Protein AF-A0A7V0XGY4-F1 (afdb_monomer_lite)

Sequence (396 aa):
MKKIIIGLILLPFSFILAGPIAVNELYFNEQMALIYLADLNFDRPESSPLLFEYEFSLPGEACPYKMPPRVHFHFSLMAKIPSLGWSSYRDVLAVTINPFYMKGSFRLSNRQMGSAVSADAVQYSCGGTGPFVDMNGGTFFTHRENFRPLKETLYRSGQLPAGAYLFQFTAWDENGPQTFSHELTITGSSTLELISPGSEIASTGEWLEIQNCFPVFQWESETVSGSDFAIRVCEYDPVRHSSANQALQDEAALPFPDNGGYYSLGSNTTFYTYNPATAGKELLFGRYYVWQIEKKTLSSSGIVSQKSPIYGFLLGDPADAGGSGGNVSDPLLIALRQLIGMEKYNELLGGEGYLSGYYPEGTIEIDRQTVPANVLQSLIEQLSNGEISIKSITVE

pLDDT: mean 78.55, std 14.91, range [26.53, 97.69]

Radius of gyration: 34.09 Å; chains: 1; bounding box: 80×62×117 Å

Structure (mmCIF, N/CA/C/O backbone):
data_AF-A0A7V0XGY4-F1
#
_entry.id   AF-A0A7V0XGY4-F1
#
loop_
_atom_site.group_PDB
_atom_site.id
_atom_site.type_symbol
_atom_site.label_atom_id
_atom_site.label_alt_id
_atom_site.label_comp_id
_atom_site.label_asym_id
_atom_site.label_entity_id
_atom_site.label_seq_id
_atom_site.pdbx_PDB_ins_code
_atom_site.Cartn_x
_atom_site.Cartn_y
_atom_site.Cartn_z
_atom_site.occupancy
_atom_site.B_iso_or_equiv
_atom_site.auth_seq_id
_atom_site.auth_comp_id
_atom_site.auth_asym_id
_atom_site.auth_atom_id
_atom_site.pdbx_PDB_model_num
ATOM 1 N N . MET A 1 1 ? 48.558 33.858 -71.829 1.00 42.06 1 MET A N 1
ATOM 2 C CA . MET A 1 1 ? 48.552 33.182 -70.512 1.00 42.06 1 MET A CA 1
ATOM 3 C C . MET A 1 1 ? 47.134 32.709 -70.219 1.00 42.06 1 MET A C 1
ATOM 5 O O . MET A 1 1 ? 46.257 33.548 -70.071 1.00 42.06 1 MET A O 1
ATOM 9 N N . LYS A 1 2 ? 46.881 31.394 -70.234 1.00 31.14 2 LYS A N 1
ATOM 10 C CA . LYS A 1 2 ? 45.564 30.816 -69.914 1.00 31.14 2 LYS A CA 1
ATOM 11 C C . LYS A 1 2 ? 45.487 30.600 -68.399 1.00 31.14 2 LYS A C 1
ATOM 13 O O . LYS A 1 2 ? 46.349 29.920 -67.853 1.00 31.14 2 LYS A O 1
ATOM 18 N N . LYS A 1 3 ? 44.507 31.212 -67.730 1.00 31.75 3 LYS A N 1
ATOM 19 C CA . LYS A 1 3 ? 44.236 31.001 -66.299 1.00 31.75 3 LYS A CA 1
ATOM 20 C C . LYS A 1 3 ? 43.278 29.819 -66.142 1.00 31.75 3 LYS A C 1
ATOM 22 O O . LYS A 1 3 ? 42.244 29.787 -66.801 1.00 31.75 3 LYS A O 1
ATOM 27 N N . ILE A 1 4 ? 43.639 28.868 -65.285 1.00 29.89 4 ILE A N 1
ATOM 28 C CA . ILE A 1 4 ? 42.770 27.783 -64.820 1.00 29.89 4 ILE A CA 1
ATOM 29 C C . ILE A 1 4 ? 42.047 28.292 -63.570 1.00 29.89 4 ILE A C 1
ATOM 31 O O . ILE A 1 4 ? 42.692 28.792 -62.651 1.00 29.89 4 ILE A O 1
ATOM 35 N N . ILE A 1 5 ? 40.719 28.190 -63.553 1.00 32.38 5 ILE A N 1
ATOM 36 C CA . ILE A 1 5 ? 39.885 28.462 -62.380 1.00 32.38 5 ILE A CA 1
ATOM 37 C C . ILE A 1 5 ? 39.433 27.101 -61.853 1.00 32.38 5 ILE A C 1
ATOM 39 O O . ILE A 1 5 ? 38.722 26.379 -62.548 1.00 32.38 5 ILE A O 1
ATOM 43 N N . ILE A 1 6 ? 39.879 26.739 -60.650 1.00 33.41 6 ILE A N 1
ATOM 44 C CA . ILE A 1 6 ? 39.413 25.550 -59.931 1.00 33.41 6 ILE A CA 1
ATOM 45 C C . ILE A 1 6 ? 38.278 26.011 -59.017 1.00 33.41 6 ILE A C 1
ATOM 47 O O . ILE A 1 6 ? 38.508 26.764 -58.073 1.00 33.41 6 ILE A O 1
ATOM 51 N N . GLY A 1 7 ? 37.050 25.599 -59.329 1.00 28.64 7 GLY A N 1
ATOM 52 C CA . GLY A 1 7 ? 35.892 25.795 -58.461 1.00 28.64 7 GLY A CA 1
ATOM 53 C C . GLY A 1 7 ? 35.814 24.665 -57.441 1.00 28.64 7 GLY A C 1
ATOM 54 O O . GLY A 1 7 ? 35.527 23.529 -57.808 1.00 28.64 7 GLY A O 1
ATOM 55 N N . LEU A 1 8 ? 36.084 24.971 -56.173 1.00 27.22 8 LEU A N 1
ATOM 56 C CA . LEU A 1 8 ? 35.885 24.055 -55.054 1.00 27.22 8 LEU A CA 1
ATOM 57 C C . LEU A 1 8 ? 34.447 24.231 -54.541 1.00 27.22 8 LEU A C 1
ATOM 59 O O . LEU A 1 8 ? 34.118 25.268 -53.969 1.00 27.22 8 LEU A O 1
ATOM 63 N N . ILE A 1 9 ? 33.584 23.241 -54.770 1.00 29.05 9 ILE A N 1
ATOM 64 C CA . ILE A 1 9 ? 32.235 23.198 -54.191 1.00 29.05 9 ILE A CA 1
ATOM 65 C C . ILE A 1 9 ? 32.347 22.525 -52.820 1.00 29.05 9 ILE A C 1
ATOM 67 O O . ILE A 1 9 ? 32.521 21.313 -52.727 1.00 29.05 9 ILE A O 1
ATOM 71 N N . LEU A 1 10 ? 32.267 23.324 -51.756 1.00 26.53 10 LEU A N 1
ATOM 72 C CA . LEU A 1 10 ? 32.073 22.846 -50.388 1.00 26.53 10 LEU A CA 1
ATOM 73 C C . LEU A 1 10 ? 30.566 22.727 -50.141 1.00 26.53 10 LEU A C 1
ATOM 75 O O . LEU A 1 10 ? 29.884 23.728 -49.933 1.00 26.53 10 LEU A O 1
ATOM 79 N N . LEU A 1 11 ? 30.041 21.503 -50.196 1.00 29.81 11 LEU A N 1
ATOM 80 C CA . LEU A 1 11 ? 28.711 21.202 -49.668 1.00 29.81 11 LEU A CA 1
ATOM 81 C C . LEU A 1 11 ? 28.785 21.266 -48.133 1.00 29.81 11 LEU A C 1
ATOM 83 O O . LEU A 1 11 ? 29.638 20.583 -47.560 1.00 29.81 11 LEU A O 1
ATOM 87 N N . PRO A 1 12 ? 27.931 22.047 -47.446 1.00 30.05 12 PRO A N 1
ATOM 88 C CA . PRO A 1 12 ? 27.842 21.980 -45.998 1.00 30.05 12 PRO A CA 1
ATOM 89 C C . PRO A 1 12 ? 27.268 20.612 -45.625 1.00 30.05 12 PRO A C 1
ATOM 91 O O . PRO A 1 12 ? 26.074 20.354 -45.769 1.00 30.05 12 PRO A O 1
ATOM 94 N N . PHE A 1 13 ? 28.135 19.709 -45.175 1.00 32.31 13 PHE A N 1
ATOM 95 C CA . PHE A 1 13 ? 27.712 18.500 -44.487 1.00 32.31 13 PHE A CA 1
ATOM 96 C C . PHE A 1 13 ? 27.261 18.940 -43.090 1.00 32.31 13 PHE A C 1
ATOM 98 O O . PHE A 1 13 ? 28.068 19.070 -42.171 1.00 32.31 13 PHE A O 1
ATOM 105 N N . SER A 1 14 ? 25.979 19.271 -42.942 1.00 28.44 14 SER A N 1
ATOM 106 C CA . SER A 1 14 ? 25.367 19.404 -41.624 1.00 28.44 14 SER A CA 1
ATOM 107 C C . SER A 1 14 ? 25.355 18.016 -40.992 1.00 28.44 14 SER A C 1
ATOM 109 O O . SER A 1 14 ? 24.459 17.219 -41.257 1.00 28.44 14 SER A O 1
ATOM 111 N N . PHE A 1 15 ? 26.370 17.707 -40.184 1.00 30.48 15 PHE A N 1
ATOM 112 C CA . PHE A 1 15 ? 26.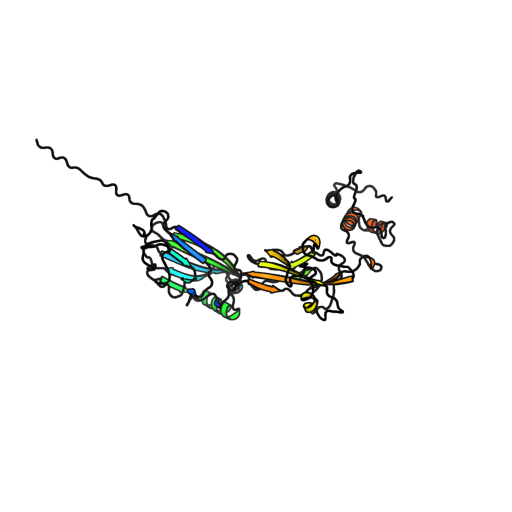236 16.665 -39.175 1.00 30.48 15 PHE A CA 1
ATOM 113 C C . PHE A 1 15 ? 25.136 17.135 -38.225 1.00 30.48 15 PHE A C 1
ATOM 115 O O . PHE A 1 15 ? 25.352 18.020 -37.399 1.00 30.48 15 PHE A O 1
ATOM 122 N N . ILE A 1 16 ? 23.935 16.585 -38.384 1.00 35.56 16 ILE A N 1
ATOM 123 C CA . ILE A 1 16 ? 22.985 16.544 -37.281 1.00 35.56 16 ILE A CA 1
ATOM 124 C C . ILE A 1 16 ? 23.628 15.561 -36.306 1.00 35.56 16 ILE A C 1
ATOM 126 O O . ILE A 1 16 ? 23.625 14.355 -36.540 1.00 35.56 16 ILE A O 1
ATOM 130 N N . LEU A 1 17 ? 24.312 16.087 -35.290 1.00 38.09 17 LEU A N 1
ATOM 131 C CA . LEU A 1 17 ? 24.640 15.295 -34.113 1.00 38.09 17 LEU A CA 1
ATOM 132 C C . LEU A 1 17 ? 23.300 14.801 -33.577 1.00 38.09 17 LEU A C 1
ATOM 134 O O . LEU A 1 17 ? 22.470 15.619 -33.178 1.00 38.09 17 LEU A O 1
ATOM 138 N N . ALA A 1 18 ? 23.072 13.489 -33.644 1.00 46.69 18 ALA A N 1
ATOM 139 C CA . ALA A 1 18 ? 21.948 12.875 -32.959 1.00 46.69 18 ALA A CA 1
ATOM 140 C C . ALA A 1 18 ? 22.016 13.329 -31.493 1.00 46.69 18 ALA A C 1
ATOM 142 O O . ALA A 1 18 ? 23.064 13.206 -30.853 1.00 46.69 18 ALA A O 1
ATOM 143 N N . GLY A 1 19 ? 20.938 13.939 -30.996 1.00 58.31 19 GLY A N 1
ATOM 144 C CA . GLY A 1 19 ? 20.847 14.324 -29.589 1.00 58.31 19 GLY A CA 1
ATOM 145 C C . GLY A 1 19 ? 20.998 13.101 -28.675 1.00 58.31 19 GLY A C 1
ATOM 146 O O . GLY A 1 19 ? 20.851 11.971 -29.148 1.00 58.31 19 GLY A O 1
ATOM 147 N N . PRO A 1 20 ? 21.292 13.292 -27.378 1.00 73.81 20 PRO A N 1
ATOM 148 C CA . PRO A 1 20 ? 21.345 12.176 -26.441 1.00 73.81 20 PRO A CA 1
ATOM 149 C C . PRO A 1 20 ? 20.017 11.415 -26.430 1.00 73.81 20 PRO A C 1
ATOM 151 O O . PRO A 1 20 ? 18.954 12.005 -26.652 1.00 73.81 20 PRO A O 1
ATOM 154 N N . ILE A 1 21 ? 20.072 10.110 -26.151 1.00 85.31 21 ILE A N 1
ATOM 155 C CA . ILE A 1 21 ? 18.851 9.326 -25.918 1.00 85.31 21 ILE A CA 1
ATOM 156 C C . ILE A 1 21 ? 18.067 9.992 -24.789 1.00 85.31 21 ILE A C 1
ATOM 158 O O . ILE A 1 21 ? 18.617 10.256 -23.720 1.00 85.31 21 ILE A O 1
ATOM 162 N N . ALA A 1 22 ? 16.783 10.238 -25.022 1.00 84.81 22 ALA A N 1
ATOM 163 C CA . ALA A 1 22 ? 15.835 10.584 -23.981 1.00 84.81 22 ALA A CA 1
ATOM 164 C C . ALA A 1 22 ? 15.166 9.312 -23.460 1.00 84.81 22 ALA A C 1
ATOM 166 O O . ALA A 1 22 ? 14.627 8.518 -24.238 1.00 84.81 22 ALA A O 1
ATOM 167 N N . VAL A 1 23 ? 15.197 9.149 -22.139 1.00 83.50 23 VAL A N 1
ATOM 168 C CA . VAL A 1 23 ? 14.460 8.115 -21.412 1.00 83.50 23 VAL A CA 1
ATOM 169 C C . VAL A 1 23 ? 13.315 8.803 -20.686 1.00 83.50 23 VAL A C 1
ATOM 171 O O . VAL A 1 23 ? 13.541 9.599 -19.778 1.00 83.50 23 VAL A O 1
ATOM 174 N N . ASN A 1 24 ? 12.091 8.515 -21.111 1.00 84.50 24 ASN A N 1
ATOM 175 C CA . ASN A 1 24 ? 10.882 9.058 -20.510 1.00 84.50 24 ASN A CA 1
ATOM 176 C C . ASN A 1 24 ? 10.204 7.967 -19.689 1.00 84.50 24 ASN A C 1
ATOM 178 O O . ASN A 1 24 ? 9.898 6.896 -20.213 1.00 84.50 24 ASN A O 1
ATOM 182 N N . GLU A 1 25 ? 9.936 8.238 -18.418 1.00 85.25 25 GLU A N 1
ATOM 183 C CA . GLU A 1 25 ? 9.054 7.387 -17.626 1.00 85.25 25 GLU A CA 1
ATOM 184 C C . GLU A 1 25 ? 7.616 7.524 -18.125 1.00 85.25 25 GLU A C 1
ATOM 186 O O . GLU A 1 25 ? 7.063 8.624 -18.163 1.00 85.25 25 GLU A O 1
ATOM 191 N N . LEU A 1 26 ? 7.018 6.403 -18.526 1.00 86.12 26 LEU A N 1
ATOM 192 C CA . LEU A 1 26 ? 5.595 6.338 -18.853 1.00 86.12 26 LEU A CA 1
ATOM 193 C C . LEU A 1 26 ? 4.775 5.869 -17.652 1.00 86.12 26 LEU A C 1
ATOM 195 O O . LEU A 1 26 ? 3.628 6.286 -17.491 1.00 86.12 26 LEU A O 1
ATOM 199 N N . TYR A 1 27 ? 5.350 4.987 -16.832 1.00 85.00 27 TYR A N 1
ATOM 200 C CA . TYR A 1 27 ? 4.691 4.413 -15.670 1.00 85.00 27 TYR A CA 1
ATOM 201 C C . TYR A 1 27 ? 5.711 3.900 -14.651 1.00 85.00 27 TYR A C 1
ATOM 203 O O . TYR A 1 27 ? 6.628 3.167 -15.020 1.00 85.00 27 TYR A O 1
ATOM 211 N N . PHE A 1 28 ? 5.482 4.190 -13.371 1.00 80.94 28 PHE A N 1
ATOM 212 C CA . PHE A 1 28 ? 6.081 3.486 -12.239 1.00 80.94 28 PHE A CA 1
ATOM 213 C C . PHE A 1 28 ? 5.035 3.351 -11.126 1.00 80.94 28 PHE A C 1
ATOM 215 O O . PHE A 1 28 ? 4.338 4.313 -10.796 1.00 80.94 28 PHE A O 1
ATOM 222 N N . ASN A 1 29 ? 4.884 2.159 -10.546 1.00 75.25 29 ASN A N 1
ATOM 223 C CA . ASN A 1 29 ? 3.908 1.950 -9.475 1.00 75.25 29 ASN A CA 1
ATOM 224 C C . ASN A 1 29 ? 4.478 2.322 -8.094 1.00 75.25 29 ASN A C 1
ATOM 226 O O . ASN A 1 29 ? 4.859 1.453 -7.311 1.00 75.25 29 ASN A O 1
ATOM 230 N N . GLU A 1 30 ? 4.506 3.621 -7.788 1.00 70.56 30 GLU A N 1
ATOM 231 C CA . GLU A 1 30 ? 5.004 4.152 -6.504 1.00 70.56 30 GLU A CA 1
ATOM 232 C C . GLU A 1 30 ? 4.117 3.795 -5.298 1.00 70.56 30 GLU A C 1
ATOM 234 O O . GLU A 1 30 ? 4.553 3.861 -4.151 1.00 70.56 30 GLU A O 1
ATOM 239 N N . GLN A 1 31 ? 2.860 3.423 -5.542 1.00 65.25 31 GLN A N 1
ATOM 240 C CA . GLN A 1 31 ? 1.872 3.158 -4.493 1.00 65.25 31 GLN A CA 1
ATOM 241 C C . GLN A 1 31 ? 1.834 1.685 -4.066 1.00 65.25 31 GLN A C 1
ATOM 243 O O . GLN A 1 31 ? 1.067 1.321 -3.176 1.00 65.25 31 GLN A O 1
ATOM 248 N N . MET A 1 32 ? 2.627 0.822 -4.704 1.00 69.62 32 MET A N 1
ATOM 249 C CA . MET A 1 32 ? 2.619 -0.609 -4.434 1.00 69.62 32 MET A CA 1
ATOM 250 C C . MET A 1 32 ? 3.345 -0.924 -3.123 1.00 69.62 32 MET A C 1
ATOM 252 O O . MET A 1 32 ? 4.559 -0.810 -3.021 1.00 69.62 32 MET A O 1
ATOM 256 N N . ALA A 1 33 ? 2.605 -1.390 -2.124 1.00 63.62 33 ALA A N 1
ATOM 257 C CA . ALA A 1 33 ? 3.158 -1.731 -0.814 1.00 63.62 33 ALA A CA 1
ATOM 258 C C . ALA A 1 33 ? 3.345 -3.245 -0.612 1.00 63.62 33 ALA A C 1
ATOM 260 O O . ALA A 1 33 ? 3.958 -3.663 0.369 1.00 63.62 33 ALA A O 1
ATOM 261 N N . LEU A 1 34 ? 2.834 -4.071 -1.535 1.00 67.50 34 LEU A N 1
ATOM 262 C CA . LEU A 1 34 ? 2.832 -5.529 -1.427 1.00 67.50 34 LEU A CA 1
ATOM 263 C C . LEU A 1 34 ? 3.009 -6.198 -2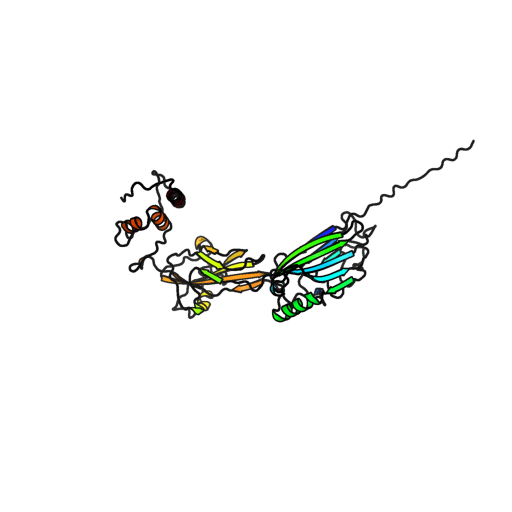.800 1.00 67.50 34 LEU A C 1
ATOM 265 O O . LEU A 1 34 ? 2.302 -5.855 -3.745 1.00 67.50 34 LEU A O 1
ATOM 269 N N . ILE A 1 35 ? 3.907 -7.183 -2.906 1.00 70.75 35 ILE A N 1
ATOM 270 C CA . ILE A 1 35 ? 4.139 -7.952 -4.143 1.00 70.75 35 ILE A CA 1
ATOM 271 C C . ILE A 1 35 ? 4.042 -9.455 -3.866 1.00 70.75 35 ILE A C 1
ATOM 273 O O . ILE A 1 35 ? 4.727 -9.957 -2.973 1.00 70.75 35 ILE A O 1
ATOM 277 N N . TYR A 1 36 ? 3.234 -10.179 -4.646 1.00 68.12 36 TYR A N 1
ATOM 278 C CA . TYR A 1 36 ? 3.061 -11.633 -4.531 1.00 68.12 36 TYR A CA 1
ATOM 279 C C . TYR A 1 36 ? 4.043 -12.434 -5.399 1.00 68.12 36 TYR A C 1
ATOM 281 O O . TYR A 1 36 ? 4.487 -11.990 -6.454 1.00 68.12 36 TYR A O 1
ATOM 289 N N . LEU A 1 37 ? 4.337 -13.673 -4.988 1.00 61.22 37 LEU A N 1
ATOM 290 C CA . LEU A 1 37 ? 5.196 -14.595 -5.747 1.00 61.22 37 LEU A CA 1
ATOM 291 C C . LEU A 1 37 ? 4.673 -14.870 -7.164 1.00 61.22 37 LEU A C 1
ATOM 293 O O . LEU A 1 37 ? 5.463 -14.937 -8.100 1.00 61.22 37 LEU A O 1
ATOM 297 N N . ALA A 1 38 ? 3.357 -15.042 -7.317 1.00 59.81 38 ALA A N 1
ATOM 298 C CA . ALA A 1 38 ? 2.736 -15.328 -8.613 1.00 59.81 38 ALA A CA 1
ATOM 299 C C . ALA A 1 38 ? 2.961 -14.204 -9.638 1.00 59.81 38 ALA A C 1
ATOM 301 O O . ALA A 1 38 ? 2.965 -14.458 -10.840 1.00 59.81 38 ALA A O 1
ATOM 302 N N . ASP A 1 39 ? 3.203 -12.993 -9.141 1.00 69.50 39 ASP A N 1
ATOM 303 C CA . ASP A 1 39 ? 3.347 -11.782 -9.933 1.00 69.50 39 ASP A CA 1
ATOM 304 C C . ASP A 1 39 ? 4.795 -11.547 -10.392 1.00 69.50 39 ASP A C 1
ATOM 306 O O . ASP A 1 39 ? 5.042 -10.734 -11.274 1.00 69.50 39 ASP A O 1
ATOM 310 N N . LEU A 1 40 ? 5.776 -12.273 -9.849 1.00 69.50 40 LEU A N 1
ATOM 311 C CA . LEU A 1 40 ? 7.187 -12.141 -10.226 1.00 69.50 40 LEU A CA 1
ATOM 312 C C . LEU A 1 40 ? 7.647 -13.352 -11.035 1.00 69.50 40 LEU A C 1
ATOM 314 O O . LEU A 1 40 ? 8.351 -14.232 -10.533 1.00 69.50 40 LEU A O 1
ATOM 318 N N . ASN A 1 41 ? 7.253 -13.397 -12.308 1.00 72.81 41 ASN A N 1
ATOM 319 C CA . ASN A 1 41 ? 7.635 -14.484 -13.201 1.00 72.81 41 ASN A CA 1
ATOM 320 C C . ASN A 1 41 ? 8.752 -14.062 -14.159 1.00 72.81 41 ASN A C 1
ATOM 322 O O . ASN A 1 41 ? 8.496 -13.574 -15.252 1.00 72.81 41 ASN A O 1
ATOM 326 N N . PHE A 1 42 ? 10.002 -14.302 -13.773 1.00 71.56 42 PHE A N 1
ATOM 327 C CA . PHE A 1 42 ? 11.157 -13.973 -14.617 1.00 71.56 42 PHE A CA 1
ATOM 328 C C . PHE A 1 42 ? 11.324 -14.904 -15.826 1.00 71.56 42 PHE A C 1
ATOM 330 O O . PHE A 1 42 ? 12.017 -14.539 -16.771 1.00 71.56 42 PHE A O 1
ATOM 337 N N . ASP A 1 43 ? 10.696 -16.083 -15.821 1.00 75.19 43 ASP A N 1
ATOM 338 C CA . ASP A 1 43 ? 10.715 -17.009 -16.962 1.00 75.19 43 ASP A CA 1
ATOM 339 C C . ASP A 1 43 ? 9.626 -16.688 -17.995 1.00 75.19 43 ASP A C 1
ATOM 341 O O . ASP A 1 43 ? 9.768 -17.027 -19.169 1.00 75.19 43 ASP A O 1
ATOM 345 N N . ARG A 1 44 ? 8.544 -16.032 -17.561 1.00 77.44 44 ARG A N 1
ATOM 346 C CA . ARG A 1 44 ? 7.462 -15.490 -18.399 1.00 77.44 44 ARG A CA 1
ATOM 347 C C . ARG A 1 44 ? 7.126 -14.066 -17.961 1.00 77.44 44 ARG A C 1
ATOM 349 O O . ARG A 1 44 ? 6.057 -13.845 -17.367 1.00 77.44 44 ARG A O 1
ATOM 356 N N . PRO A 1 45 ? 8.038 -13.107 -18.187 1.00 77.00 45 PRO A N 1
ATOM 357 C CA . PRO A 1 45 ? 7.877 -11.739 -17.708 1.00 77.00 45 PRO A CA 1
ATOM 358 C C . PRO A 1 45 ? 6.577 -11.100 -18.214 1.00 77.00 45 PRO A C 1
ATOM 360 O O . PRO A 1 45 ? 5.949 -10.346 -17.473 1.00 77.00 45 PRO A O 1
ATOM 363 N N . GLU A 1 46 ? 6.087 -11.492 -19.392 1.00 79.94 46 GLU A N 1
ATOM 364 C CA . GLU A 1 46 ? 4.832 -11.033 -19.991 1.00 79.94 46 GLU A CA 1
ATOM 365 C C . GLU A 1 46 ? 3.585 -11.279 -19.126 1.00 79.94 46 GLU A C 1
ATOM 367 O O . GLU A 1 46 ? 2.585 -10.578 -19.278 1.00 79.94 46 GLU A O 1
ATOM 372 N N . SER A 1 47 ? 3.646 -12.250 -18.208 1.00 80.06 47 SER A N 1
ATOM 373 C CA . SER A 1 47 ? 2.555 -12.580 -17.280 1.00 80.06 47 SER A CA 1
ATOM 374 C C . SER A 1 47 ? 2.575 -11.780 -15.973 1.00 80.06 47 SER A C 1
ATOM 376 O O . SER A 1 47 ? 1.596 -11.809 -15.231 1.00 80.06 47 SER A O 1
ATOM 378 N N . SER A 1 48 ? 3.657 -11.049 -15.697 1.00 79.25 48 SER A N 1
ATOM 379 C CA . SER A 1 48 ? 3.813 -10.254 -14.472 1.00 79.25 48 SER A CA 1
ATOM 380 C C . SER A 1 48 ? 2.931 -8.989 -14.522 1.00 79.25 48 SER A C 1
ATOM 382 O O . SER A 1 48 ? 2.661 -8.472 -15.613 1.00 79.25 48 SER A O 1
ATOM 384 N N . PRO A 1 49 ? 2.470 -8.411 -13.397 1.00 78.88 49 PRO A N 1
ATOM 385 C CA . PRO A 1 49 ? 1.862 -7.086 -13.398 1.00 78.88 49 PRO A CA 1
ATOM 386 C C . PRO A 1 49 ? 2.873 -6.045 -13.885 1.00 78.88 49 PRO A C 1
ATOM 388 O O . PRO A 1 49 ? 4.087 -6.224 -13.766 1.00 78.88 49 PRO A O 1
ATOM 391 N N . LEU A 1 50 ? 2.369 -4.973 -14.496 1.00 82.62 50 LEU A N 1
ATOM 392 C CA . LEU A 1 50 ? 3.221 -3.874 -14.932 1.00 82.62 50 LEU A CA 1
ATOM 393 C C . LEU A 1 50 ? 3.733 -3.147 -13.684 1.00 82.62 50 LEU A C 1
ATOM 395 O O . LEU A 1 50 ? 2.933 -2.658 -12.890 1.00 82.62 50 LEU A O 1
ATOM 399 N N . LEU A 1 51 ? 5.050 -3.119 -13.502 1.00 78.31 51 LEU A N 1
ATOM 400 C CA . LEU A 1 51 ? 5.709 -2.412 -12.401 1.00 78.31 51 LEU A CA 1
ATOM 401 C C . LEU A 1 51 ? 6.264 -1.075 -12.878 1.00 78.31 51 LEU A C 1
ATOM 403 O O . LEU A 1 51 ? 6.126 -0.066 -12.192 1.00 78.31 51 LEU A O 1
ATOM 407 N N . PHE A 1 52 ? 6.854 -1.081 -14.072 1.00 81.56 52 PHE A N 1
ATOM 408 C CA . PHE A 1 52 ? 7.415 0.097 -14.709 1.00 81.56 52 PHE A CA 1
ATOM 409 C C . PHE A 1 52 ? 7.328 -0.012 -16.232 1.00 81.56 52 PHE A C 1
ATOM 411 O O . PHE A 1 52 ? 7.368 -1.115 -16.787 1.00 81.56 52 PHE A O 1
ATOM 418 N N . GLU A 1 53 ? 7.259 1.131 -16.904 1.00 86.94 53 GLU A N 1
ATOM 419 C CA . GLU A 1 53 ? 7.376 1.267 -18.354 1.00 86.94 53 GLU A CA 1
ATOM 420 C C . GLU A 1 53 ? 8.129 2.559 -18.691 1.00 86.94 53 GLU A C 1
ATOM 422 O O . GLU A 1 53 ? 7.775 3.641 -18.221 1.00 86.94 53 GLU A O 1
ATOM 427 N N . TYR A 1 54 ? 9.145 2.440 -19.544 1.00 86.12 54 TYR A N 1
ATOM 428 C CA . TYR A 1 54 ? 9.952 3.555 -20.029 1.00 86.12 54 TYR A CA 1
ATOM 429 C C . TYR A 1 54 ? 9.917 3.616 -21.553 1.00 86.12 54 TYR A C 1
ATOM 431 O O . TYR A 1 54 ? 9.954 2.588 -22.233 1.00 86.12 54 TYR A O 1
ATOM 439 N N . GLU A 1 55 ? 9.891 4.826 -22.096 1.00 88.38 55 GLU A N 1
ATOM 440 C CA . GLU A 1 55 ? 10.062 5.094 -23.517 1.00 88.38 55 GLU A CA 1
ATOM 441 C C . GLU A 1 55 ? 11.459 5.632 -23.794 1.00 88.38 55 GLU A C 1
ATOM 443 O O . GLU A 1 55 ? 11.906 6.611 -23.199 1.00 88.38 55 GLU A O 1
ATOM 448 N N . PHE A 1 56 ? 12.122 5.012 -24.760 1.00 87.69 56 PHE A N 1
ATOM 449 C CA . PHE A 1 56 ? 13.402 5.455 -25.279 1.00 87.69 56 PHE A CA 1
ATOM 450 C C . PHE A 1 56 ? 13.150 6.169 -26.601 1.00 87.69 56 PHE A C 1
ATOM 452 O O . PHE A 1 56 ? 12.507 5.618 -27.501 1.00 87.69 56 PHE A O 1
ATOM 459 N N . SER A 1 57 ? 13.666 7.388 -26.746 1.00 89.81 57 SER A N 1
ATOM 460 C CA . SER A 1 57 ? 13.520 8.182 -27.971 1.00 89.81 57 SER A CA 1
ATOM 461 C C . SER A 1 57 ? 14.738 9.069 -28.246 1.00 89.81 57 SER A C 1
ATOM 463 O O . SER A 1 57 ? 15.554 9.314 -27.364 1.00 89.81 57 SER A O 1
ATOM 465 N N . LEU A 1 58 ? 14.857 9.559 -29.480 1.00 88.50 58 LEU A N 1
ATOM 466 C CA . LEU A 1 58 ? 15.756 10.652 -29.850 1.00 88.50 58 LEU A CA 1
ATOM 467 C C . LEU A 1 58 ? 14.929 11.916 -30.092 1.00 88.50 58 LEU A C 1
ATOM 469 O O . LEU A 1 58 ? 14.201 11.984 -31.091 1.00 88.50 58 LEU A O 1
ATOM 473 N N . PRO A 1 59 ? 14.999 12.911 -29.192 1.00 83.31 59 PRO A N 1
ATOM 474 C CA . PRO A 1 59 ? 14.250 14.149 -29.344 1.00 83.31 59 PRO A CA 1
ATOM 475 C C . PRO A 1 59 ? 14.588 14.856 -30.659 1.00 83.31 59 PRO A C 1
ATOM 477 O O . PRO A 1 59 ? 15.752 15.076 -30.979 1.00 83.31 59 PRO A O 1
ATOM 480 N N . GLY A 1 60 ? 13.558 15.240 -31.415 1.00 81.38 60 GLY A N 1
ATOM 481 C CA . GLY A 1 60 ? 13.715 15.992 -32.664 1.00 81.38 60 GLY A CA 1
ATOM 482 C C . GLY A 1 60 ? 14.079 15.159 -33.898 1.00 81.38 60 GLY A C 1
ATOM 483 O O . GLY A 1 60 ? 14.098 15.711 -34.998 1.00 81.38 60 GLY A O 1
ATOM 484 N N . GLU A 1 61 ? 14.297 13.850 -33.757 1.00 83.88 61 GLU A N 1
ATOM 485 C CA . GLU A 1 61 ? 14.537 12.949 -34.887 1.00 83.88 61 GLU A CA 1
ATOM 486 C C . GLU A 1 61 ? 13.233 12.324 -35.394 1.00 83.88 61 GLU A C 1
ATOM 488 O O . GLU A 1 61 ? 12.436 11.762 -34.639 1.00 83.88 61 GLU A O 1
ATOM 493 N N . ALA A 1 62 ? 13.016 12.394 -36.708 1.00 84.00 62 ALA A N 1
ATOM 494 C CA . ALA A 1 62 ? 11.884 11.731 -37.345 1.00 84.00 62 ALA A CA 1
ATOM 495 C C . ALA A 1 62 ? 12.158 10.227 -37.483 1.00 84.00 62 ALA A C 1
ATOM 497 O O . ALA A 1 62 ? 13.258 9.825 -37.854 1.00 84.00 62 ALA A O 1
ATOM 498 N N . CYS A 1 63 ? 11.146 9.400 -37.224 1.00 82.06 63 CYS A N 1
ATOM 499 C CA . CYS A 1 63 ? 11.228 7.953 -37.410 1.00 82.06 63 CYS A CA 1
ATOM 500 C C . CYS A 1 63 ? 11.002 7.561 -38.890 1.00 82.06 63 CYS A C 1
ATOM 502 O O . CYS A 1 63 ? 10.133 8.156 -39.535 1.00 82.06 63 CYS A O 1
ATOM 504 N N . PRO A 1 64 ? 11.728 6.566 -39.443 1.00 88.19 64 PRO A N 1
ATOM 505 C CA . PRO A 1 64 ? 12.902 5.904 -38.867 1.00 88.19 64 PRO A CA 1
ATOM 506 C C . PRO A 1 64 ? 14.089 6.868 -38.746 1.00 88.19 64 PRO A C 1
ATOM 508 O O . PRO A 1 64 ? 14.309 7.704 -39.623 1.00 88.19 64 PRO A O 1
ATOM 511 N N . TYR A 1 65 ? 14.873 6.723 -37.679 1.00 88.75 65 TYR A N 1
ATOM 512 C CA . TYR A 1 65 ? 16.035 7.572 -37.429 1.00 88.75 65 TYR A CA 1
ATOM 513 C C . TYR A 1 65 ? 17.055 7.430 -38.556 1.00 88.75 65 TYR A C 1
ATOM 515 O O . TYR A 1 65 ? 17.498 6.327 -38.887 1.00 88.75 65 TYR A O 1
ATOM 523 N N . LYS A 1 66 ? 17.435 8.566 -39.150 1.00 86.00 66 LYS A N 1
ATOM 524 C CA . LYS A 1 66 ? 18.380 8.608 -40.278 1.00 86.00 66 LYS A CA 1
ATOM 525 C C . LYS A 1 66 ? 19.780 8.166 -39.866 1.00 86.00 66 LYS A C 1
ATOM 527 O O . LYS A 1 66 ? 20.477 7.526 -40.648 1.00 86.00 66 LYS A O 1
ATOM 532 N N . MET A 1 67 ? 20.175 8.522 -38.647 1.00 85.94 67 MET A N 1
ATOM 533 C CA . MET A 1 67 ? 21.437 8.141 -38.024 1.00 85.94 67 MET A CA 1
ATOM 534 C C . MET A 1 67 ? 21.123 7.413 -36.713 1.00 85.94 67 MET A C 1
ATOM 536 O O . MET A 1 67 ? 21.079 8.049 -35.663 1.00 85.94 67 MET A O 1
ATOM 540 N N . PRO A 1 68 ? 20.826 6.101 -36.762 1.00 87.38 68 PRO A N 1
ATOM 541 C CA . PRO A 1 68 ? 20.474 5.351 -35.567 1.00 87.38 68 PRO A CA 1
ATOM 542 C C . PRO A 1 68 ? 21.698 5.236 -34.644 1.00 87.38 68 PRO A C 1
ATOM 544 O O . PRO A 1 68 ? 22.727 4.706 -35.077 1.00 87.38 68 PRO A O 1
ATOM 547 N N . PRO A 1 69 ? 21.618 5.696 -33.386 1.00 87.88 69 PRO A N 1
ATOM 548 C CA . PRO A 1 69 ? 22.707 5.564 -32.436 1.00 87.88 69 PRO A CA 1
ATOM 549 C C . PRO A 1 69 ? 22.844 4.108 -32.001 1.00 87.88 69 PRO A C 1
ATOM 551 O O . PRO A 1 69 ? 21.886 3.323 -32.025 1.00 87.88 69 PRO A O 1
ATOM 554 N N . ARG A 1 70 ? 24.057 3.753 -31.580 1.00 89.31 70 ARG A N 1
ATOM 555 C CA . ARG A 1 70 ? 24.324 2.469 -30.940 1.00 89.31 70 ARG A CA 1
ATOM 556 C C . ARG A 1 70 ? 24.112 2.611 -29.439 1.00 89.31 70 ARG A C 1
ATOM 558 O O . ARG A 1 70 ? 24.781 3.412 -28.797 1.00 89.31 70 ARG A O 1
ATOM 565 N N . VAL A 1 71 ? 23.202 1.813 -28.899 1.00 89.38 71 VAL A N 1
ATOM 566 C CA . VAL A 1 71 ? 22.701 1.955 -27.530 1.00 89.38 71 VAL A CA 1
ATOM 567 C C . VAL A 1 71 ? 22.853 0.640 -26.783 1.00 89.38 71 VAL A C 1
ATOM 569 O O . VAL A 1 71 ? 22.759 -0.422 -27.400 1.00 89.38 71 VAL A O 1
ATOM 572 N N . HIS A 1 72 ? 23.083 0.688 -25.475 1.00 87.75 72 HIS A N 1
ATOM 573 C CA . HIS A 1 72 ? 22.997 -0.492 -24.613 1.00 87.75 72 HIS A CA 1
ATOM 574 C C . HIS A 1 72 ? 22.323 -0.152 -23.289 1.00 87.75 72 HIS A C 1
ATOM 576 O O . HIS A 1 72 ? 22.330 1.003 -22.864 1.00 87.75 72 HIS A O 1
ATOM 582 N N . PHE A 1 73 ? 21.732 -1.164 -22.655 1.00 87.56 73 PHE A N 1
ATOM 583 C CA . PHE A 1 73 ? 20.929 -0.992 -21.448 1.00 87.56 73 PHE A CA 1
ATOM 584 C C . PHE A 1 73 ? 21.337 -1.987 -20.375 1.00 87.56 73 PHE A C 1
ATOM 586 O O . PHE A 1 73 ? 21.663 -3.139 -20.665 1.00 87.56 73 PHE A O 1
ATOM 593 N N . HIS A 1 74 ? 21.265 -1.542 -19.131 1.00 88.75 74 HIS A N 1
ATOM 594 C CA . HIS A 1 74 ? 21.473 -2.350 -17.946 1.00 88.75 74 HIS A CA 1
ATOM 595 C C . HIS A 1 74 ? 20.374 -2.029 -16.951 1.00 88.75 74 HIS A C 1
ATOM 597 O O . HIS A 1 74 ? 20.103 -0.868 -16.660 1.00 88.75 74 HIS A O 1
ATOM 603 N N . PHE A 1 75 ? 19.757 -3.069 -16.427 1.00 86.69 75 PHE A N 1
ATOM 604 C CA . PHE A 1 75 ? 18.815 -2.999 -15.334 1.00 86.69 75 PHE A CA 1
ATOM 605 C C . PHE A 1 75 ? 19.395 -3.781 -14.160 1.00 86.69 75 PHE A C 1
ATOM 607 O O . PHE A 1 75 ? 19.860 -4.904 -14.352 1.00 86.69 75 PHE A O 1
ATOM 614 N N . SER A 1 76 ? 19.344 -3.210 -12.961 1.00 89.50 76 SER A N 1
ATOM 615 C CA . SER A 1 76 ? 19.663 -3.899 -11.712 1.00 89.50 76 SER A CA 1
ATOM 616 C C . SER A 1 76 ? 18.511 -3.747 -10.725 1.00 89.50 76 SER A C 1
ATOM 618 O O . SER A 1 76 ? 17.951 -2.661 -10.565 1.00 89.50 76 SER A O 1
ATOM 620 N N . LEU A 1 77 ? 18.176 -4.847 -10.054 1.00 87.75 77 LEU A N 1
ATOM 621 C CA . LEU A 1 77 ? 17.338 -4.850 -8.865 1.00 87.75 77 LEU A CA 1
ATOM 622 C C . LEU A 1 77 ? 18.237 -5.099 -7.659 1.00 87.75 77 LEU A C 1
ATOM 624 O O . LEU A 1 77 ? 18.806 -6.186 -7.511 1.00 87.75 77 LEU A O 1
ATOM 628 N N . MET A 1 78 ? 18.308 -4.117 -6.770 1.00 92.19 78 MET A N 1
ATOM 629 C CA . MET A 1 78 ? 18.987 -4.237 -5.487 1.00 92.19 78 MET A CA 1
ATOM 630 C C . MET A 1 78 ? 17.959 -4.264 -4.363 1.00 92.19 78 MET A C 1
ATOM 632 O O . MET A 1 78 ? 16.892 -3.668 -4.473 1.00 92.19 78 MET A O 1
ATOM 636 N N . ALA A 1 79 ? 18.277 -4.923 -3.254 1.00 92.19 79 ALA A N 1
ATOM 637 C CA . ALA A 1 79 ? 17.385 -4.958 -2.104 1.00 92.19 79 ALA A CA 1
ATOM 638 C C . ALA A 1 79 ? 18.133 -4.816 -0.777 1.00 92.19 79 ALA A C 1
ATOM 640 O O . ALA A 1 79 ? 19.253 -5.303 -0.607 1.00 92.19 79 ALA A O 1
ATOM 641 N N . LYS A 1 80 ? 17.474 -4.163 0.177 1.00 93.94 80 LYS A N 1
ATOM 642 C CA . LYS A 1 80 ? 17.863 -4.014 1.578 1.00 93.94 80 LYS A CA 1
ATOM 643 C C . LYS A 1 80 ? 16.739 -4.594 2.436 1.00 93.94 80 LYS A C 1
ATOM 645 O O . LYS A 1 80 ? 15.716 -3.951 2.654 1.00 93.94 80 LYS A O 1
ATOM 650 N N . ILE A 1 81 ? 16.929 -5.830 2.888 1.00 91.81 81 ILE A N 1
ATOM 651 C CA . ILE A 1 81 ? 15.914 -6.653 3.561 1.00 91.81 81 ILE A CA 1
ATOM 652 C C . ILE A 1 81 ? 16.415 -7.037 4.964 1.00 91.81 81 ILE A C 1
ATOM 654 O O . ILE A 1 81 ? 17.217 -7.970 5.100 1.00 91.81 81 ILE A O 1
ATOM 658 N N . PRO A 1 82 ? 15.950 -6.356 6.027 1.00 88.88 82 PRO A N 1
ATOM 659 C CA . PRO A 1 82 ? 16.406 -6.605 7.395 1.00 88.88 82 PRO A CA 1
ATOM 660 C C . PRO A 1 82 ? 16.181 -8.042 7.877 1.00 88.88 82 PRO A C 1
ATOM 662 O O . PRO A 1 82 ? 17.052 -8.606 8.535 1.00 88.88 82 PRO A O 1
ATOM 665 N N . SER A 1 83 ? 15.062 -8.670 7.498 1.00 86.88 83 SER A N 1
ATOM 666 C CA . SER A 1 83 ? 14.737 -10.055 7.881 1.00 86.88 83 SER A CA 1
ATOM 667 C C . SER A 1 83 ? 15.692 -11.100 7.288 1.00 86.88 83 SER A C 1
ATOM 669 O O . SER A 1 83 ? 15.806 -12.201 7.820 1.00 86.88 83 SER A O 1
ATOM 671 N N . LEU A 1 84 ? 16.420 -10.747 6.223 1.00 89.88 84 LEU A N 1
ATOM 672 C CA . LEU A 1 84 ? 17.493 -11.551 5.629 1.00 89.88 84 LEU A CA 1
ATOM 673 C C . LEU A 1 84 ? 18.891 -11.142 6.130 1.00 89.88 84 LEU A C 1
ATOM 675 O O . LEU A 1 84 ? 19.900 -11.649 5.639 1.00 89.88 84 LEU A O 1
ATOM 679 N N . GLY A 1 85 ? 18.972 -10.213 7.089 1.00 90.94 85 GLY A N 1
ATOM 680 C CA . GLY A 1 85 ? 20.227 -9.652 7.594 1.00 90.94 85 GLY A CA 1
ATOM 681 C C . GLY A 1 85 ? 20.889 -8.649 6.643 1.00 90.94 85 GLY A C 1
ATOM 682 O O . GLY A 1 85 ? 22.083 -8.374 6.767 1.00 90.94 85 GLY A O 1
ATOM 683 N N . TRP A 1 86 ? 20.159 -8.111 5.661 1.00 94.06 86 TRP A N 1
ATOM 684 C CA . TRP A 1 86 ? 20.700 -7.164 4.684 1.00 94.06 86 TRP A CA 1
ATOM 685 C C . TRP A 1 86 ? 20.480 -5.727 5.160 1.00 94.06 86 TRP A C 1
ATOM 687 O O . TRP A 1 86 ? 19.438 -5.122 4.919 1.00 94.06 86 TRP A O 1
ATOM 697 N N . SER A 1 87 ? 21.482 -5.176 5.845 1.00 91.19 87 SER A N 1
ATOM 698 C CA . SER A 1 87 ? 21.476 -3.796 6.353 1.00 91.19 87 SER A CA 1
ATOM 699 C C . SER A 1 87 ? 21.840 -2.735 5.303 1.00 91.19 87 SER A C 1
ATOM 701 O O . SER A 1 87 ? 21.628 -1.546 5.536 1.00 91.19 87 SER A O 1
ATOM 703 N N . SER A 1 88 ? 22.342 -3.148 4.139 1.00 94.19 88 SER A N 1
ATOM 704 C CA . SER A 1 88 ? 22.653 -2.308 2.979 1.00 94.19 88 SER A CA 1
ATOM 705 C C . SER A 1 88 ? 22.088 -2.937 1.707 1.00 94.19 88 SER A C 1
ATOM 707 O O . SER A 1 88 ? 21.775 -4.130 1.699 1.00 94.19 88 SER A O 1
ATOM 709 N N . TYR A 1 89 ? 21.999 -2.151 0.632 1.00 95.25 89 TYR A N 1
ATOM 710 C CA . TYR A 1 89 ? 21.626 -2.661 -0.684 1.00 95.25 89 TYR A CA 1
ATOM 711 C C . TYR A 1 89 ? 22.564 -3.774 -1.141 1.00 95.25 89 TYR A C 1
ATOM 713 O O . TYR A 1 89 ? 23.788 -3.666 -1.031 1.00 95.25 89 TYR A O 1
ATOM 721 N N . ARG A 1 90 ? 21.961 -4.849 -1.642 1.00 95.12 90 ARG A N 1
ATOM 722 C CA . ARG A 1 90 ? 22.636 -5.976 -2.279 1.00 95.12 90 ARG A CA 1
ATOM 723 C C . ARG A 1 90 ? 21.998 -6.231 -3.629 1.00 95.12 90 ARG A C 1
ATOM 725 O O . ARG A 1 90 ? 20.772 -6.263 -3.711 1.00 95.12 90 ARG A O 1
ATOM 732 N N . ASP A 1 91 ? 22.809 -6.449 -4.654 1.00 91.75 91 ASP A N 1
ATOM 733 C CA . ASP A 1 91 ? 22.307 -6.844 -5.966 1.00 91.75 91 ASP A CA 1
ATOM 734 C C . ASP A 1 91 ? 21.596 -8.198 -5.876 1.00 91.75 91 ASP A C 1
ATOM 736 O O . ASP A 1 91 ? 22.106 -9.160 -5.294 1.00 91.75 91 ASP A O 1
ATOM 740 N N . VAL A 1 92 ? 20.396 -8.272 -6.439 1.00 90.62 92 VAL A N 1
ATOM 741 C CA . VAL A 1 92 ? 19.561 -9.477 -6.459 1.00 90.62 92 VAL A CA 1
ATOM 742 C C . VAL A 1 92 ? 19.618 -10.102 -7.846 1.00 90.62 92 VAL A C 1
ATOM 744 O O . VAL A 1 92 ? 19.956 -11.280 -7.999 1.00 90.62 92 VAL A O 1
ATOM 747 N N . LEU A 1 93 ? 19.320 -9.301 -8.863 1.00 88.25 93 LEU A N 1
ATOM 748 C CA . LEU A 1 93 ? 19.366 -9.692 -10.264 1.00 88.25 93 LEU A CA 1
ATOM 749 C C . LEU A 1 93 ? 19.717 -8.494 -11.137 1.00 88.25 93 LEU A C 1
ATOM 751 O O . LEU A 1 93 ? 19.514 -7.348 -10.740 1.00 88.25 93 LEU A O 1
ATOM 755 N N . ALA A 1 94 ? 20.214 -8.784 -12.331 1.00 89.06 94 ALA A N 1
ATOM 756 C CA . ALA A 1 94 ? 20.527 -7.790 -13.334 1.00 89.06 94 ALA A CA 1
ATOM 757 C C . ALA A 1 94 ? 20.225 -8.312 -14.741 1.00 89.06 94 ALA A C 1
ATOM 759 O O . ALA A 1 94 ? 20.374 -9.502 -15.030 1.00 89.06 94 ALA A O 1
ATOM 760 N N . VAL A 1 95 ? 19.832 -7.405 -15.628 1.00 86.50 95 VAL A N 1
ATOM 761 C CA . VAL A 1 95 ? 19.616 -7.669 -17.050 1.00 86.50 95 VAL A CA 1
ATOM 762 C C . VAL A 1 95 ? 20.463 -6.698 -17.848 1.00 86.50 95 VAL A C 1
ATOM 764 O O . VAL A 1 95 ? 20.351 -5.491 -17.675 1.00 86.50 95 VAL A O 1
ATOM 767 N N . THR A 1 96 ? 21.290 -7.216 -18.746 1.00 88.06 96 THR A N 1
ATOM 768 C CA . THR A 1 96 ? 22.089 -6.398 -19.662 1.00 88.06 96 THR A CA 1
ATOM 769 C C . THR A 1 96 ? 21.667 -6.708 -21.085 1.00 88.06 96 THR A C 1
ATOM 771 O O . THR A 1 96 ? 21.747 -7.855 -21.515 1.00 88.06 96 THR A O 1
ATOM 774 N N . ILE A 1 97 ? 21.230 -5.695 -21.823 1.00 86.81 97 ILE A N 1
ATOM 775 C CA . ILE A 1 97 ? 20.917 -5.803 -23.248 1.00 86.81 97 ILE A CA 1
ATOM 776 C C . ILE A 1 97 ? 22.175 -5.431 -24.027 1.00 86.81 97 ILE A C 1
ATOM 778 O O . ILE A 1 97 ? 22.780 -4.382 -23.785 1.00 86.81 97 ILE A O 1
ATOM 782 N N . ASN A 1 98 ? 22.579 -6.296 -24.957 1.00 87.38 98 ASN A N 1
ATOM 783 C CA . ASN A 1 98 ? 23.771 -6.066 -25.765 1.00 87.38 98 ASN A CA 1
ATOM 784 C C . ASN A 1 98 ? 23.613 -4.812 -26.633 1.00 87.38 98 ASN A C 1
ATOM 786 O O . ASN A 1 98 ? 22.496 -4.481 -27.030 1.00 87.38 98 ASN A O 1
ATOM 790 N N . PRO A 1 99 ? 24.718 -4.148 -27.019 1.00 89.00 99 PRO A N 1
ATOM 791 C CA . PRO A 1 99 ? 24.635 -2.976 -27.872 1.00 89.00 99 PRO A CA 1
ATOM 792 C C . PRO A 1 99 ? 23.919 -3.249 -29.203 1.00 89.00 99 PRO A C 1
ATOM 794 O O . PRO A 1 99 ? 24.322 -4.158 -29.939 1.00 89.00 99 PRO A O 1
ATOM 797 N N . PHE A 1 100 ? 22.926 -2.425 -29.543 1.00 88.38 100 PHE A N 1
ATOM 798 C CA . PHE A 1 100 ? 22.157 -2.502 -30.792 1.00 88.38 100 PHE A CA 1
ATOM 799 C C . PHE A 1 100 ? 21.880 -1.113 -31.383 1.00 88.38 100 PHE A C 1
ATOM 801 O O . PHE A 1 100 ? 22.107 -0.094 -30.734 1.00 88.38 100 PHE A O 1
ATOM 808 N N . TYR A 1 101 ? 21.422 -1.065 -32.636 1.00 88.94 101 TYR A N 1
ATOM 809 C CA . TYR A 1 101 ? 21.073 0.187 -33.309 1.00 88.94 101 TYR A CA 1
ATOM 810 C C . TYR A 1 101 ? 19.607 0.545 -33.081 1.00 88.94 101 TYR A C 1
ATOM 812 O O . TYR A 1 101 ? 18.700 -0.174 -33.508 1.00 88.94 101 TYR A O 1
ATOM 820 N N . MET A 1 102 ? 19.368 1.695 -32.462 1.00 88.62 102 MET A N 1
ATOM 821 C CA . MET A 1 102 ? 18.024 2.208 -32.238 1.00 88.62 102 MET A CA 1
ATOM 822 C C . MET A 1 102 ? 17.497 2.870 -33.518 1.00 88.62 102 MET A C 1
ATOM 824 O O . MET A 1 102 ? 17.844 4.004 -33.820 1.00 88.62 102 MET A O 1
ATOM 828 N N . LYS A 1 103 ? 16.673 2.161 -34.300 1.00 89.94 103 LYS A N 1
ATOM 829 C CA . LYS A 1 103 ? 16.116 2.670 -35.574 1.00 89.94 103 LYS A CA 1
ATOM 830 C C . LYS A 1 103 ? 14.912 3.605 -35.402 1.00 89.94 103 LYS A C 1
ATOM 832 O O . LYS A 1 103 ? 14.506 4.252 -36.362 1.00 89.94 103 LYS A O 1
ATOM 837 N N . GLY A 1 104 ? 14.344 3.670 -34.206 1.00 90.50 104 GLY A N 1
ATOM 838 C CA . GLY A 1 104 ? 13.183 4.479 -33.848 1.00 90.50 104 GLY A CA 1
ATOM 839 C C . GLY A 1 104 ? 12.922 4.397 -32.347 1.00 90.50 104 GLY A C 1
ATOM 840 O O . GLY A 1 104 ? 13.620 3.658 -31.645 1.00 90.50 104 GLY A O 1
ATOM 841 N N . SER A 1 105 ? 11.924 5.134 -31.861 1.00 91.00 105 SER A N 1
ATOM 842 C CA . SER A 1 105 ? 11.510 5.065 -30.459 1.00 91.00 105 SER A CA 1
ATOM 843 C C . SER A 1 105 ? 10.866 3.722 -30.133 1.00 91.00 105 SER A C 1
ATOM 845 O O . SER A 1 105 ? 10.230 3.103 -30.987 1.00 91.00 105 SER A O 1
ATOM 847 N N . PHE A 1 106 ? 11.035 3.258 -28.900 1.00 89.00 106 PHE A N 1
ATOM 848 C CA . PHE A 1 106 ? 10.453 2.006 -28.419 1.00 89.00 106 PHE A CA 1
ATOM 849 C C . PHE A 1 106 ? 10.203 2.077 -26.914 1.00 89.00 106 PHE A C 1
ATOM 851 O O . PHE A 1 106 ? 10.770 2.922 -26.219 1.00 89.00 106 PHE A O 1
ATOM 858 N N . ARG A 1 107 ? 9.360 1.174 -26.410 1.00 89.00 107 ARG A N 1
ATOM 859 C CA . ARG A 1 107 ? 9.014 1.081 -24.987 1.00 89.00 107 ARG A CA 1
ATOM 860 C C . ARG A 1 107 ? 9.541 -0.200 -24.378 1.00 89.00 107 ARG A C 1
ATOM 862 O O . ARG A 1 107 ? 9.519 -1.244 -25.024 1.00 89.00 107 ARG A O 1
ATOM 869 N N . LEU A 1 108 ? 9.988 -0.116 -23.135 1.00 86.31 108 LEU A N 1
ATOM 870 C CA . LEU A 1 108 ? 10.474 -1.256 -22.378 1.00 86.31 108 LEU A CA 1
ATOM 871 C C . LEU A 1 108 ? 9.853 -1.256 -20.987 1.00 86.31 108 LEU A C 1
ATOM 873 O O . LEU A 1 108 ? 9.830 -0.239 -20.301 1.00 86.31 108 LEU A O 1
ATOM 877 N N . SER A 1 109 ? 9.384 -2.419 -20.569 1.00 86.19 109 SER A N 1
ATOM 878 C CA . SER A 1 109 ? 8.764 -2.648 -19.271 1.00 86.19 109 SER A CA 1
ATOM 879 C C . SER A 1 109 ? 9.343 -3.892 -18.610 1.00 86.19 109 SER A C 1
ATOM 881 O O . SER A 1 109 ? 10.001 -4.711 -19.262 1.00 86.19 109 SER A O 1
ATOM 883 N N . ASN A 1 110 ? 9.030 -4.093 -17.329 1.00 80.56 110 ASN A N 1
ATOM 884 C CA . ASN A 1 110 ? 9.397 -5.316 -16.612 1.00 80.56 110 ASN A CA 1
ATOM 885 C C . ASN A 1 110 ? 8.876 -6.586 -17.306 1.00 80.56 110 ASN A C 1
ATOM 887 O O . ASN A 1 110 ? 9.466 -7.651 -17.162 1.00 80.56 110 ASN A O 1
ATOM 891 N N . ARG A 1 111 ? 7.814 -6.470 -18.112 1.00 83.31 111 ARG A N 1
ATOM 892 C CA . ARG A 1 111 ? 7.210 -7.582 -18.856 1.00 83.31 111 ARG A CA 1
ATOM 893 C C . ARG A 1 111 ? 8.035 -8.080 -20.039 1.00 83.31 111 ARG A C 1
ATOM 895 O O . ARG A 1 111 ? 7.746 -9.147 -20.565 1.00 83.31 111 ARG A O 1
ATOM 902 N N . GLN A 1 112 ? 9.061 -7.340 -20.448 1.00 80.81 112 GLN A N 1
ATOM 903 C CA . GLN A 1 112 ? 10.030 -7.778 -21.459 1.00 80.81 112 GLN A CA 1
ATOM 904 C C . GLN A 1 112 ? 11.399 -8.128 -20.854 1.00 80.81 112 GLN A C 1
ATOM 906 O O . GLN A 1 112 ? 12.323 -8.493 -21.581 1.00 80.81 112 GLN A O 1
ATOM 911 N N . MET A 1 113 ? 11.546 -8.023 -19.530 1.00 75.62 113 MET A N 1
ATOM 912 C CA . MET A 1 113 ? 12.800 -8.252 -18.814 1.00 75.62 113 MET A CA 1
ATOM 913 C C . MET A 1 113 ? 12.734 -9.573 -18.042 1.00 75.62 113 MET A C 1
ATOM 915 O O . MET A 1 113 ? 12.275 -9.623 -16.904 1.00 75.62 113 MET A O 1
ATOM 919 N N . GLY A 1 114 ? 13.199 -10.655 -18.666 1.00 71.25 114 GLY A N 1
ATOM 920 C CA . GLY A 1 114 ? 13.214 -11.994 -18.070 1.00 71.25 114 GLY A CA 1
ATOM 921 C C . GLY A 1 114 ? 14.464 -12.796 -18.421 1.00 71.25 114 GLY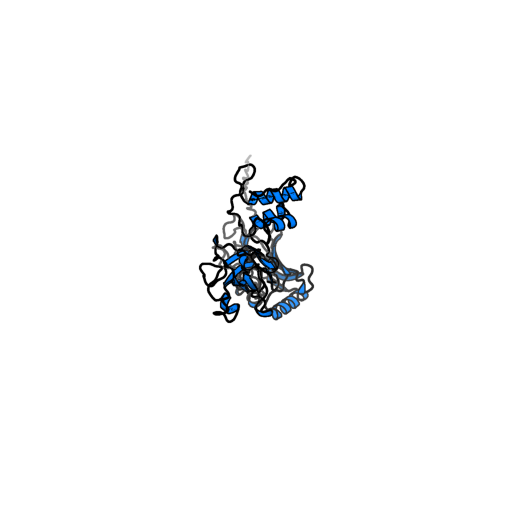 A C 1
ATOM 922 O O . GLY A 1 114 ? 15.453 -12.252 -18.916 1.00 71.25 114 GLY A O 1
ATOM 923 N N . SER A 1 115 ? 14.415 -14.108 -18.183 1.00 67.44 115 SER A N 1
ATOM 924 C CA . SER A 1 115 ? 15.519 -15.040 -18.445 1.00 67.44 115 SER A CA 1
ATOM 925 C C . SER A 1 115 ? 15.877 -15.168 -19.931 1.00 67.44 115 SER A C 1
ATOM 927 O O . SER A 1 115 ? 16.994 -15.575 -20.256 1.00 67.44 115 SER A O 1
ATOM 929 N N . ALA A 1 116 ? 14.983 -14.744 -20.830 1.00 64.62 116 ALA A N 1
ATOM 930 C CA . ALA A 1 116 ? 15.246 -14.578 -22.254 1.00 64.62 116 ALA A CA 1
ATOM 931 C C . ALA A 1 116 ? 14.739 -13.211 -22.752 1.00 64.62 116 ALA A C 1
ATOM 933 O O . ALA A 1 116 ? 13.541 -13.009 -22.935 1.00 64.62 116 ALA A O 1
ATOM 934 N N . VAL A 1 117 ? 15.657 -12.276 -23.014 1.00 64.81 117 VAL A N 1
ATOM 935 C CA . VAL A 1 117 ? 15.347 -11.047 -23.765 1.00 64.81 117 VAL A CA 1
ATOM 936 C C . VAL A 1 117 ? 15.298 -11.424 -25.246 1.00 64.81 117 VAL A C 1
ATOM 938 O O . VAL A 1 117 ? 16.337 -11.703 -25.847 1.00 64.81 117 VAL A O 1
ATOM 941 N N . SER A 1 118 ? 14.097 -11.510 -25.821 1.00 60.88 118 SER A N 1
ATOM 942 C CA . SER A 1 118 ? 13.902 -11.879 -27.230 1.00 60.88 118 SER A CA 1
ATOM 943 C C . SER A 1 118 ? 13.691 -10.649 -28.117 1.00 60.88 118 SER A C 1
ATOM 945 O O . SER A 1 118 ? 13.106 -9.656 -27.687 1.00 60.88 118 SER A O 1
ATOM 947 N N . ALA A 1 119 ? 14.150 -10.731 -29.369 1.00 57.44 119 ALA A N 1
ATOM 948 C CA . ALA A 1 119 ? 14.020 -9.659 -30.359 1.00 57.44 119 ALA A CA 1
ATOM 949 C C . ALA A 1 119 ? 12.557 -9.372 -30.764 1.00 57.44 119 ALA A C 1
ATOM 951 O O . ALA A 1 119 ? 12.258 -8.285 -31.241 1.00 57.44 119 ALA A O 1
ATOM 952 N N . ASP A 1 120 ? 11.630 -10.304 -30.522 1.00 61.31 120 ASP A N 1
ATOM 953 C CA . ASP A 1 120 ? 10.214 -10.158 -30.894 1.00 61.31 120 ASP A CA 1
ATOM 954 C C . ASP A 1 120 ? 9.342 -9.575 -29.763 1.00 61.31 120 ASP A C 1
ATOM 956 O O . ASP A 1 120 ? 8.144 -9.355 -29.941 1.00 61.31 120 ASP A O 1
ATOM 960 N N . ALA A 1 121 ? 9.913 -9.320 -28.579 1.00 67.50 121 ALA A N 1
ATOM 961 C CA . ALA A 1 121 ? 9.155 -8.855 -27.412 1.00 67.50 121 ALA A CA 1
ATOM 962 C C . ALA A 1 121 ? 8.904 -7.336 -27.396 1.00 67.50 121 ALA A C 1
ATOM 964 O O . ALA A 1 121 ? 8.019 -6.856 -26.681 1.00 67.50 121 ALA A O 1
ATOM 965 N N . VAL A 1 122 ? 9.686 -6.567 -28.159 1.00 79.56 122 VAL A N 1
ATOM 966 C CA . VAL A 1 122 ? 9.691 -5.102 -28.101 1.00 79.56 122 VAL A CA 1
ATOM 967 C C . VAL A 1 122 ? 9.329 -4.529 -29.461 1.00 79.56 122 VAL A C 1
ATOM 969 O O . VAL A 1 122 ? 10.018 -4.765 -30.449 1.00 79.56 122 VAL A O 1
ATOM 972 N N . GLN A 1 123 ? 8.250 -3.753 -29.506 1.00 83.81 123 GLN A N 1
ATOM 973 C CA . GLN A 1 123 ? 7.799 -3.076 -30.717 1.00 83.81 123 GLN A CA 1
ATOM 974 C C . GLN A 1 123 ? 8.327 -1.644 -30.772 1.00 83.81 123 GLN A C 1
ATOM 976 O O . GLN A 1 123 ? 8.439 -0.968 -29.746 1.00 83.81 123 GLN A O 1
ATOM 981 N N . TYR A 1 124 ? 8.622 -1.167 -31.981 1.00 87.62 124 TYR A N 1
ATOM 982 C CA . TYR A 1 124 ? 8.846 0.261 -32.180 1.00 87.62 124 TYR A CA 1
ATOM 983 C C . TYR A 1 124 ? 7.533 1.022 -31.963 1.00 87.62 124 TYR A C 1
ATOM 985 O O . TYR A 1 124 ? 6.478 0.621 -32.452 1.00 87.62 124 TYR A O 1
ATOM 993 N N . SER A 1 125 ? 7.607 2.167 -31.288 1.00 84.81 125 SER A N 1
ATOM 994 C CA . SER A 1 125 ? 6.477 3.082 -31.083 1.00 84.81 125 SER A CA 1
ATOM 995 C C . SER A 1 125 ? 6.112 3.865 -32.354 1.00 84.81 125 SER A C 1
ATOM 997 O O . SER A 1 125 ? 5.193 4.682 -32.339 1.00 84.81 125 SER A O 1
ATOM 999 N N . CYS A 1 126 ? 6.850 3.672 -33.450 1.00 80.00 126 CYS A N 1
ATOM 1000 C CA . CYS A 1 126 ? 6.718 4.427 -34.689 1.00 80.00 126 CYS A CA 1
ATOM 1001 C C . CYS A 1 126 ? 6.795 3.525 -35.932 1.00 80.00 126 CYS A C 1
ATOM 1003 O O . CYS A 1 126 ? 7.363 2.437 -35.901 1.00 80.00 126 CYS A O 1
ATOM 1005 N N . GLY A 1 127 ? 6.190 3.974 -37.037 1.00 76.19 127 GLY A N 1
ATOM 1006 C CA . GLY A 1 127 ? 6.150 3.227 -38.297 1.00 76.19 127 GLY A CA 1
ATOM 1007 C C . GLY A 1 127 ? 7.424 3.368 -39.140 1.00 76.19 127 GLY A C 1
ATOM 1008 O O . GLY A 1 127 ? 8.171 4.333 -39.013 1.00 76.19 127 GLY A O 1
ATOM 1009 N N . GLY A 1 128 ? 7.648 2.421 -40.059 1.00 77.00 128 GLY A N 1
ATOM 1010 C CA . GLY A 1 128 ? 8.745 2.474 -41.041 1.00 77.00 128 GLY A CA 1
ATOM 1011 C C . GLY A 1 128 ? 10.071 1.834 -40.601 1.00 77.00 128 GLY A C 1
ATOM 1012 O O . GLY A 1 128 ? 10.976 1.707 -41.420 1.00 77.00 128 GLY A O 1
ATOM 1013 N N . THR A 1 129 ? 10.179 1.376 -39.352 1.00 76.38 129 THR A N 1
ATOM 1014 C CA . THR A 1 129 ? 11.360 0.703 -38.767 1.00 76.38 129 THR A CA 1
ATOM 1015 C C . THR A 1 129 ? 11.275 -0.828 -38.770 1.00 76.38 129 THR A C 1
ATOM 1017 O O . THR A 1 129 ? 12.231 -1.497 -38.378 1.00 76.38 129 THR A O 1
ATOM 1020 N N . GLY A 1 130 ? 10.155 -1.382 -39.246 1.00 77.12 130 GLY A N 1
ATOM 1021 C CA . GLY A 1 130 ? 9.760 -2.771 -39.005 1.00 77.12 130 GLY A CA 1
ATOM 1022 C C . GLY A 1 130 ? 8.941 -2.904 -37.711 1.00 77.12 130 GLY A C 1
ATOM 1023 O O . GLY A 1 130 ? 8.833 -1.940 -36.957 1.00 77.12 130 GLY A O 1
ATOM 1024 N N . PRO A 1 131 ? 8.312 -4.064 -37.461 1.00 79.75 131 PRO A N 1
ATOM 1025 C CA . PRO A 1 131 ? 7.419 -4.229 -36.312 1.00 79.75 131 PRO A CA 1
ATOM 1026 C C . PRO A 1 131 ? 8.156 -4.324 -34.967 1.00 79.75 131 PRO A C 1
ATOM 1028 O O . PRO A 1 131 ? 7.594 -3.919 -33.953 1.00 79.75 131 PRO A O 1
ATOM 1031 N N . PHE A 1 132 ? 9.397 -4.822 -34.949 1.00 83.56 132 PHE A N 1
ATOM 1032 C CA . PHE A 1 132 ? 10.117 -5.162 -33.719 1.00 83.56 132 PHE A CA 1
ATOM 1033 C C . PHE A 1 132 ? 11.521 -4.563 -33.658 1.00 83.56 132 PHE A C 1
ATOM 1035 O O . PHE A 1 132 ? 12.185 -4.376 -34.683 1.00 83.56 132 PHE A O 1
ATOM 1042 N N . VAL A 1 133 ? 11.962 -4.279 -32.434 1.00 83.81 133 VAL A N 1
ATOM 1043 C CA . VAL A 1 133 ? 13.320 -3.848 -32.116 1.00 83.81 133 VAL A CA 1
ATOM 1044 C C . VAL A 1 133 ? 14.236 -5.061 -32.153 1.00 83.81 133 VAL A C 1
ATOM 1046 O O . VAL A 1 133 ? 14.106 -5.966 -31.338 1.00 83.81 133 VAL A O 1
ATOM 1049 N N . ASP A 1 134 ? 15.216 -5.044 -33.053 1.00 80.50 134 ASP A N 1
ATOM 1050 C CA . ASP A 1 134 ? 16.277 -6.052 -33.099 1.00 80.50 134 ASP A CA 1
ATOM 1051 C C . ASP A 1 134 ? 17.254 -5.841 -31.931 1.00 80.50 134 ASP A C 1
ATOM 1053 O O . ASP A 1 134 ? 18.338 -5.261 -32.066 1.00 80.50 134 ASP A O 1
ATOM 1057 N N . MET A 1 135 ? 16.805 -6.231 -30.738 1.00 76.31 135 MET A N 1
ATOM 1058 C CA . MET A 1 135 ? 17.640 -6.303 -29.553 1.00 76.31 135 MET A CA 1
ATOM 1059 C C . MET A 1 135 ? 18.645 -7.421 -29.795 1.00 76.31 135 MET A C 1
ATOM 1061 O O . MET A 1 135 ? 18.261 -8.576 -29.958 1.00 76.31 135 MET A O 1
ATOM 1065 N N . ASN A 1 136 ? 19.930 -7.071 -29.824 1.00 82.00 136 ASN A N 1
ATOM 1066 C CA . ASN A 1 136 ? 21.064 -7.942 -30.151 1.00 82.00 136 ASN A CA 1
ATOM 1067 C C . ASN A 1 136 ? 21.341 -9.011 -29.059 1.00 82.00 136 ASN A C 1
ATOM 1069 O O . ASN A 1 136 ? 22.482 -9.260 -28.664 1.00 82.00 136 ASN A O 1
ATOM 1073 N N . GLY A 1 137 ? 20.285 -9.605 -28.508 1.00 79.00 137 GLY A N 1
ATOM 1074 C CA . GLY A 1 137 ? 20.287 -10.426 -27.311 1.00 79.00 137 GLY A CA 1
ATOM 1075 C C . GLY A 1 137 ? 20.619 -9.645 -26.039 1.00 79.00 137 GLY A C 1
ATOM 1076 O O . GLY A 1 137 ? 20.753 -8.419 -26.012 1.00 79.00 137 GLY A O 1
ATOM 1077 N N . GLY A 1 138 ? 20.782 -10.396 -24.959 1.00 80.69 138 GLY A N 1
ATOM 1078 C CA . GLY A 1 138 ? 21.172 -9.877 -23.660 1.00 80.69 138 GLY A CA 1
ATOM 1079 C C . GLY A 1 138 ? 21.510 -11.004 -22.696 1.00 80.69 138 GLY A C 1
ATOM 1080 O O . GLY A 1 138 ? 21.402 -12.185 -23.027 1.00 80.69 138 GLY A O 1
ATOM 1081 N N . THR A 1 139 ? 21.925 -10.630 -21.494 1.00 83.06 139 THR A N 1
ATOM 1082 C CA . THR A 1 139 ? 22.230 -11.553 -20.404 1.00 83.06 139 THR A CA 1
ATOM 1083 C C . THR A 1 139 ? 21.351 -11.250 -19.206 1.00 83.06 139 THR A C 1
ATOM 1085 O O . THR A 1 139 ? 21.280 -10.103 -18.767 1.00 83.06 139 THR A O 1
ATOM 1088 N N . PHE A 1 140 ? 20.746 -12.291 -18.644 1.00 83.00 140 PHE A N 1
ATOM 1089 C CA . PHE A 1 140 ? 20.085 -12.258 -17.347 1.00 83.00 140 PHE A CA 1
ATOM 1090 C C . PHE A 1 140 ? 21.019 -12.882 -16.307 1.00 83.00 140 PHE A C 1
ATOM 1092 O O . PHE A 1 140 ? 21.486 -14.011 -16.480 1.00 83.00 140 PHE A O 1
ATOM 1099 N N . PHE A 1 141 ? 21.312 -12.149 -15.239 1.00 84.69 141 PHE A N 1
ATOM 1100 C CA . PHE A 1 141 ? 22.185 -12.584 -14.158 1.00 84.69 141 PHE A CA 1
ATOM 1101 C C . PHE A 1 141 ? 21.449 -12.522 -12.821 1.00 84.69 141 PHE A C 1
ATOM 1103 O O . PHE A 1 141 ? 20.774 -11.546 -12.514 1.00 84.69 141 PHE A O 1
ATOM 1110 N N . THR A 1 142 ? 21.619 -13.552 -11.994 1.00 85.38 142 THR A N 1
ATOM 1111 C CA . THR A 1 142 ? 21.136 -13.563 -10.607 1.00 85.38 142 THR A CA 1
ATOM 1112 C C . THR A 1 142 ? 22.314 -13.715 -9.663 1.00 85.38 142 THR A C 1
ATOM 1114 O O . THR A 1 142 ? 23.076 -14.680 -9.786 1.00 85.38 142 THR A O 1
ATOM 1117 N N . HIS A 1 143 ? 22.410 -12.836 -8.672 1.00 89.00 143 HIS A N 1
ATOM 1118 C CA . HIS A 1 143 ? 23.373 -12.955 -7.581 1.00 89.00 143 HIS A CA 1
ATOM 1119 C C . HIS A 1 143 ? 22.941 -14.093 -6.664 1.00 89.00 143 HIS A C 1
ATOM 1121 O O . HIS A 1 143 ? 22.094 -13.915 -5.792 1.00 89.00 143 HIS A O 1
ATOM 1127 N N . ARG A 1 144 ? 23.454 -15.304 -6.900 1.00 86.44 144 ARG A N 1
ATOM 1128 C CA . ARG A 1 144 ? 22.931 -16.551 -6.312 1.00 86.44 144 ARG A CA 1
ATOM 1129 C C . ARG A 1 144 ? 22.846 -16.508 -4.784 1.00 86.44 144 ARG A C 1
ATOM 1131 O O . ARG A 1 144 ? 21.907 -17.053 -4.206 1.00 86.44 144 ARG A O 1
ATOM 1138 N N . GLU A 1 145 ? 23.818 -15.869 -4.147 1.00 89.69 145 GLU A N 1
ATOM 1139 C CA . GLU A 1 145 ? 23.924 -15.656 -2.706 1.00 89.69 145 GLU A CA 1
ATOM 1140 C C . GLU A 1 145 ? 22.783 -14.814 -2.124 1.00 89.69 145 GLU A C 1
ATOM 1142 O O . GLU A 1 145 ? 22.357 -15.088 -1.004 1.00 89.69 145 GLU A O 1
ATOM 1147 N N . ASN A 1 146 ? 22.245 -13.864 -2.894 1.00 90.94 146 ASN A N 1
ATOM 1148 C CA . ASN A 1 146 ? 21.156 -12.980 -2.475 1.00 90.94 146 ASN A CA 1
ATOM 1149 C C . ASN A 1 146 ? 19.806 -13.466 -3.031 1.00 90.94 146 ASN A C 1
ATOM 1151 O O . ASN A 1 146 ? 18.808 -13.540 -2.319 1.00 90.94 146 ASN A O 1
ATOM 1155 N N . PHE A 1 147 ? 19.776 -13.900 -4.290 1.00 86.38 147 PHE A N 1
ATOM 1156 C CA . PHE A 1 147 ? 18.567 -14.358 -4.968 1.00 86.38 147 PHE A CA 1
ATOM 1157 C C . PHE A 1 147 ? 17.972 -15.620 -4.332 1.00 86.38 147 PHE A C 1
ATOM 1159 O O . PHE A 1 147 ? 16.757 -15.719 -4.180 1.00 86.38 147 PHE A O 1
ATOM 1166 N N . ARG A 1 148 ? 18.807 -16.586 -3.916 1.00 86.62 148 ARG A N 1
ATOM 1167 C CA . ARG A 1 148 ? 18.332 -17.827 -3.279 1.00 86.62 148 ARG A CA 1
ATOM 1168 C C . ARG A 1 148 ? 17.553 -17.574 -1.977 1.00 86.62 148 ARG A C 1
ATOM 1170 O O . ARG A 1 148 ? 16.410 -18.018 -1.922 1.00 86.62 148 ARG A O 1
ATOM 1177 N N . PRO A 1 149 ? 18.100 -16.892 -0.951 1.00 88.25 149 PRO A N 1
ATOM 1178 C CA . PRO A 1 149 ? 17.353 -16.645 0.284 1.00 88.25 149 PRO A CA 1
ATOM 1179 C C . PRO A 1 149 ? 16.117 -15.765 0.059 1.00 88.25 149 PRO A C 1
ATOM 1181 O O . PRO A 1 149 ? 15.090 -16.014 0.682 1.00 88.25 149 PRO A O 1
ATOM 1184 N N . LEU A 1 150 ? 16.157 -14.805 -0.875 1.00 86.38 150 LEU A N 1
ATOM 1185 C CA . LEU A 1 150 ? 14.965 -14.040 -1.254 1.00 86.38 150 LEU A CA 1
ATOM 1186 C C . LEU A 1 150 ? 13.866 -14.948 -1.822 1.00 86.38 150 LEU A C 1
ATOM 1188 O O . LEU A 1 150 ? 12.717 -14.875 -1.390 1.00 86.38 150 LEU A O 1
ATOM 1192 N N . LYS A 1 151 ? 14.229 -15.839 -2.750 1.00 82.19 151 LYS A N 1
ATOM 1193 C CA . LYS A 1 151 ? 13.313 -16.810 -3.358 1.00 82.19 151 LYS A CA 1
ATOM 1194 C C . LYS A 1 151 ? 12.744 -17.785 -2.324 1.00 82.19 151 LYS A C 1
ATOM 1196 O O . LYS A 1 151 ? 11.561 -18.100 -2.366 1.00 82.19 151 LYS A O 1
ATOM 1201 N N . GLU A 1 152 ? 13.561 -18.248 -1.381 1.00 84.31 152 GLU A N 1
ATOM 1202 C CA . GLU A 1 152 ? 13.115 -19.112 -0.281 1.00 84.31 152 GLU A CA 1
ATOM 1203 C C . GLU A 1 152 ? 12.123 -18.408 0.646 1.00 84.31 152 GLU A C 1
ATOM 1205 O O . GLU A 1 152 ? 11.116 -19.011 1.017 1.00 84.31 152 GLU A O 1
ATOM 1210 N N . THR A 1 153 ? 12.367 -17.144 0.996 1.00 82.19 153 THR A N 1
ATOM 1211 C CA . THR A 1 153 ? 11.412 -16.344 1.773 1.00 82.19 153 THR A CA 1
ATOM 1212 C C . THR A 1 153 ? 10.110 -16.175 1.010 1.00 82.19 153 THR A C 1
ATOM 1214 O O . THR A 1 153 ? 9.056 -16.482 1.554 1.00 82.19 153 THR A O 1
ATOM 1217 N N . LEU A 1 154 ? 10.192 -15.813 -0.271 1.00 79.12 154 LEU A N 1
ATOM 1218 C CA . LEU A 1 154 ? 9.039 -15.649 -1.151 1.00 79.12 154 LEU A CA 1
ATOM 1219 C C . LEU A 1 154 ? 8.204 -16.939 -1.279 1.00 79.12 154 LEU A C 1
ATOM 1221 O O . LEU A 1 154 ? 6.978 -16.873 -1.291 1.00 79.12 154 LEU A O 1
ATOM 1225 N N . TYR A 1 155 ? 8.834 -18.120 -1.301 1.00 80.06 155 TYR A N 1
ATOM 1226 C CA . TYR A 1 155 ? 8.121 -19.405 -1.269 1.00 80.06 155 TYR A CA 1
ATOM 1227 C C . TYR A 1 155 ? 7.410 -19.690 0.059 1.00 80.06 155 TYR A C 1
ATOM 1229 O O . TYR A 1 155 ? 6.411 -20.405 0.061 1.00 80.06 155 TYR A O 1
ATOM 1237 N N . ARG A 1 156 ? 7.919 -19.175 1.185 1.00 79.38 156 ARG A N 1
ATOM 1238 C CA . ARG A 1 156 ? 7.324 -19.398 2.514 1.00 79.38 156 ARG A CA 1
ATOM 1239 C C . ARG A 1 156 ? 6.203 -18.412 2.824 1.00 79.38 156 ARG A C 1
ATOM 1241 O O . ARG A 1 156 ? 5.174 -18.827 3.340 1.00 79.38 156 ARG A O 1
ATOM 1248 N N . SER A 1 157 ? 6.415 -17.126 2.547 1.00 76.00 157 SER A N 1
ATOM 1249 C CA . SER A 1 157 ? 5.452 -16.054 2.831 1.00 76.00 157 SER A CA 1
ATOM 1250 C C . SER A 1 157 ? 4.437 -15.847 1.708 1.00 76.00 157 SER A C 1
ATOM 1252 O O . SER A 1 157 ? 3.401 -15.231 1.933 1.00 76.00 157 SER A O 1
ATOM 1254 N N . GLY A 1 158 ? 4.737 -16.302 0.487 1.00 74.50 158 GLY A N 1
ATOM 1255 C CA . GLY A 1 158 ? 3.952 -15.992 -0.712 1.00 74.50 158 GLY A CA 1
ATOM 1256 C C . GLY A 1 158 ? 4.090 -14.541 -1.193 1.00 74.50 158 GLY A C 1
ATOM 1257 O O . GLY A 1 158 ? 3.490 -14.180 -2.205 1.00 74.50 158 GLY A O 1
ATOM 1258 N N . GLN A 1 159 ? 4.876 -13.717 -0.495 1.00 76.06 159 GLN A N 1
ATOM 1259 C CA . GLN A 1 159 ? 5.021 -12.274 -0.708 1.00 76.06 159 GLN A CA 1
ATOM 1260 C C . GLN A 1 159 ? 6.484 -11.844 -0.584 1.00 76.06 159 GLN A C 1
ATOM 1262 O O . GLN A 1 159 ? 7.262 -12.481 0.135 1.00 76.06 159 GLN A O 1
ATOM 1267 N N . LEU A 1 160 ? 6.868 -10.752 -1.249 1.00 80.50 160 LEU A N 1
ATOM 1268 C CA . LEU A 1 160 ? 8.177 -10.146 -1.016 1.00 80.50 160 LEU A CA 1
ATOM 1269 C C . LEU A 1 160 ? 8.312 -9.739 0.462 1.00 80.50 160 LEU A C 1
ATOM 1271 O O . LEU A 1 160 ? 7.388 -9.153 1.023 1.00 80.50 160 LEU A O 1
ATOM 1275 N N . PRO A 1 161 ? 9.446 -10.041 1.113 1.00 83.56 161 PRO A N 1
ATOM 1276 C CA . PRO A 1 161 ? 9.671 -9.627 2.489 1.00 83.56 161 PRO A CA 1
ATOM 1277 C C . PRO A 1 161 ? 9.822 -8.109 2.608 1.00 83.56 161 PRO A C 1
ATOM 1279 O O . PRO A 1 161 ? 10.295 -7.441 1.685 1.00 83.56 161 PRO A O 1
ATOM 1282 N N . ALA A 1 162 ? 9.489 -7.603 3.796 1.00 83.81 162 ALA A N 1
ATOM 1283 C CA . ALA A 1 162 ? 9.648 -6.201 4.149 1.00 83.81 162 ALA A CA 1
ATOM 1284 C C . ALA A 1 162 ? 11.094 -5.720 3.937 1.00 83.81 162 ALA A C 1
ATOM 1286 O O . ALA A 1 162 ? 12.050 -6.367 4.382 1.00 83.81 162 ALA A O 1
ATOM 1287 N N . GLY A 1 163 ? 11.252 -4.581 3.275 1.00 86.94 163 GLY A N 1
ATOM 1288 C CA . GLY A 1 163 ? 12.541 -4.012 2.911 1.00 86.94 163 GLY A CA 1
ATOM 1289 C C . GLY A 1 163 ? 12.420 -2.945 1.828 1.00 86.94 163 GLY A C 1
ATOM 1290 O O . GLY A 1 163 ? 11.340 -2.688 1.302 1.00 86.94 163 GLY A O 1
ATOM 1291 N N . ALA A 1 164 ? 13.554 -2.342 1.487 1.00 88.50 164 ALA A N 1
ATOM 1292 C CA . ALA A 1 164 ? 13.650 -1.389 0.388 1.00 88.50 164 ALA A CA 1
ATOM 1293 C C . ALA A 1 164 ? 14.224 -2.078 -0.856 1.00 88.50 164 ALA A C 1
ATOM 1295 O O . ALA A 1 164 ? 15.219 -2.805 -0.766 1.00 88.50 164 ALA A O 1
ATOM 1296 N N . TYR A 1 165 ? 13.596 -1.857 -2.004 1.00 87.69 165 TYR A N 1
ATOM 1297 C CA . TYR A 1 165 ? 13.942 -2.438 -3.296 1.00 87.69 165 TYR A CA 1
ATOM 1298 C C . TYR A 1 165 ? 14.263 -1.305 -4.265 1.00 87.69 165 TYR A C 1
ATOM 1300 O O . TYR A 1 165 ? 13.405 -0.483 -4.568 1.00 87.69 165 TYR A O 1
ATOM 1308 N N . LEU A 1 166 ? 15.500 -1.258 -4.745 1.00 89.19 166 LEU A N 1
ATOM 1309 C CA . LEU A 1 166 ? 15.978 -0.243 -5.672 1.00 89.19 166 LEU A CA 1
ATOM 1310 C C . LEU A 1 166 ? 15.995 -0.819 -7.086 1.00 89.19 166 LEU A C 1
ATOM 1312 O O . LEU A 1 166 ? 16.742 -1.754 -7.380 1.00 89.19 166 LEU A O 1
ATOM 1316 N N . PHE A 1 167 ? 15.175 -0.240 -7.952 1.00 85.75 167 PHE A N 1
ATOM 1317 C CA . PHE A 1 167 ? 15.134 -0.515 -9.380 1.00 85.75 167 PHE A CA 1
ATOM 1318 C C . PHE A 1 167 ? 16.019 0.512 -10.070 1.00 85.75 167 PHE A C 1
ATOM 1320 O O . PHE A 1 167 ? 15.699 1.696 -10.041 1.00 85.75 167 PHE A O 1
ATOM 1327 N N . GLN A 1 168 ? 17.127 0.081 -10.667 1.00 88.25 168 GLN A N 1
ATOM 1328 C CA . GLN A 1 168 ? 18.073 0.970 -11.331 1.00 88.25 168 GLN A CA 1
ATOM 1329 C C . GLN A 1 168 ? 18.182 0.629 -12.814 1.00 88.25 168 GLN A C 1
ATOM 1331 O O . GLN A 1 168 ? 18.485 -0.505 -13.179 1.00 88.25 168 GLN A O 1
ATOM 1336 N N . PHE A 1 169 ? 17.997 1.633 -13.665 1.00 85.69 169 PHE A N 1
ATOM 1337 C CA . PHE A 1 169 ? 18.169 1.548 -15.109 1.00 85.69 169 PHE A CA 1
ATOM 1338 C C . PHE A 1 169 ? 19.330 2.425 -15.523 1.00 85.69 169 PHE A C 1
ATOM 1340 O O . PHE A 1 169 ? 19.390 3.594 -15.154 1.00 85.69 169 PHE A O 1
ATOM 1347 N N . THR A 1 170 ? 20.222 1.888 -16.337 1.00 88.50 170 THR A N 1
ATOM 1348 C CA . THR A 1 170 ? 21.280 2.654 -16.975 1.00 88.50 170 THR A CA 1
ATOM 1349 C C . THR A 1 170 ? 21.205 2.439 -18.479 1.00 88.50 170 THR A C 1
ATOM 1351 O O . THR A 1 170 ? 21.195 1.306 -18.962 1.00 88.50 170 THR A O 1
ATOM 1354 N N . ALA A 1 171 ? 21.122 3.538 -19.218 1.00 86.81 171 ALA A N 1
ATOM 1355 C CA . ALA A 1 171 ? 21.203 3.577 -20.669 1.00 86.81 171 ALA A CA 1
ATOM 1356 C C . ALA A 1 171 ? 22.523 4.226 -21.067 1.00 86.81 171 ALA A C 1
ATOM 1358 O O . ALA A 1 171 ? 22.936 5.206 -20.455 1.00 86.81 171 ALA A O 1
ATOM 1359 N N . TRP A 1 172 ? 23.171 3.713 -22.101 1.00 87.31 172 TRP A N 1
ATOM 1360 C CA . TRP A 1 172 ? 24.389 4.309 -22.634 1.00 87.31 172 TRP A CA 1
ATOM 1361 C C . TRP A 1 172 ? 24.244 4.561 -24.123 1.00 87.31 172 TRP A C 1
ATOM 1363 O O . TRP A 1 172 ? 23.808 3.683 -24.877 1.00 87.31 172 TRP A O 1
ATOM 1373 N N . ASP A 1 173 ? 24.712 5.731 -24.531 1.00 84.50 173 ASP A N 1
ATOM 1374 C CA . ASP A 1 173 ? 24.929 6.122 -25.915 1.00 84.50 173 ASP A CA 1
ATOM 1375 C C . ASP A 1 173 ? 26.354 6.676 -26.097 1.00 84.50 173 ASP A C 1
ATOM 1377 O O . ASP A 1 173 ? 27.235 6.480 -25.255 1.00 84.50 173 ASP A O 1
ATOM 1381 N N . GLU A 1 174 ? 26.594 7.363 -27.211 1.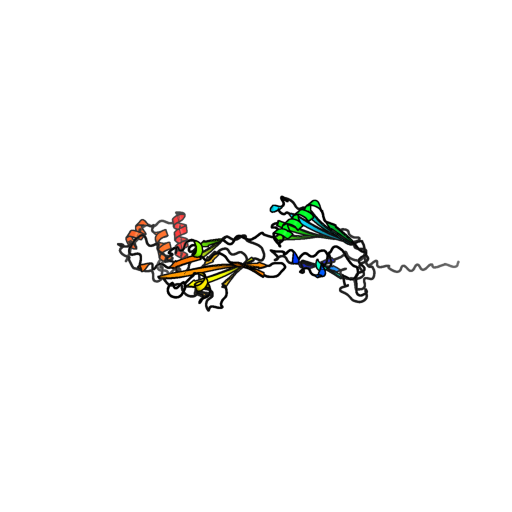00 78.44 174 GLU A N 1
ATOM 1382 C CA . GLU A 1 174 ? 27.876 8.012 -27.506 1.00 78.44 174 GLU A CA 1
ATOM 1383 C C . GLU A 1 174 ? 28.212 9.167 -26.540 1.00 78.44 174 GLU A C 1
ATOM 1385 O O . GLU A 1 174 ? 29.377 9.549 -26.433 1.00 78.44 174 GLU A O 1
ATOM 1390 N N . ASN A 1 175 ? 27.224 9.692 -25.807 1.00 78.62 175 ASN A N 1
ATOM 1391 C CA . ASN A 1 175 ? 27.374 10.771 -24.829 1.00 78.62 175 ASN A CA 1
ATOM 1392 C C . ASN A 1 175 ? 27.665 10.252 -23.409 1.00 78.62 175 ASN A C 1
ATOM 1394 O O . ASN A 1 175 ? 28.086 11.032 -22.553 1.00 78.62 175 ASN A O 1
ATOM 1398 N N . GLY A 1 176 ? 27.488 8.950 -23.158 1.00 81.06 176 GLY A N 1
ATOM 1399 C CA . GLY A 1 176 ? 27.804 8.291 -21.888 1.00 81.06 176 GLY A CA 1
ATOM 1400 C C . GLY A 1 176 ? 26.588 7.682 -21.173 1.00 81.06 176 GLY A C 1
ATOM 1401 O O . GLY A 1 176 ? 25.504 7.596 -21.748 1.00 81.06 176 GLY A O 1
ATOM 1402 N N . PRO A 1 177 ? 26.764 7.193 -19.928 1.00 85.94 177 PRO A N 1
ATOM 1403 C CA . PRO A 1 177 ? 25.679 6.617 -19.138 1.00 85.94 177 PRO A CA 1
ATOM 1404 C C . PRO A 1 177 ? 24.680 7.668 -18.656 1.00 85.94 177 PRO A C 1
ATOM 1406 O O . PRO A 1 177 ? 25.063 8.694 -18.096 1.00 85.94 177 PRO A O 1
ATOM 1409 N N . GLN A 1 178 ? 23.401 7.329 -18.740 1.00 83.69 178 GLN A N 1
ATOM 1410 C CA . GLN A 1 178 ? 22.304 7.975 -18.033 1.00 83.69 178 GLN A CA 1
ATOM 1411 C C . GLN A 1 178 ? 21.672 6.943 -17.097 1.00 83.69 178 GLN A C 1
ATOM 1413 O O . GLN A 1 178 ? 21.223 5.895 -17.562 1.00 83.69 178 GLN A O 1
ATOM 1418 N N . THR A 1 179 ? 21.663 7.223 -15.792 1.00 85.31 179 THR A N 1
ATOM 1419 C CA . THR A 1 179 ? 21.115 6.321 -14.769 1.00 85.31 179 THR A CA 1
ATOM 1420 C C . THR A 1 179 ? 19.868 6.917 -14.130 1.00 85.31 179 THR A C 1
ATOM 1422 O O . THR A 1 179 ? 19.873 8.076 -13.724 1.00 85.31 179 THR A O 1
ATOM 1425 N N . PHE A 1 180 ? 18.842 6.086 -13.986 1.00 82.69 180 PHE A N 1
ATOM 1426 C CA . PHE A 1 180 ? 17.559 6.386 -13.362 1.00 82.69 180 PHE A CA 1
ATOM 1427 C C . PHE A 1 180 ? 17.291 5.333 -12.296 1.00 82.69 180 PHE A C 1
ATOM 1429 O O . PHE A 1 180 ? 17.636 4.163 -12.484 1.00 82.69 180 PHE A O 1
ATOM 1436 N N . SER A 1 181 ? 16.700 5.725 -11.173 1.00 84.31 181 SER A N 1
ATOM 1437 C CA . SER A 1 181 ? 16.446 4.787 -10.088 1.00 84.31 181 SER A CA 1
ATOM 1438 C C . SER A 1 181 ? 15.182 5.116 -9.319 1.00 84.31 181 SER A C 1
ATOM 1440 O O . SER A 1 181 ? 14.957 6.281 -8.999 1.00 84.31 181 SER A O 1
ATOM 1442 N N . HIS A 1 182 ? 14.433 4.080 -8.948 1.00 82.75 182 HIS A N 1
ATOM 1443 C CA . HIS A 1 182 ? 13.263 4.183 -8.080 1.00 82.75 182 HIS A CA 1
ATOM 1444 C C . HIS A 1 182 ? 13.402 3.230 -6.904 1.00 82.75 182 HIS A C 1
ATOM 1446 O O . HIS A 1 182 ? 13.746 2.058 -7.071 1.00 82.75 182 HIS A O 1
ATOM 1452 N N . GLU A 1 183 ? 13.127 3.745 -5.713 1.00 83.31 183 GLU A N 1
ATOM 1453 C CA . GLU A 1 183 ? 13.112 2.967 -4.484 1.00 83.31 183 GLU A CA 1
ATOM 1454 C C . GLU A 1 183 ? 11.666 2.635 -4.110 1.00 83.31 183 GLU A C 1
ATOM 1456 O O . GLU A 1 183 ? 10.833 3.524 -3.951 1.00 83.31 183 GLU A O 1
ATOM 1461 N N . LEU A 1 184 ? 11.378 1.345 -3.960 1.00 78.69 184 LEU A N 1
ATOM 1462 C CA . LEU A 1 184 ? 10.106 0.828 -3.479 1.00 78.69 184 LEU A CA 1
ATOM 1463 C C . LEU A 1 184 ? 10.290 0.273 -2.070 1.00 78.69 184 LEU A C 1
ATOM 1465 O O . LEU A 1 184 ? 11.091 -0.640 -1.859 1.00 78.69 184 LEU A O 1
ATOM 1469 N N . THR A 1 185 ? 9.525 0.782 -1.110 1.00 79.75 185 THR A N 1
ATOM 1470 C CA . THR A 1 185 ? 9.521 0.236 0.251 1.00 79.75 185 THR A CA 1
ATOM 1471 C C . THR A 1 185 ? 8.355 -0.728 0.409 1.00 79.75 185 THR A C 1
ATOM 1473 O O . THR A 1 185 ? 7.199 -0.316 0.450 1.00 79.75 185 THR A O 1
ATOM 1476 N N . ILE A 1 186 ? 8.666 -2.018 0.526 1.00 76.25 186 ILE A N 1
ATOM 1477 C CA . ILE A 1 186 ? 7.697 -3.045 0.908 1.00 76.25 186 ILE A CA 1
ATOM 1478 C C . ILE A 1 186 ? 7.694 -3.120 2.426 1.00 76.25 186 ILE A C 1
ATOM 1480 O O . ILE A 1 186 ? 8.738 -3.309 3.055 1.00 76.25 186 ILE A O 1
ATOM 1484 N N . THR A 1 187 ? 6.523 -2.992 3.025 1.00 66.56 187 THR A N 1
ATOM 1485 C CA . THR A 1 187 ? 6.340 -3.201 4.463 1.00 66.56 187 THR A CA 1
ATOM 1486 C C . THR A 1 187 ? 5.767 -4.592 4.699 1.00 66.56 187 THR A C 1
ATOM 1488 O O . THR A 1 187 ? 5.224 -5.224 3.793 1.00 66.56 187 THR A O 1
ATOM 1491 N N . GLY A 1 188 ? 6.011 -5.147 5.884 1.00 63.75 188 GLY A N 1
ATOM 1492 C CA . GLY A 1 188 ? 5.518 -6.478 6.230 1.00 63.75 188 GLY A CA 1
ATOM 1493 C C . GLY A 1 188 ? 4.012 -6.463 6.479 1.00 63.75 188 GLY A C 1
ATOM 1494 O O . GLY A 1 188 ? 3.330 -5.484 6.192 1.00 63.75 188 GLY A O 1
ATOM 1495 N N . SER A 1 189 ? 3.489 -7.543 7.068 1.00 59.22 189 SER A N 1
ATOM 1496 C CA . SER A 1 189 ? 2.141 -7.524 7.648 1.00 59.22 189 SER A CA 1
ATOM 1497 C C . SER A 1 189 ? 2.033 -6.330 8.589 1.00 59.22 189 SER A C 1
ATOM 1499 O O . SER A 1 189 ? 2.664 -6.331 9.644 1.00 59.22 189 SER A O 1
ATOM 1501 N N . SER A 1 190 ? 1.264 -5.316 8.205 1.00 62.62 190 SER A N 1
ATOM 1502 C CA . SER A 1 190 ? 1.181 -4.109 9.005 1.00 62.62 190 SER A CA 1
ATOM 1503 C C . SER A 1 190 ? 0.386 -4.369 10.273 1.00 62.62 190 SER A C 1
ATOM 1505 O O . SER A 1 190 ? -0.694 -4.968 10.232 1.00 62.62 190 SER A O 1
ATOM 1507 N N . THR A 1 191 ? 0.911 -3.903 11.399 1.00 71.44 191 THR A N 1
ATOM 1508 C CA . THR A 1 191 ? 0.140 -3.800 12.634 1.00 71.44 191 THR A CA 1
ATOM 1509 C C . THR A 1 191 ? -1.091 -2.926 12.382 1.00 71.44 191 THR A C 1
ATOM 1511 O O . THR A 1 191 ? -1.044 -1.941 11.637 1.00 71.44 191 THR A O 1
ATOM 1514 N N . LEU A 1 192 ? -2.226 -3.341 12.937 1.00 87.06 192 LEU A N 1
ATOM 1515 C CA . LEU A 1 192 ? -3.458 -2.562 12.971 1.00 87.06 192 LEU A CA 1
ATOM 1516 C C . LEU A 1 192 ? -4.112 -2.815 14.327 1.00 87.06 192 LEU A C 1
ATOM 1518 O O . LEU A 1 192 ? -4.916 -3.736 14.479 1.00 87.06 192 LEU A O 1
ATOM 1522 N N . GLU A 1 193 ? -3.701 -2.024 15.312 1.00 89.62 193 GLU A N 1
ATOM 1523 C CA . GLU A 1 193 ? -4.115 -2.167 16.706 1.00 89.62 193 GLU A CA 1
ATOM 1524 C C . GLU A 1 193 ? -5.010 -1.000 17.110 1.00 89.62 193 GLU A C 1
ATOM 1526 O O . GLU A 1 193 ? -4.708 0.156 16.822 1.00 89.62 193 GLU A O 1
ATOM 1531 N N . LEU A 1 194 ? -6.138 -1.290 17.755 1.00 92.50 194 LEU A N 1
ATOM 1532 C CA . LEU A 1 194 ? -7.060 -0.254 18.210 1.00 92.50 194 LEU A CA 1
ATOM 1533 C C . LEU A 1 194 ? -6.654 0.227 19.607 1.00 92.50 194 LEU A C 1
ATOM 1535 O O . LEU A 1 194 ? -6.310 -0.574 20.474 1.00 92.50 194 LEU A O 1
ATOM 1539 N N . ILE A 1 195 ? -6.712 1.538 19.833 1.00 88.75 195 ILE A N 1
ATOM 1540 C CA . ILE A 1 195 ? -6.309 2.163 21.101 1.00 88.75 195 ILE A CA 1
ATOM 1541 C C . ILE A 1 195 ? -7.543 2.593 21.892 1.00 88.75 195 ILE A C 1
ATOM 1543 O O . ILE A 1 195 ? -7.680 2.261 23.065 1.00 88.75 195 ILE A O 1
ATOM 1547 N N . SER A 1 196 ? -8.435 3.363 21.267 1.00 88.31 196 SER A N 1
ATOM 1548 C CA . SER A 1 196 ? -9.612 3.935 21.927 1.00 88.31 196 SER A CA 1
ATOM 1549 C C . SER A 1 196 ? -10.687 4.335 20.908 1.00 88.31 196 SER A C 1
ATOM 1551 O O . SER A 1 196 ? -10.363 4.503 19.732 1.00 88.31 196 SER A O 1
ATOM 1553 N N . PRO A 1 197 ? -11.960 4.493 21.316 1.00 90.62 197 PRO A N 1
ATOM 1554 C CA . PRO A 1 197 ? -12.522 4.165 22.625 1.00 90.62 197 PRO A CA 1
ATOM 1555 C C . PRO A 1 197 ? -12.817 2.667 22.777 1.00 90.62 197 PRO A C 1
ATOM 1557 O O . PRO A 1 197 ? -12.987 1.942 21.793 1.00 90.62 197 PRO A O 1
ATOM 1560 N N . GLY A 1 198 ? -12.976 2.226 24.022 1.00 90.19 198 GLY A N 1
ATOM 1561 C CA . GLY A 1 198 ? -13.424 0.869 24.311 1.00 90.19 198 GLY A CA 1
ATOM 1562 C C . GLY A 1 198 ? -12.307 -0.166 24.379 1.00 90.19 198 GLY A C 1
ATOM 1563 O O . GLY A 1 198 ? -11.126 0.166 24.474 1.00 90.19 198 GLY A O 1
ATOM 1564 N N . SER A 1 199 ? -12.721 -1.425 24.347 1.00 87.69 199 SER A N 1
ATOM 1565 C CA . SER A 1 199 ? -11.871 -2.614 24.443 1.00 87.69 199 SER A CA 1
ATOM 1566 C C . SER A 1 199 ? -12.315 -3.668 23.434 1.00 87.69 199 SER A C 1
ATOM 1568 O O . SER A 1 199 ? -13.425 -3.613 22.901 1.00 87.69 199 SER A O 1
ATOM 1570 N N . GLU A 1 200 ? -11.458 -4.653 23.171 1.00 90.81 200 GLU A N 1
ATOM 1571 C CA . GLU A 1 200 ? -11.792 -5.770 22.291 1.00 90.81 200 GLU A CA 1
ATOM 1572 C C . GLU A 1 200 ? -12.881 -6.660 22.916 1.00 90.81 200 GLU A C 1
ATOM 1574 O O . GLU A 1 200 ? -12.649 -7.374 23.896 1.00 90.81 200 GLU A O 1
ATOM 1579 N N . ILE A 1 201 ? -14.080 -6.658 22.328 1.00 83.88 201 ILE A N 1
ATOM 1580 C CA . ILE A 1 201 ? -15.248 -7.348 22.907 1.00 83.88 201 ILE A CA 1
ATOM 1581 C C . ILE A 1 201 ? -15.141 -8.867 22.772 1.00 83.88 201 ILE A C 1
ATOM 1583 O O . ILE A 1 201 ? -15.586 -9.598 23.653 1.00 83.88 201 ILE A O 1
ATOM 1587 N N . ALA A 1 202 ? -14.551 -9.359 21.681 1.00 76.00 202 ALA A N 1
ATOM 1588 C CA . ALA A 1 202 ? -14.461 -10.795 21.419 1.00 76.00 202 ALA A CA 1
ATOM 1589 C C . ALA A 1 202 ? -13.559 -11.533 22.422 1.00 76.00 202 ALA A C 1
ATOM 1591 O O . ALA A 1 202 ? -13.794 -12.710 22.694 1.00 76.00 202 ALA A O 1
ATOM 1592 N N . SER A 1 203 ? -12.540 -10.854 22.953 1.00 65.81 203 SER A N 1
ATOM 1593 C CA . SER A 1 203 ? -11.565 -11.430 23.878 1.00 65.81 203 SER A CA 1
ATOM 1594 C C . SER A 1 203 ? -11.910 -11.160 25.342 1.00 65.81 203 SER A C 1
ATOM 1596 O O . SER A 1 203 ? -11.750 -12.055 26.171 1.00 65.81 203 SER A O 1
ATOM 1598 N N . THR A 1 204 ? -12.409 -9.963 25.663 1.00 70.19 204 THR A N 1
ATOM 1599 C CA . THR A 1 204 ? -12.661 -9.551 27.054 1.00 70.19 204 THR A CA 1
ATOM 1600 C C . THR A 1 204 ? -14.114 -9.735 27.485 1.00 70.19 204 THR A C 1
ATOM 1602 O O . THR A 1 204 ? -14.373 -10.053 28.641 1.00 70.19 204 THR A O 1
ATOM 1605 N N . GLY A 1 205 ? -15.078 -9.537 26.577 1.00 71.75 205 GLY A N 1
ATOM 1606 C CA . GLY A 1 205 ? -16.495 -9.408 26.933 1.00 71.75 205 GLY A CA 1
ATOM 1607 C C . GLY A 1 205 ? -16.814 -8.184 27.806 1.00 71.75 205 GLY A C 1
ATOM 1608 O O . GLY A 1 205 ? -17.949 -8.051 28.265 1.00 71.75 205 GLY A O 1
ATOM 1609 N N . GLU A 1 206 ? -15.842 -7.300 28.039 1.00 75.31 206 GLU A N 1
ATOM 1610 C CA . GLU A 1 206 ? -15.977 -6.114 28.880 1.00 75.31 206 GLU A CA 1
ATOM 1611 C C . GLU A 1 206 ? -16.307 -4.894 28.022 1.00 75.31 206 GLU A C 1
ATOM 1613 O O . GLU A 1 206 ? -15.688 -4.667 26.983 1.00 75.31 206 GLU A O 1
ATOM 1618 N N . TRP A 1 207 ? -17.272 -4.094 28.474 1.00 82.00 207 TRP A N 1
ATOM 1619 C CA . TRP A 1 207 ? -17.656 -2.839 27.833 1.00 82.00 207 TRP A CA 1
ATOM 1620 C C . TRP A 1 207 ? -17.143 -1.682 28.674 1.00 82.00 207 TRP A C 1
ATOM 1622 O O . TRP A 1 207 ? -17.639 -1.452 29.777 1.00 82.00 207 TRP A O 1
ATOM 1632 N N . LEU A 1 208 ? -16.164 -0.943 28.158 1.00 83.06 208 LEU A N 1
ATOM 1633 C CA . LEU A 1 208 ? -15.727 0.281 28.818 1.00 83.06 208 LEU A CA 1
ATOM 1634 C C . LEU A 1 208 ? -16.771 1.378 28.618 1.00 83.06 208 LEU A C 1
ATOM 1636 O O . LEU A 1 208 ? -17.222 1.629 27.498 1.00 83.06 208 LEU A O 1
ATOM 1640 N N . GLU A 1 209 ? -17.141 2.028 29.713 1.00 80.81 209 GLU A N 1
ATOM 1641 C CA . GLU A 1 209 ? -18.068 3.149 29.700 1.00 80.81 209 GLU A CA 1
ATOM 1642 C C . GLU A 1 209 ? -17.336 4.447 29.344 1.00 80.81 209 GLU A C 1
ATOM 1644 O O . GLU A 1 209 ? -16.301 4.783 29.926 1.00 80.81 209 GLU A O 1
ATOM 1649 N N . ILE A 1 210 ? -17.885 5.189 28.386 1.00 81.56 210 ILE A N 1
ATOM 1650 C CA . ILE A 1 210 ? -17.471 6.550 28.043 1.00 81.56 210 ILE A CA 1
ATOM 1651 C C . ILE A 1 210 ? -18.691 7.475 28.118 1.00 81.56 210 ILE A C 1
ATOM 1653 O O . ILE A 1 210 ? -19.816 7.041 27.907 1.00 81.56 210 ILE A O 1
ATOM 1657 N N . GLN A 1 211 ? -18.480 8.763 28.382 1.00 77.12 211 GLN A N 1
ATOM 1658 C CA . GLN A 1 211 ? -19.565 9.738 28.602 1.00 77.12 211 GLN A CA 1
ATOM 1659 C C . GLN A 1 211 ? -19.579 10.852 27.539 1.00 77.12 211 GLN A C 1
ATOM 1661 O O . GLN A 1 211 ? -19.967 11.988 27.806 1.00 77.12 211 GLN A O 1
ATOM 1666 N N . ASN A 1 212 ? -19.107 10.544 26.325 1.00 72.25 212 ASN A N 1
ATOM 1667 C CA . ASN A 1 212 ? -18.992 11.494 25.217 1.00 72.25 212 ASN A CA 1
ATOM 1668 C C . ASN A 1 212 ? -19.601 10.914 23.931 1.00 72.25 212 ASN A C 1
ATOM 1670 O O . ASN A 1 212 ? -19.038 9.982 23.358 1.00 72.25 212 ASN A O 1
ATOM 1674 N N . CYS A 1 213 ? -20.692 11.513 23.439 1.00 75.38 213 CYS A N 1
ATOM 1675 C CA . CYS A 1 213 ? -21.351 11.124 22.184 1.00 75.38 213 CYS A CA 1
ATOM 1676 C C . CYS A 1 213 ? -20.558 11.481 20.911 1.00 75.38 213 CYS A C 1
ATOM 1678 O O . CYS A 1 213 ? -20.950 11.087 19.813 1.00 75.38 213 CYS A O 1
ATOM 1680 N N . PHE A 1 214 ? -19.433 12.188 21.047 1.00 82.44 214 PHE A N 1
ATOM 1681 C CA . PHE A 1 214 ? -18.494 12.521 19.973 1.00 82.44 214 PHE A CA 1
ATOM 1682 C C . PHE A 1 214 ? -17.108 11.914 20.255 1.00 82.44 214 PHE A C 1
ATOM 1684 O O . PHE A 1 214 ? -16.134 12.650 20.459 1.00 82.44 214 PHE A O 1
ATOM 1691 N N . PRO A 1 215 ? -16.993 10.575 20.351 1.00 85.75 215 PRO A N 1
ATOM 1692 C CA . PRO A 1 215 ? -15.735 9.937 20.710 1.00 85.75 215 PRO A CA 1
ATOM 1693 C C . PRO A 1 215 ? -14.645 10.179 19.659 1.00 85.75 215 PRO A C 1
ATOM 1695 O O . PRO A 1 215 ? -14.917 10.349 18.469 1.00 85.75 215 PRO A O 1
ATOM 1698 N N . VAL A 1 216 ? -13.390 10.143 20.108 1.00 85.38 216 VAL A N 1
ATOM 1699 C CA . VAL A 1 216 ? -12.221 10.115 19.224 1.00 85.38 216 VAL A CA 1
ATOM 1700 C C . VAL A 1 216 ? -11.763 8.670 19.096 1.00 85.38 216 VAL A C 1
ATOM 1702 O O . VAL A 1 216 ? -11.343 8.062 20.076 1.00 85.38 216 VAL A O 1
ATOM 1705 N N . PHE A 1 217 ? -11.853 8.131 17.887 1.00 92.56 217 PHE A N 1
ATOM 1706 C CA . PHE A 1 217 ? -11.337 6.819 17.524 1.00 92.56 217 PHE A CA 1
ATOM 1707 C C . PHE A 1 217 ? -9.847 6.926 17.240 1.00 92.56 217 PHE A C 1
ATOM 1709 O O . PHE A 1 217 ? -9.438 7.809 16.490 1.00 92.56 217 PHE A O 1
ATOM 1716 N N . GLN A 1 218 ? -9.042 6.046 17.821 1.00 89.56 218 GLN A N 1
ATOM 1717 C CA . GLN A 1 218 ? -7.589 6.034 17.685 1.00 89.56 218 GLN A CA 1
ATOM 1718 C C . GLN A 1 218 ? -7.087 4.611 17.464 1.00 89.56 218 GLN A C 1
ATOM 1720 O O . GLN A 1 218 ? -7.549 3.668 18.112 1.00 89.56 218 GLN A O 1
ATOM 1725 N N . TRP A 1 219 ? -6.123 4.465 16.564 1.00 92.38 219 TRP A N 1
ATOM 1726 C CA . TRP A 1 219 ? -5.466 3.198 16.260 1.00 92.38 219 TRP A CA 1
ATOM 1727 C C . TRP A 1 219 ? -3.990 3.426 15.949 1.00 92.38 219 TRP A C 1
ATOM 1729 O O . TRP A 1 219 ? -3.588 4.510 15.531 1.00 92.38 219 TRP A O 1
ATOM 1739 N N . GLU A 1 220 ? -3.184 2.390 16.121 1.00 88.12 220 GLU A N 1
ATOM 1740 C CA . GLU A 1 220 ? -1.798 2.363 15.684 1.00 88.12 220 GLU A CA 1
ATOM 1741 C C . GLU A 1 220 ? -1.669 1.468 14.453 1.00 88.12 220 GLU A C 1
ATOM 1743 O O . GLU A 1 220 ? -2.176 0.344 14.396 1.00 88.12 220 GLU A O 1
ATOM 1748 N N . SER A 1 221 ? -1.005 1.992 13.428 1.00 85.31 221 SER A N 1
ATOM 1749 C CA . SER A 1 221 ? -0.635 1.225 12.250 1.00 85.31 221 SER A CA 1
ATOM 1750 C C . SER A 1 221 ? 0.625 1.809 11.641 1.00 85.31 221 SER A C 1
ATOM 1752 O O . SER A 1 221 ? 0.804 3.027 11.616 1.00 85.31 221 SER A O 1
ATOM 1754 N N . GLU A 1 222 ? 1.479 0.944 11.104 1.00 74.19 222 GLU A N 1
ATOM 1755 C CA . GLU A 1 222 ? 2.590 1.386 10.268 1.00 74.19 222 GLU A CA 1
ATOM 1756 C C . GLU A 1 222 ? 2.045 2.197 9.082 1.00 74.19 222 GLU A C 1
ATOM 1758 O O . GLU A 1 222 ? 1.199 1.720 8.308 1.00 74.19 222 GLU A O 1
ATOM 1763 N N . THR A 1 223 ? 2.509 3.442 8.958 1.00 62.38 223 THR A N 1
ATOM 1764 C CA . THR A 1 223 ? 2.161 4.334 7.854 1.00 62.38 223 THR A CA 1
ATOM 1765 C C . THR A 1 223 ? 2.955 3.923 6.620 1.00 62.38 223 THR A C 1
ATOM 1767 O O . THR A 1 223 ? 4.184 3.946 6.600 1.00 62.38 223 THR A O 1
ATOM 1770 N N . VAL A 1 224 ? 2.241 3.505 5.577 1.00 63.06 224 VAL A N 1
ATOM 1771 C CA . VAL A 1 224 ? 2.826 3.044 4.314 1.00 63.06 224 VAL A CA 1
ATOM 1772 C C . VAL A 1 224 ? 2.192 3.843 3.192 1.00 63.06 224 VAL A C 1
ATOM 1774 O O . VAL A 1 224 ? 0.971 4.021 3.174 1.00 63.06 224 VAL A O 1
ATOM 1777 N N . SER A 1 225 ? 3.005 4.298 2.240 1.00 63.38 225 SER A N 1
ATOM 1778 C CA . SER A 1 225 ? 2.509 4.891 1.000 1.00 63.38 225 SER A CA 1
ATOM 1779 C C . SER A 1 225 ? 1.516 3.938 0.325 1.00 63.38 225 SER A C 1
ATOM 1781 O O . SER A 1 225 ? 1.814 2.764 0.127 1.00 63.38 225 SER A O 1
ATOM 1783 N N . GLY A 1 226 ? 0.315 4.434 0.011 1.00 64.56 226 GLY A N 1
ATOM 1784 C CA . GLY A 1 226 ? -0.745 3.629 -0.608 1.00 64.56 226 GLY A CA 1
ATOM 1785 C C . GLY A 1 226 ? -1.609 2.811 0.363 1.00 64.56 226 GLY A C 1
ATOM 1786 O O . GLY A 1 226 ? -2.288 1.885 -0.084 1.00 64.56 226 GLY A O 1
ATOM 1787 N N . SER A 1 227 ? -1.588 3.116 1.670 1.00 78.38 227 SER A N 1
ATOM 1788 C CA . SER A 1 227 ? -2.558 2.576 2.633 1.00 78.38 227 SER A CA 1
ATOM 1789 C C . SER A 1 227 ? -3.646 3.587 2.994 1.00 78.38 227 SER A C 1
ATOM 1791 O O . SER A 1 227 ? -3.353 4.642 3.561 1.00 78.38 227 SER A O 1
ATOM 1793 N N . ASP A 1 228 ? -4.896 3.218 2.728 1.00 88.75 228 ASP A N 1
ATOM 1794 C CA . ASP A 1 228 ? -6.091 3.967 3.110 1.00 88.75 228 ASP A CA 1
ATOM 1795 C C . ASP A 1 228 ? -6.788 3.308 4.296 1.00 88.75 228 ASP A C 1
ATOM 1797 O O . ASP A 1 228 ? -6.836 2.081 4.405 1.00 88.75 228 ASP A O 1
ATOM 1801 N N . PHE A 1 229 ? -7.377 4.123 5.165 1.00 92.06 229 PHE A N 1
ATOM 1802 C CA . PHE A 1 229 ? -8.159 3.649 6.299 1.00 92.06 229 PHE A CA 1
ATOM 1803 C C . PHE A 1 229 ? -9.640 3.953 6.105 1.00 92.06 229 PHE A C 1
ATOM 1805 O O . PHE A 1 229 ? -10.028 4.963 5.512 1.00 92.06 229 PHE A O 1
ATOM 1812 N N . ALA A 1 230 ? -10.479 3.077 6.639 1.00 95.25 230 ALA A N 1
ATOM 1813 C CA . ALA A 1 230 ? -11.914 3.265 6.712 1.00 95.25 230 ALA A CA 1
ATOM 1814 C C . ALA A 1 230 ? -12.446 2.747 8.055 1.00 95.25 230 ALA A C 1
ATOM 1816 O O . ALA A 1 230 ? -11.888 1.816 8.631 1.00 95.25 230 ALA A O 1
ATOM 1817 N N . ILE A 1 231 ? -13.524 3.341 8.559 1.00 96.56 231 ILE A N 1
ATOM 1818 C CA . ILE A 1 231 ? -14.133 2.999 9.851 1.00 96.56 231 ILE A CA 1
ATOM 1819 C C . ILE A 1 231 ? -15.593 2.600 9.672 1.00 96.56 231 ILE A C 1
ATOM 1821 O O . ILE A 1 231 ? -16.314 3.190 8.868 1.00 96.56 231 ILE A O 1
ATOM 1825 N N . ARG A 1 232 ? -16.045 1.613 10.440 1.00 97.31 232 ARG A N 1
ATOM 1826 C CA . ARG A 1 232 ? -17.470 1.312 10.597 1.00 97.31 232 ARG A CA 1
ATOM 1827 C C . ARG A 1 232 ? -17.815 1.306 12.078 1.00 97.31 232 ARG A C 1
ATOM 1829 O O . ARG A 1 232 ? -17.069 0.728 12.866 1.00 97.31 232 ARG A O 1
ATOM 1836 N N . VAL A 1 233 ? -18.922 1.953 12.431 1.00 97.62 233 VAL A N 1
ATOM 1837 C CA . VAL A 1 233 ? -19.472 2.022 13.792 1.00 97.62 233 VAL A CA 1
ATOM 1838 C C . VAL A 1 233 ? -20.934 1.595 13.736 1.00 97.62 233 VAL A C 1
ATOM 1840 O O . VAL A 1 233 ? -21.689 2.117 12.915 1.00 97.62 233 VAL A O 1
ATOM 1843 N N . CYS A 1 234 ? -21.342 0.679 14.611 1.00 96.81 234 CYS A N 1
ATOM 1844 C CA . CYS A 1 234 ? -22.705 0.148 14.685 1.00 96.81 234 CYS A CA 1
ATOM 1845 C C . CYS A 1 234 ? -23.186 0.094 16.140 1.00 96.81 234 CYS A C 1
ATOM 1847 O O . CYS A 1 234 ? -22.385 -0.101 17.056 1.00 96.81 234 CYS A O 1
ATOM 1849 N N . GLU A 1 235 ? -24.493 0.247 16.358 1.00 95.56 235 GLU A N 1
ATOM 1850 C CA . GLU A 1 235 ? -25.103 0.020 17.673 1.00 95.56 235 GLU A CA 1
ATOM 1851 C C . GLU A 1 235 ? -25.155 -1.488 17.966 1.00 95.56 235 GLU A C 1
ATOM 1853 O O . GLU A 1 235 ? -25.540 -2.297 17.121 1.00 95.56 235 GLU A O 1
ATOM 1858 N N . TYR A 1 236 ? -24.777 -1.877 19.179 1.00 94.19 236 TYR A N 1
ATOM 1859 C CA . TYR A 1 236 ? -24.951 -3.228 19.687 1.00 94.19 236 TYR A CA 1
ATOM 1860 C C . TYR A 1 236 ? -26.187 -3.285 20.591 1.00 94.19 236 TYR A C 1
ATOM 1862 O O . TYR A 1 236 ? -26.166 -2.834 21.731 1.00 94.19 236 TYR A O 1
ATOM 1870 N N . ASP A 1 237 ? -27.272 -3.875 20.093 1.00 89.75 237 ASP A N 1
ATOM 1871 C CA . ASP A 1 237 ? -28.438 -4.216 20.906 1.00 89.75 237 ASP A CA 1
ATOM 1872 C C . ASP A 1 237 ? -28.324 -5.670 21.416 1.00 89.75 237 ASP A C 1
ATOM 1874 O O . ASP A 1 237 ? -28.418 -6.597 20.607 1.00 89.75 237 ASP A O 1
ATOM 1878 N N . PRO A 1 238 ? -28.162 -5.909 22.733 1.00 83.81 238 PRO A N 1
ATOM 1879 C CA . PRO A 1 238 ? -28.037 -7.257 23.294 1.00 83.81 238 PRO A CA 1
ATOM 1880 C C . PRO A 1 238 ? -29.298 -8.121 23.127 1.00 83.81 238 PRO A C 1
ATOM 1882 O O . PRO A 1 238 ? -29.224 -9.339 23.278 1.00 83.81 238 PRO A O 1
ATOM 1885 N N . VAL A 1 239 ? -30.458 -7.523 22.829 1.00 87.25 239 VAL A N 1
ATOM 1886 C CA . VAL A 1 239 ? -31.705 -8.252 22.546 1.00 87.25 239 VAL A CA 1
ATOM 1887 C C . VAL A 1 239 ? -31.716 -8.779 21.110 1.00 87.25 239 VAL A C 1
ATOM 1889 O O . VAL A 1 239 ? -32.280 -9.842 20.844 1.00 87.25 239 VAL A O 1
ATOM 1892 N N . ARG A 1 240 ? -31.098 -8.049 20.176 1.00 87.44 240 ARG A N 1
ATOM 1893 C CA . ARG A 1 240 ? -31.091 -8.377 18.739 1.00 87.44 240 ARG A CA 1
ATOM 1894 C C . ARG A 1 240 ? -29.828 -9.104 18.291 1.00 87.44 240 ARG A C 1
ATOM 1896 O O . ARG A 1 240 ? -29.885 -9.908 17.359 1.00 87.44 240 ARG A O 1
ATOM 1903 N N . HIS A 1 241 ? -28.696 -8.807 18.918 1.00 91.44 241 HIS A N 1
ATOM 1904 C CA . HIS A 1 241 ? -27.382 -9.270 18.500 1.00 91.44 241 HIS A CA 1
ATOM 1905 C C . HIS A 1 241 ? -26.833 -10.312 19.466 1.00 91.44 241 HIS A C 1
ATOM 1907 O O . HIS A 1 241 ? -26.728 -10.087 20.667 1.00 91.44 241 HIS A O 1
ATOM 1913 N N . SER A 1 242 ? -26.408 -11.446 18.915 1.00 87.38 242 SER A N 1
ATOM 1914 C CA . SER A 1 242 ? -25.710 -12.497 19.651 1.00 87.38 242 SER A CA 1
ATOM 1915 C C . SER A 1 242 ? -24.189 -12.314 19.647 1.00 87.38 242 SER A C 1
ATOM 1917 O O . SER A 1 242 ? -23.479 -13.105 20.263 1.00 87.38 242 SER A O 1
ATOM 1919 N N . SER A 1 243 ? -23.662 -11.342 18.890 1.00 89.69 243 SER A N 1
ATOM 1920 C CA . SER A 1 243 ? -22.224 -11.056 18.806 1.00 89.69 243 SER A CA 1
ATOM 1921 C C . SER A 1 243 ? -21.931 -9.665 18.237 1.00 89.69 243 SER A C 1
ATOM 1923 O O . SER A 1 243 ? -22.737 -9.106 17.492 1.00 89.69 243 SER A O 1
ATOM 1925 N N . ALA A 1 244 ? -20.736 -9.138 18.522 1.00 92.06 244 ALA A N 1
ATOM 1926 C CA . ALA A 1 244 ? -20.251 -7.880 17.949 1.00 92.06 244 ALA A CA 1
ATOM 1927 C C . ALA A 1 244 ? -20.156 -7.923 16.408 1.00 92.06 244 ALA A C 1
ATOM 1929 O O . ALA A 1 244 ? -20.453 -6.935 15.742 1.00 92.06 244 ALA A O 1
ATOM 1930 N N . ASN A 1 245 ? -19.827 -9.089 15.833 1.00 93.31 245 ASN A N 1
ATOM 1931 C CA . ASN A 1 245 ? -19.845 -9.310 14.381 1.00 93.31 245 ASN A CA 1
ATOM 1932 C C . ASN A 1 245 ? -21.234 -9.080 13.780 1.00 93.31 245 ASN A C 1
ATOM 1934 O O . ASN A 1 245 ? -21.344 -8.489 12.710 1.00 93.31 245 ASN A O 1
ATOM 1938 N N . GLN A 1 246 ? -22.282 -9.567 14.450 1.00 93.12 246 GLN A N 1
ATOM 1939 C CA . GLN A 1 246 ? -23.650 -9.404 13.970 1.00 93.12 246 GLN A CA 1
ATOM 1940 C C . GLN A 1 246 ? -24.065 -7.932 14.005 1.00 93.12 246 GLN A C 1
ATOM 1942 O O . GLN A 1 246 ? -24.640 -7.455 13.036 1.00 93.12 246 GLN A O 1
ATOM 1947 N N . ALA A 1 247 ? -23.706 -7.206 15.068 1.00 93.50 247 ALA A N 1
ATOM 1948 C CA . ALA A 1 247 ? -23.956 -5.770 15.158 1.00 93.50 247 ALA A CA 1
ATOM 1949 C C . ALA A 1 247 ? -23.237 -4.982 14.051 1.00 93.50 247 ALA A C 1
ATOM 1951 O O . ALA A 1 247 ? -23.847 -4.123 13.429 1.00 93.50 247 ALA A O 1
ATOM 1952 N N . LEU A 1 248 ? -21.978 -5.315 13.729 1.00 94.44 248 LEU A N 1
ATOM 1953 C CA . LEU A 1 248 ? -21.258 -4.690 12.607 1.00 94.44 248 LEU A CA 1
ATOM 1954 C C . LEU A 1 248 ? -21.897 -4.944 11.232 1.00 94.44 248 LEU A C 1
ATOM 1956 O O . LEU A 1 248 ? -21.618 -4.199 10.292 1.00 94.44 248 LEU A O 1
ATOM 1960 N N . GLN A 1 249 ? -22.697 -6.001 11.094 1.00 93.19 249 GLN A N 1
ATOM 1961 C CA . GLN A 1 249 ? -23.425 -6.329 9.866 1.00 93.19 249 GLN A CA 1
ATOM 1962 C C . GLN A 1 249 ? -24.848 -5.751 9.833 1.00 93.19 249 GLN A C 1
ATOM 1964 O O . GLN A 1 249 ? -25.480 -5.822 8.781 1.00 93.19 249 GLN A O 1
ATOM 1969 N N . ASP A 1 250 ? -25.342 -5.199 10.946 1.00 93.25 250 ASP A N 1
ATOM 1970 C CA . ASP A 1 250 ? -26.615 -4.469 11.004 1.00 93.25 250 ASP A CA 1
ATOM 1971 C C . ASP A 1 250 ? -26.393 -2.979 10.655 1.00 93.25 250 ASP A C 1
ATOM 1973 O O . ASP A 1 250 ? -25.300 -2.568 10.234 1.00 93.25 250 ASP A O 1
ATOM 1977 N N . GLU A 1 251 ? -27.448 -2.178 10.807 1.00 92.81 251 GLU A N 1
ATOM 1978 C CA . GLU A 1 251 ? -27.490 -0.754 10.481 1.00 92.81 251 GLU A CA 1
ATOM 1979 C C . GLU A 1 251 ? -26.330 0.033 11.119 1.00 92.81 251 GLU A C 1
ATOM 1981 O O . GLU A 1 251 ? -26.151 0.085 12.341 1.00 92.81 251 GLU A O 1
ATOM 1986 N N . ALA A 1 252 ? -25.536 0.683 10.268 1.00 95.19 252 ALA A N 1
ATOM 1987 C CA . ALA A 1 252 ? -24.432 1.518 10.714 1.00 95.19 252 ALA A CA 1
ATOM 1988 C C . ALA A 1 252 ? -24.888 2.840 11.347 1.00 95.19 252 ALA A C 1
ATOM 1990 O O . ALA A 1 252 ? -25.729 3.569 10.820 1.00 95.19 252 ALA A O 1
ATOM 1991 N N . ALA A 1 253 ? -24.225 3.191 12.450 1.00 94.75 253 ALA A N 1
ATOM 1992 C CA . ALA A 1 253 ? -24.168 4.563 12.935 1.00 94.75 253 ALA A CA 1
ATOM 1993 C C . ALA A 1 253 ? -23.181 5.395 12.099 1.00 94.75 253 ALA A C 1
ATOM 1995 O O . ALA A 1 253 ? -23.418 6.574 11.882 1.00 94.75 253 ALA A O 1
ATOM 1996 N N . LEU A 1 254 ? -22.104 4.792 11.588 1.00 95.62 254 LEU A N 1
ATOM 1997 C CA . LEU A 1 254 ? -21.170 5.398 10.634 1.00 95.62 254 LEU A CA 1
ATOM 1998 C C . LEU A 1 254 ? -20.675 4.300 9.682 1.00 95.62 254 LEU A C 1
ATOM 2000 O O . LEU A 1 254 ? -20.115 3.311 10.165 1.00 95.62 254 LEU A O 1
ATOM 2004 N N . PRO A 1 255 ? -20.836 4.442 8.356 1.00 95.25 255 PRO A N 1
ATOM 2005 C CA . PRO A 1 255 ? -21.482 5.550 7.645 1.00 95.25 255 PRO A CA 1
ATOM 2006 C C . PRO A 1 255 ? -23.012 5.583 7.804 1.00 95.25 255 PRO A C 1
ATOM 2008 O O . PRO A 1 255 ? -23.652 4.542 7.887 1.00 95.25 255 PRO A O 1
ATOM 2011 N N . PHE A 1 256 ? -23.590 6.783 7.786 1.00 89.62 256 PHE A N 1
ATOM 2012 C CA . PHE A 1 256 ? -25.026 7.046 7.775 1.00 89.62 256 PHE A CA 1
ATOM 2013 C C . PHE A 1 256 ? -25.384 8.015 6.626 1.00 89.62 256 PHE A C 1
ATOM 2015 O O . PHE A 1 256 ? -24.773 9.085 6.533 1.00 89.62 256 PHE A O 1
ATOM 2022 N N . PRO A 1 257 ? -26.362 7.692 5.753 1.00 89.88 257 PRO A N 1
ATOM 2023 C CA . PRO A 1 257 ? -27.143 6.452 5.735 1.00 89.88 257 PRO A CA 1
ATOM 2024 C C . PRO A 1 257 ? -26.269 5.221 5.459 1.00 89.88 257 PRO A C 1
ATOM 2026 O O . PRO A 1 257 ? -25.245 5.322 4.778 1.00 89.88 257 PRO A O 1
ATOM 2029 N N . ASP A 1 258 ? -26.670 4.069 6.002 1.00 90.69 258 ASP A N 1
ATOM 2030 C CA . ASP A 1 258 ? -25.891 2.841 5.851 1.00 90.69 258 ASP A CA 1
ATOM 2031 C C . ASP A 1 258 ? -25.812 2.413 4.379 1.00 90.69 258 ASP A C 1
ATOM 2033 O O . ASP A 1 258 ? -26.799 2.416 3.640 1.00 90.69 258 ASP A O 1
ATOM 2037 N N . ASN A 1 259 ? -24.611 2.031 3.961 1.00 89.75 259 ASN A N 1
ATOM 2038 C CA . ASN A 1 259 ? -24.296 1.540 2.623 1.00 89.75 259 ASN A CA 1
ATOM 2039 C C . ASN A 1 259 ? -23.703 0.118 2.640 1.00 89.75 259 ASN A C 1
ATOM 2041 O O . ASN A 1 259 ? -23.198 -0.348 1.618 1.00 89.75 259 ASN A O 1
ATOM 2045 N N . GLY A 1 260 ? -23.723 -0.557 3.795 1.00 89.12 260 GLY A N 1
ATOM 2046 C CA . GLY A 1 260 ? -23.128 -1.877 4.009 1.00 89.12 260 GLY A CA 1
ATOM 2047 C C . GLY A 1 260 ? -21.593 -1.888 4.035 1.00 89.12 260 GLY A C 1
ATOM 2048 O O . GLY A 1 260 ? -20.991 -2.960 4.069 1.00 89.12 260 GLY A O 1
ATOM 2049 N N . GLY A 1 261 ? -20.948 -0.718 3.992 1.00 93.38 261 GLY A N 1
ATOM 2050 C CA . GLY A 1 261 ? -19.499 -0.554 3.911 1.00 93.38 261 GLY A CA 1
ATOM 2051 C C . GLY A 1 261 ? -18.894 0.239 5.071 1.00 93.38 261 GLY A C 1
ATOM 2052 O O . GLY A 1 261 ? -19.519 0.474 6.102 1.00 93.38 261 GLY A O 1
ATOM 2053 N N . TYR A 1 262 ? -17.640 0.647 4.899 1.00 95.94 262 TYR A N 1
ATOM 2054 C CA . TYR A 1 262 ? -16.900 1.466 5.861 1.00 95.94 262 TYR A CA 1
ATOM 2055 C C . TYR A 1 262 ? -16.829 2.906 5.346 1.00 95.94 262 TYR A C 1
ATOM 2057 O O . TYR A 1 262 ? -16.721 3.145 4.140 1.00 95.94 262 TYR A O 1
ATOM 2065 N N . TYR A 1 263 ? -16.869 3.868 6.261 1.00 95.19 263 TYR A N 1
ATOM 2066 C CA . TYR A 1 263 ? -16.655 5.278 5.979 1.00 95.19 263 TYR A CA 1
ATOM 2067 C C . TYR A 1 263 ? -15.169 5.543 5.719 1.00 95.19 263 TYR A C 1
ATOM 2069 O O . TYR A 1 263 ? -14.325 5.220 6.553 1.00 95.19 263 TYR A O 1
ATOM 2077 N N . SER A 1 264 ? -14.843 6.113 4.559 1.00 94.25 264 SER A N 1
ATOM 2078 C CA . SER A 1 264 ? -13.457 6.366 4.157 1.00 94.25 264 SER A CA 1
ATOM 2079 C C . SER A 1 264 ? -12.843 7.507 4.967 1.00 94.25 264 SER A C 1
ATOM 2081 O O . SER A 1 264 ? -13.384 8.609 4.992 1.00 94.25 264 SER A O 1
ATOM 2083 N N . LEU A 1 265 ? -11.683 7.255 5.573 1.00 91.00 265 LEU A N 1
ATOM 2084 C CA . LEU A 1 265 ? -10.908 8.237 6.337 1.00 91.00 265 LEU A CA 1
ATOM 2085 C C . LEU A 1 265 ? -9.720 8.801 5.544 1.00 91.00 265 LEU A C 1
ATOM 2087 O O . LEU A 1 265 ? -9.177 9.840 5.910 1.00 91.00 265 LEU A O 1
ATOM 2091 N N . GLY A 1 266 ? -9.351 8.141 4.443 1.00 86.12 266 GLY A N 1
ATOM 2092 C CA . GLY A 1 266 ? -8.217 8.510 3.598 1.00 86.12 266 GLY A CA 1
ATOM 2093 C C . GLY A 1 266 ? -6.892 7.909 4.071 1.00 86.12 266 GLY A C 1
ATOM 2094 O O . GLY A 1 266 ? -6.855 7.013 4.920 1.00 86.12 266 GLY A O 1
ATOM 2095 N N . SER A 1 267 ? -5.801 8.397 3.488 1.00 83.38 267 SER A N 1
ATOM 2096 C CA . SER A 1 267 ? -4.452 7.872 3.700 1.00 83.38 267 SER A CA 1
ATOM 2097 C C . SER A 1 267 ? -3.773 8.456 4.941 1.00 83.38 267 SER A C 1
ATOM 2099 O O . SER A 1 267 ? -3.945 9.637 5.238 1.00 83.38 267 SER A O 1
ATOM 2101 N N . ASN A 1 268 ? -2.905 7.671 5.589 1.00 72.56 268 ASN A N 1
ATOM 2102 C CA . ASN A 1 268 ? -1.993 8.123 6.658 1.00 72.56 268 ASN A CA 1
ATOM 2103 C C . ASN A 1 268 ? -2.661 8.779 7.883 1.00 72.56 268 ASN A C 1
ATOM 2105 O O . ASN A 1 268 ? -2.049 9.618 8.542 1.00 72.56 268 ASN A O 1
ATOM 2109 N N . THR A 1 269 ? -3.896 8.397 8.206 1.00 81.62 269 THR A N 1
ATOM 2110 C CA . THR A 1 269 ? -4.561 8.813 9.446 1.00 81.62 269 THR A CA 1
ATOM 2111 C C . THR A 1 269 ? -4.545 7.694 10.486 1.00 81.62 269 THR A C 1
ATOM 2113 O O . THR A 1 269 ? -4.596 6.514 10.139 1.00 81.62 269 THR A O 1
ATOM 2116 N N . THR A 1 270 ? -4.445 8.074 11.758 1.00 86.50 270 THR A N 1
ATOM 2117 C CA . THR A 1 270 ? -4.445 7.183 12.933 1.00 86.50 270 THR A CA 1
ATOM 2118 C C . THR A 1 270 ? -5.471 7.603 13.985 1.00 86.50 270 THR A C 1
ATOM 2120 O O . THR A 1 270 ? -5.555 7.011 15.062 1.00 86.50 270 THR A O 1
ATOM 2123 N N . PHE A 1 271 ? -6.267 8.633 13.685 1.00 88.12 271 PHE A N 1
ATOM 2124 C CA . PHE A 1 271 ? -7.370 9.051 14.533 1.00 88.12 271 PHE A CA 1
ATOM 2125 C C . PHE A 1 271 ? -8.545 9.596 13.717 1.00 88.12 271 PHE A C 1
ATOM 2127 O O . PHE A 1 271 ? -8.394 10.063 12.586 1.00 88.12 271 PHE A O 1
ATOM 2134 N N . TYR A 1 272 ? -9.735 9.557 14.306 1.00 88.62 272 TYR A N 1
ATOM 2135 C CA . TYR A 1 272 ? -10.945 10.136 13.739 1.00 88.62 272 TYR A CA 1
ATOM 2136 C C . TYR A 1 272 ? -11.875 10.626 14.848 1.00 88.62 272 TYR A C 1
ATOM 2138 O O . TYR A 1 272 ? -12.259 9.860 15.729 1.00 88.62 272 TYR A O 1
ATOM 2146 N N . THR A 1 273 ? -12.265 11.898 14.796 1.00 86.62 273 THR A N 1
ATOM 2147 C CA . THR A 1 273 ? -13.273 12.457 15.704 1.00 86.62 273 THR A CA 1
ATOM 2148 C C . THR A 1 273 ? -14.661 12.214 15.131 1.00 86.62 273 THR A C 1
ATOM 2150 O O . THR A 1 273 ? -14.960 12.670 14.025 1.00 86.62 273 THR A O 1
ATOM 2153 N N . TYR A 1 274 ? -15.516 11.524 15.886 1.00 86.38 274 TYR A N 1
ATOM 2154 C CA . TYR A 1 274 ? -16.886 11.257 15.471 1.00 86.38 274 TYR A CA 1
ATOM 2155 C C . TYR A 1 274 ? -17.675 12.550 15.285 1.00 86.38 274 TYR A C 1
ATOM 2157 O O . TYR A 1 274 ? -17.741 13.381 16.192 1.00 86.38 274 TYR A O 1
ATOM 2165 N N . ASN A 1 275 ? -18.312 12.706 14.125 1.00 80.50 275 ASN A N 1
ATOM 2166 C CA . ASN A 1 275 ? -19.152 13.862 13.847 1.00 80.50 275 ASN A CA 1
ATOM 2167 C C . ASN A 1 275 ? -20.427 13.456 13.084 1.00 80.50 275 ASN A C 1
ATOM 2169 O O . ASN A 1 275 ? -20.350 13.203 11.873 1.00 80.50 275 ASN A O 1
ATOM 2173 N N . PRO A 1 276 ? -21.605 13.454 13.738 1.00 78.94 276 PRO A N 1
ATOM 2174 C CA . PRO A 1 276 ? -22.856 13.074 13.092 1.00 78.94 276 PRO A CA 1
ATOM 2175 C C . PRO A 1 276 ? -23.254 14.017 11.946 1.00 78.94 276 PRO A C 1
ATOM 2177 O O . PRO A 1 276 ? -23.883 13.588 10.987 1.00 78.94 276 PRO A O 1
ATOM 2180 N N . ALA A 1 277 ? -22.809 15.277 11.948 1.00 74.50 277 ALA A N 1
ATOM 2181 C CA . ALA A 1 277 ? -23.127 16.214 10.867 1.00 74.50 277 ALA A CA 1
ATOM 2182 C C . ALA A 1 277 ? -22.476 15.854 9.516 1.00 74.50 277 ALA A C 1
ATOM 2184 O O . ALA A 1 277 ? -22.857 16.413 8.490 1.00 74.50 277 ALA A O 1
ATOM 2185 N N . THR A 1 278 ? -21.475 14.966 9.504 1.00 73.69 278 THR A N 1
ATOM 2186 C CA . THR A 1 278 ? -20.738 14.612 8.279 1.00 73.69 278 THR A CA 1
ATOM 2187 C C . THR A 1 278 ? -21.288 13.357 7.616 1.00 73.69 278 THR A C 1
ATOM 2189 O O . THR A 1 278 ? -21.714 13.400 6.465 1.00 73.69 278 THR A O 1
ATOM 2192 N N . ALA A 1 279 ? -21.268 12.241 8.337 1.00 77.31 279 ALA A N 1
ATOM 2193 C CA . ALA A 1 279 ? -21.658 10.936 7.817 1.00 77.31 279 ALA A CA 1
ATOM 2194 C C . ALA A 1 279 ? -22.084 9.980 8.938 1.00 77.31 279 ALA A C 1
ATOM 2196 O O . ALA A 1 279 ? -22.007 8.769 8.760 1.00 77.31 279 ALA A O 1
ATOM 2197 N N . GLY A 1 280 ? -22.451 10.503 10.110 1.00 82.75 280 GLY A N 1
ATOM 2198 C CA . GLY A 1 280 ? -22.755 9.700 11.290 1.00 82.75 280 GLY A CA 1
ATOM 2199 C C . GLY A 1 280 ? -24.183 9.916 11.785 1.00 82.75 280 GLY A C 1
ATOM 2200 O O . GLY A 1 280 ? -24.755 10.988 11.638 1.00 82.75 280 GLY A O 1
ATOM 2201 N N . LYS A 1 281 ? -24.756 8.907 12.424 1.00 87.62 281 LYS A N 1
ATOM 2202 C CA . LYS A 1 281 ? -25.969 9.021 13.235 1.00 87.62 281 LYS A CA 1
ATOM 2203 C C . LYS A 1 281 ? -25.595 9.546 14.620 1.00 87.62 281 LYS A C 1
ATOM 2205 O O . LYS A 1 281 ? -24.502 9.269 15.107 1.00 87.62 281 LYS A O 1
ATOM 2210 N N . GLU A 1 282 ? -26.464 10.293 15.286 1.00 84.25 282 GLU A N 1
ATOM 2211 C CA . GLU A 1 282 ? -26.206 10.660 16.683 1.00 84.25 282 GLU A CA 1
ATOM 2212 C C . GLU A 1 282 ? -26.055 9.403 17.551 1.00 84.25 282 GLU A C 1
ATOM 2214 O O . GLU A 1 282 ? -26.856 8.468 17.454 1.00 84.25 282 GLU A O 1
ATOM 2219 N N . LEU A 1 283 ? -25.004 9.375 18.376 1.00 87.25 283 LEU A N 1
ATOM 2220 C CA . LEU A 1 283 ? -24.828 8.328 19.376 1.00 87.25 283 LEU A CA 1
ATOM 2221 C C . LEU A 1 283 ? -25.604 8.713 20.638 1.00 87.25 283 LEU A C 1
ATOM 2223 O O . LEU A 1 283 ? -25.599 9.875 21.045 1.00 87.25 283 LEU A O 1
ATOM 2227 N N . LEU A 1 284 ? -26.271 7.739 21.250 1.00 83.81 284 LEU A N 1
ATOM 2228 C CA . LEU A 1 284 ? -27.199 7.948 22.356 1.00 83.81 284 LEU A CA 1
ATOM 2229 C C . LEU A 1 284 ? -26.655 7.330 23.643 1.00 83.81 284 LEU A C 1
ATOM 2231 O O . LEU A 1 284 ? -26.054 6.255 23.626 1.00 83.81 284 LEU A O 1
ATOM 2235 N N . PHE A 1 285 ? -26.920 7.989 24.768 1.00 82.94 285 PHE A N 1
ATOM 2236 C CA . PHE A 1 285 ? -26.633 7.439 26.089 1.00 82.94 285 PHE A CA 1
ATOM 2237 C C . PHE A 1 285 ? -27.454 6.173 26.379 1.00 82.94 285 PHE A C 1
ATOM 2239 O O . PHE A 1 285 ? -28.521 5.940 25.802 1.00 82.94 285 PHE A O 1
ATOM 2246 N N . GLY A 1 286 ? -26.913 5.323 27.249 1.00 78.06 286 GLY A N 1
ATOM 2247 C CA . GLY A 1 286 ? -27.439 4.001 27.586 1.00 78.06 286 GLY A CA 1
ATOM 2248 C C . GLY A 1 286 ? -27.290 2.958 26.474 1.00 78.06 286 GLY A C 1
ATOM 2249 O O . GLY A 1 286 ? -27.847 1.866 26.593 1.00 78.06 286 GLY A O 1
ATOM 2250 N N . ARG A 1 287 ? -26.585 3.273 25.377 1.00 86.69 287 ARG A N 1
ATOM 2251 C CA . ARG A 1 287 ? -26.406 2.377 24.222 1.00 86.69 287 ARG A CA 1
ATOM 2252 C C . ARG A 1 287 ? -24.976 1.869 24.110 1.00 86.69 287 ARG A C 1
ATOM 2254 O O . ARG A 1 287 ? -24.019 2.564 24.448 1.00 86.69 287 ARG A O 1
ATOM 2261 N N . TYR A 1 288 ? -24.844 0.655 23.589 1.00 91.06 288 TYR A N 1
ATOM 2262 C CA . TYR A 1 288 ? -23.561 0.028 23.302 1.00 91.06 288 TYR A CA 1
ATOM 2263 C C . TYR A 1 288 ? -23.209 0.234 21.835 1.00 91.06 288 TYR A C 1
ATOM 2265 O O . TYR A 1 288 ? -24.075 0.138 20.966 1.00 91.06 288 TYR A O 1
ATOM 2273 N N . TYR A 1 289 ? -21.935 0.461 21.550 1.00 96.25 289 TYR A N 1
ATOM 2274 C CA . TYR A 1 289 ? -21.444 0.642 20.191 1.00 96.25 289 TYR A CA 1
ATOM 2275 C C . TYR A 1 289 ? -20.234 -0.233 19.947 1.00 96.25 289 TYR A C 1
ATOM 2277 O O . TYR A 1 289 ? -19.356 -0.350 20.799 1.00 96.25 289 TYR A O 1
ATOM 2285 N N . VAL A 1 290 ? -20.184 -0.823 18.759 1.00 97.31 290 VAL A N 1
ATOM 2286 C CA . VAL A 1 290 ? -19.033 -1.570 18.259 1.00 97.31 290 VAL A CA 1
ATOM 2287 C C . VAL A 1 290 ? -18.446 -0.858 17.058 1.00 97.31 290 VAL A C 1
ATOM 2289 O O . VAL A 1 290 ? -19.167 -0.240 16.272 1.00 97.31 290 VAL A O 1
ATOM 2292 N N . TRP A 1 291 ? -17.134 -0.953 16.899 1.00 97.69 291 TRP A N 1
ATOM 2293 C CA . TRP A 1 291 ? -16.441 -0.338 15.783 1.00 97.69 291 TRP A CA 1
ATOM 2294 C C . TRP A 1 291 ? -15.234 -1.150 15.332 1.00 97.69 291 TRP A C 1
ATOM 2296 O O . TRP A 1 291 ? -14.679 -1.968 16.071 1.00 97.69 291 TRP A O 1
ATOM 2306 N N . GLN A 1 292 ? -14.853 -0.936 14.076 1.00 97.25 292 GLN A N 1
ATOM 23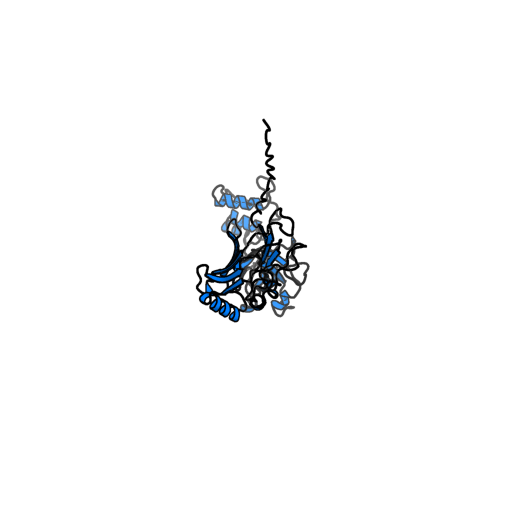07 C CA . GLN A 1 292 ? -13.734 -1.621 13.444 1.00 97.25 292 GLN A CA 1
ATOM 2308 C C . GLN A 1 292 ? -13.077 -0.717 12.401 1.00 97.25 292 GLN A C 1
ATOM 2310 O O . GLN A 1 292 ? -13.763 0.020 11.685 1.00 97.25 292 GLN A O 1
ATOM 2315 N N . ILE A 1 293 ? -11.753 -0.822 12.288 1.00 96.44 293 ILE A N 1
ATOM 2316 C CA . ILE A 1 293 ? -10.968 -0.187 11.232 1.00 96.44 293 ILE A CA 1
ATOM 2317 C C . ILE A 1 293 ? -10.675 -1.202 10.129 1.00 96.44 293 ILE A C 1
ATOM 2319 O O . ILE A 1 293 ? -10.316 -2.353 10.382 1.00 96.44 293 ILE A O 1
ATOM 2323 N N . GLU A 1 294 ? -10.818 -0.751 8.892 1.00 94.25 294 GLU A N 1
ATOM 2324 C CA . GLU A 1 294 ? -10.381 -1.432 7.685 1.00 94.25 294 GLU A CA 1
ATOM 2325 C C . GLU A 1 294 ? -9.196 -0.667 7.088 1.00 94.25 294 GLU A C 1
ATOM 2327 O O . GLU A 1 294 ? -9.321 0.506 6.737 1.00 94.25 294 GLU A O 1
ATOM 2332 N N . LYS A 1 295 ? -8.049 -1.334 6.963 1.00 90.38 295 LYS A N 1
ATOM 2333 C CA . LYS A 1 295 ? -6.885 -0.847 6.226 1.00 90.38 295 LYS A CA 1
ATOM 2334 C C . LYS A 1 295 ? -6.880 -1.464 4.834 1.00 90.38 295 LYS A C 1
ATOM 2336 O O . LYS A 1 295 ? -6.906 -2.684 4.692 1.00 90.38 295 LYS A O 1
ATOM 2341 N N . LYS A 1 296 ? -6.827 -0.626 3.807 1.00 88.00 296 LYS A N 1
ATOM 2342 C CA . LYS A 1 296 ? -6.728 -1.018 2.401 1.00 88.00 296 LYS A CA 1
ATOM 2343 C C . LYS A 1 296 ? -5.344 -0.680 1.895 1.00 88.00 296 LYS A C 1
ATOM 2345 O O . LYS A 1 296 ? -4.953 0.478 1.929 1.00 88.00 296 LYS A O 1
ATOM 2350 N N . THR A 1 297 ? -4.630 -1.674 1.395 1.00 82.12 297 THR A N 1
ATOM 2351 C CA . THR A 1 297 ? -3.261 -1.522 0.906 1.00 82.12 297 THR A CA 1
ATOM 2352 C C . THR A 1 297 ? -3.181 -1.999 -0.537 1.00 82.12 297 THR A C 1
ATOM 2354 O O . THR A 1 297 ? -3.682 -3.074 -0.875 1.00 82.12 297 THR A O 1
ATOM 2357 N N . LEU A 1 298 ? -2.563 -1.203 -1.410 1.00 77.00 298 LEU A N 1
ATOM 2358 C CA . LEU A 1 298 ? -2.380 -1.582 -2.808 1.00 77.00 298 LEU A CA 1
ATOM 2359 C C . LEU A 1 298 ? -1.289 -2.657 -2.946 1.00 77.00 298 LEU A C 1
ATOM 2361 O O . LEU A 1 298 ? -0.141 -2.462 -2.542 1.00 77.00 298 LEU A O 1
ATOM 2365 N N . SER A 1 299 ? -1.650 -3.781 -3.562 1.00 75.25 299 SER A N 1
ATOM 2366 C CA . SER A 1 299 ? -0.738 -4.869 -3.920 1.00 75.25 299 SER A CA 1
ATOM 2367 C C . SER A 1 299 ? -0.602 -5.045 -5.432 1.00 75.25 299 SER A C 1
ATOM 2369 O O . SER A 1 299 ? -1.428 -4.558 -6.208 1.00 75.25 299 SER A O 1
ATOM 2371 N N . SER A 1 300 ? 0.393 -5.826 -5.849 1.00 70.00 300 SER A N 1
ATOM 2372 C CA . SER A 1 300 ? 0.597 -6.256 -7.236 1.00 70.00 300 SER A CA 1
ATOM 2373 C C . SER A 1 300 ? -0.595 -7.014 -7.842 1.00 70.00 300 SER A C 1
ATOM 2375 O O . SER A 1 300 ? -0.772 -6.984 -9.057 1.00 70.00 300 SER A O 1
ATOM 2377 N N . SER A 1 301 ? -1.442 -7.628 -7.006 1.00 68.00 301 SER A N 1
ATOM 2378 C CA . SER A 1 301 ? -2.670 -8.337 -7.401 1.00 68.00 301 SER A CA 1
ATOM 2379 C C . SER A 1 301 ? -3.956 -7.517 -7.172 1.00 68.00 301 SER A C 1
ATOM 2381 O O . SER A 1 301 ? -5.057 -8.037 -7.353 1.00 68.00 301 SER A O 1
ATOM 2383 N N . GLY A 1 302 ? -3.853 -6.245 -6.765 1.00 72.56 302 GLY A N 1
ATOM 2384 C CA . GLY A 1 302 ? -4.994 -5.366 -6.464 1.00 72.56 302 GLY A CA 1
ATOM 2385 C C . GLY A 1 302 ? -5.048 -4.912 -5.003 1.00 72.56 302 GLY A C 1
ATOM 2386 O O . GLY A 1 302 ? -4.064 -4.997 -4.277 1.00 72.56 302 GLY A O 1
ATOM 2387 N N . ILE A 1 303 ? -6.188 -4.392 -4.551 1.00 80.25 303 ILE A N 1
ATOM 2388 C CA . ILE A 1 303 ? -6.330 -3.879 -3.180 1.00 80.25 303 ILE A CA 1
ATOM 2389 C C . ILE A 1 303 ? -6.505 -5.043 -2.201 1.00 80.25 303 ILE A C 1
ATOM 2391 O O . ILE A 1 303 ? -7.413 -5.861 -2.352 1.00 80.25 303 ILE A O 1
ATOM 2395 N N . VAL A 1 304 ? -5.665 -5.081 -1.172 1.00 81.00 304 VAL A N 1
ATOM 2396 C CA . VAL A 1 304 ? -5.770 -6.013 -0.048 1.00 81.00 304 VAL A CA 1
ATOM 2397 C C . VAL A 1 304 ? -6.399 -5.278 1.126 1.00 81.00 304 VAL A C 1
ATOM 2399 O O . VAL A 1 304 ? -5.957 -4.188 1.479 1.00 81.00 304 VAL A O 1
ATOM 2402 N N . SER A 1 305 ? -7.433 -5.872 1.719 1.00 86.50 305 SER A N 1
ATOM 2403 C CA . SER A 1 305 ? -8.102 -5.332 2.904 1.00 86.50 305 SER A CA 1
ATOM 2404 C C . SER A 1 305 ? -7.724 -6.134 4.149 1.00 86.50 305 SER A C 1
ATOM 2406 O O . SER A 1 305 ? -7.841 -7.362 4.165 1.00 86.50 305 SER A O 1
ATOM 2408 N N . GLN A 1 306 ? -7.284 -5.432 5.190 1.00 88.44 306 GLN A N 1
ATOM 2409 C CA . GLN A 1 306 ? -7.018 -5.955 6.526 1.00 88.44 306 GLN A CA 1
ATOM 2410 C C . GLN A 1 306 ? -7.968 -5.280 7.516 1.00 88.44 306 GLN A C 1
ATOM 2412 O O . GLN A 1 306 ? -8.052 -4.056 7.573 1.00 88.44 306 GLN A O 1
ATOM 2417 N N . LYS A 1 307 ? -8.665 -6.073 8.330 1.00 92.56 307 LYS A N 1
ATOM 2418 C CA . LYS A 1 307 ? -9.562 -5.565 9.373 1.00 92.56 307 LYS A CA 1
ATOM 2419 C C . LYS A 1 307 ? -8.918 -5.687 10.747 1.00 92.56 307 LYS A C 1
ATOM 2421 O O . LYS A 1 307 ? -8.257 -6.687 11.024 1.00 92.56 307 LYS A O 1
ATOM 2426 N N . SER A 1 308 ? -9.131 -4.690 11.598 1.00 93.81 308 SER A N 1
ATOM 2427 C CA . SER A 1 308 ? -8.749 -4.741 13.009 1.00 93.81 308 SER A CA 1
ATOM 2428 C C . SER A 1 308 ? -9.631 -5.731 13.786 1.00 93.81 308 SER A C 1
ATOM 2430 O O . SER A 1 308 ? -10.692 -6.133 13.291 1.00 93.81 308 SER A O 1
ATOM 2432 N N . PRO A 1 309 ? -9.284 -6.072 15.038 1.00 93.06 309 PRO A N 1
ATOM 2433 C CA . PRO A 1 309 ? -10.260 -6.588 15.993 1.00 93.06 309 PRO A CA 1
ATOM 2434 C C . PRO A 1 309 ? -11.455 -5.639 16.158 1.00 93.06 309 PRO A C 1
ATOM 2436 O O . PRO A 1 309 ? -11.407 -4.477 15.741 1.00 93.06 309 PRO A O 1
ATOM 2439 N N . ILE A 1 310 ? -12.533 -6.135 16.761 1.00 95.56 310 ILE A N 1
ATOM 2440 C CA . ILE A 1 310 ? -13.741 -5.339 17.003 1.00 95.56 310 ILE A CA 1
ATOM 2441 C C . ILE A 1 310 ? -13.693 -4.803 18.420 1.00 95.56 310 ILE A C 1
ATOM 2443 O O . ILE A 1 310 ? -13.707 -5.579 19.382 1.00 95.56 310 ILE A O 1
ATOM 2447 N N . TYR A 1 311 ? -13.661 -3.481 18.530 1.00 96.38 311 TYR A N 1
ATOM 2448 C CA . TYR A 1 311 ? -13.754 -2.801 19.811 1.00 96.38 311 TYR A CA 1
ATOM 2449 C C . TYR A 1 311 ? -15.194 -2.417 20.108 1.00 96.38 311 TYR A C 1
ATOM 2451 O O . TYR A 1 311 ? -16.004 -2.240 19.196 1.00 96.38 311 TYR A O 1
ATOM 2459 N N . GLY A 1 312 ? -15.508 -2.277 21.390 1.00 95.50 312 GLY A N 1
ATOM 2460 C CA . GLY A 1 312 ? -16.809 -1.813 21.832 1.00 95.50 312 GLY A CA 1
ATOM 2461 C C . GLY A 1 312 ? -16.748 -1.001 23.114 1.00 95.50 312 GLY A C 1
ATOM 2462 O O . GLY A 1 312 ? -15.831 -1.139 23.924 1.00 95.50 312 GLY A O 1
ATOM 2463 N N . PHE A 1 313 ? -17.731 -0.123 23.263 1.00 94.12 313 PHE A N 1
ATOM 2464 C CA . PHE A 1 313 ? -17.900 0.755 24.415 1.00 94.12 313 PHE A CA 1
ATOM 2465 C C . PHE A 1 313 ? -19.387 0.960 24.727 1.00 94.12 313 PHE A C 1
ATOM 2467 O O . PHE A 1 313 ? -20.247 0.804 23.856 1.00 94.12 313 PHE A O 1
ATOM 2474 N N . LEU A 1 314 ? -19.682 1.307 25.976 1.00 90.31 314 LEU A N 1
ATOM 2475 C CA . LEU A 1 314 ? -20.993 1.763 26.436 1.00 90.31 314 LEU A CA 1
ATOM 2476 C C . LEU A 1 314 ? -20.977 3.293 26.510 1.00 90.31 314 LEU A C 1
ATOM 2478 O O . LEU A 1 314 ? -20.045 3.862 27.076 1.00 90.31 314 LEU A O 1
ATOM 2482 N N . LEU A 1 315 ? -21.996 3.963 25.971 1.00 83.88 315 LEU A N 1
ATOM 2483 C CA . LEU A 1 315 ? -22.228 5.375 26.273 1.00 83.88 315 LEU A CA 1
ATOM 2484 C C . LEU A 1 315 ? -23.014 5.495 27.572 1.00 83.88 315 LEU A C 1
ATOM 2486 O O . LEU A 1 315 ? -24.220 5.270 27.584 1.00 83.88 315 LEU A O 1
ATOM 2490 N N . GLY A 1 316 ? -22.328 5.836 28.658 1.00 73.62 316 GLY A N 1
ATOM 2491 C CA . GLY A 1 316 ? -22.947 6.078 29.958 1.00 73.62 316 GLY A CA 1
ATOM 2492 C C . GLY A 1 316 ? -23.698 7.402 29.983 1.00 73.62 316 GLY A C 1
ATOM 2493 O O . GLY A 1 316 ? -23.202 8.391 29.443 1.00 73.62 316 GLY A O 1
ATOM 2494 N N . ASP A 1 317 ? -24.882 7.420 30.598 1.00 69.94 317 ASP A N 1
ATOM 2495 C CA . ASP A 1 317 ? -25.662 8.643 30.780 1.00 69.94 317 ASP A CA 1
ATOM 2496 C C . ASP A 1 317 ? -25.029 9.511 31.887 1.00 69.94 317 ASP A C 1
ATOM 2498 O O . ASP A 1 317 ? -24.934 9.067 33.035 1.00 69.94 317 ASP A O 1
ATOM 2502 N N . PRO A 1 318 ? -24.606 10.754 31.592 1.00 56.25 318 PRO A N 1
ATOM 2503 C CA . PRO A 1 318 ? -24.083 11.661 32.606 1.00 56.25 318 PRO A CA 1
ATOM 2504 C C . PRO A 1 318 ? -25.094 11.974 33.720 1.00 56.25 318 PRO A C 1
ATOM 2506 O O . PRO A 1 318 ? -24.681 12.335 34.821 1.00 56.25 318 PRO A O 1
ATOM 2509 N N . ALA A 1 319 ? -26.401 11.845 33.459 1.00 49.50 319 ALA A N 1
ATOM 2510 C CA . ALA A 1 319 ? -27.462 12.052 34.444 1.00 49.50 319 ALA A CA 1
ATOM 2511 C C . ALA A 1 319 ? -27.598 10.887 35.443 1.00 49.50 319 ALA A C 1
ATOM 2513 O O . ALA A 1 319 ? -28.068 11.101 36.561 1.00 49.50 319 ALA A O 1
ATOM 2514 N N . ASP A 1 320 ? -27.126 9.686 35.090 1.00 45.53 320 ASP A N 1
ATOM 2515 C CA . ASP A 1 320 ? -27.081 8.520 35.985 1.00 45.53 320 ASP A CA 1
ATOM 2516 C C . ASP A 1 320 ? -25.871 8.553 36.943 1.00 45.53 320 ASP A C 1
ATOM 2518 O O . ASP A 1 320 ? -25.741 7.701 37.826 1.00 45.53 320 ASP A O 1
ATOM 2522 N N . ALA A 1 321 ? -25.015 9.582 36.859 1.00 45.53 321 ALA A N 1
ATOM 2523 C CA . ALA A 1 321 ? -23.849 9.800 37.723 1.00 45.53 321 ALA A CA 1
ATOM 2524 C C . ALA A 1 321 ? -24.202 10.240 39.167 1.00 45.53 321 ALA A C 1
ATOM 2526 O O . ALA A 1 321 ? -23.476 11.008 39.800 1.00 45.53 321 ALA A O 1
ATOM 2527 N N . GLY A 1 322 ? -25.295 9.713 39.727 1.00 38.72 322 GLY A N 1
ATOM 2528 C CA . GLY A 1 322 ? -25.672 9.815 41.142 1.00 38.72 322 GLY A CA 1
ATOM 2529 C C . GLY A 1 322 ? -24.836 8.937 42.086 1.00 38.72 322 GLY A C 1
ATOM 2530 O O . GLY A 1 322 ? -25.131 8.842 43.276 1.00 38.72 322 GLY A O 1
ATOM 2531 N N . GLY A 1 323 ? -23.778 8.297 41.593 1.00 34.94 323 GLY A N 1
ATOM 2532 C CA . GLY A 1 323 ? -22.841 7.531 42.401 1.00 34.94 323 GLY A CA 1
ATOM 2533 C C . GLY A 1 323 ? -21.491 7.452 41.704 1.00 34.94 323 GLY A C 1
ATOM 2534 O O . GLY A 1 323 ? -21.386 6.901 40.617 1.00 34.94 323 GLY A O 1
ATOM 2535 N N . SER A 1 324 ? -20.456 7.980 42.357 1.00 32.59 324 SER A N 1
ATOM 2536 C CA . SER A 1 324 ? -19.039 7.944 41.961 1.00 32.59 324 SER A CA 1
ATOM 2537 C C . SER A 1 324 ? -18.633 8.721 40.692 1.00 32.59 324 SER A C 1
ATOM 2539 O O . SER A 1 324 ? -18.532 8.173 39.606 1.00 32.59 324 SER A O 1
ATOM 2541 N N . GLY A 1 325 ? -18.245 9.989 40.888 1.00 41.47 325 GLY A N 1
ATOM 2542 C CA . GLY A 1 325 ? -17.163 10.636 40.126 1.00 41.47 325 GLY A CA 1
ATOM 2543 C C . GLY A 1 325 ? -17.410 10.908 38.637 1.00 41.47 325 GLY A C 1
ATOM 2544 O O . GLY A 1 325 ? -16.574 10.538 37.818 1.00 41.47 325 GLY A O 1
ATOM 2545 N N . GLY A 1 326 ? -18.514 11.575 38.289 1.00 39.66 326 GLY A N 1
ATOM 2546 C CA . GLY A 1 326 ? -18.829 11.971 36.911 1.00 39.66 326 GLY A CA 1
ATOM 2547 C C . GLY A 1 326 ? -17.772 12.894 36.290 1.00 39.66 326 GLY A C 1
ATOM 2548 O O . GLY A 1 326 ? -17.474 13.976 36.804 1.00 39.66 326 GLY A O 1
ATOM 2549 N N . ASN A 1 327 ? -17.205 12.464 35.162 1.00 43.31 327 ASN A N 1
ATOM 2550 C CA . ASN A 1 327 ? -16.306 13.271 34.348 1.00 43.31 327 ASN A CA 1
ATOM 2551 C C . ASN A 1 327 ? -17.136 14.190 33.445 1.00 43.31 327 ASN A C 1
ATOM 2553 O O . ASN A 1 327 ? -17.724 13.757 32.464 1.00 43.31 327 ASN A O 1
ATOM 2557 N N . VAL A 1 328 ? -17.137 15.477 33.781 1.00 50.53 328 VAL A N 1
ATOM 2558 C CA . VAL A 1 328 ? -17.705 16.592 33.008 1.00 50.53 328 VAL A CA 1
ATOM 2559 C C . VAL A 1 328 ? -17.363 16.475 31.509 1.00 50.53 328 VAL A C 1
ATOM 2561 O O . VAL A 1 328 ? -16.181 16.537 31.163 1.00 50.53 328 VAL A O 1
ATOM 2564 N N . SER A 1 329 ? -18.370 16.317 30.637 1.00 49.78 329 SER A N 1
ATOM 2565 C CA . SER A 1 329 ? -18.211 16.091 29.185 1.00 49.78 329 SER A CA 1
ATOM 2566 C C . SER A 1 329 ? -18.659 17.254 28.282 1.00 49.78 329 SER A C 1
ATOM 2568 O O . SER A 1 329 ? -18.415 17.215 27.077 1.00 49.78 329 SER A O 1
ATOM 2570 N N . ASP A 1 330 ? -19.242 18.320 28.838 1.00 63.34 330 ASP A N 1
ATOM 2571 C CA . ASP A 1 330 ? -19.539 19.554 28.099 1.00 63.34 330 ASP A CA 1
ATOM 2572 C C . ASP A 1 330 ? -18.239 20.369 27.886 1.00 63.34 330 ASP A C 1
ATOM 2574 O O . ASP A 1 330 ? -17.554 20.673 28.867 1.00 63.34 330 ASP A O 1
ATOM 2578 N N . PRO A 1 331 ? -17.869 20.746 26.643 1.00 62.50 331 PRO A N 1
ATOM 2579 C CA . PRO A 1 331 ? -16.639 21.492 26.363 1.00 62.50 331 PRO A CA 1
ATOM 2580 C C . PRO A 1 331 ? -16.509 22.821 27.121 1.00 62.50 331 PRO A C 1
ATOM 2582 O O . PRO A 1 331 ? -15.399 23.189 27.513 1.00 62.50 331 PRO A O 1
ATOM 2585 N N . LEU A 1 332 ? -17.617 23.532 27.356 1.00 70.56 332 LEU A N 1
ATOM 2586 C CA . LEU A 1 332 ? -17.651 24.758 28.156 1.00 70.56 332 LEU A CA 1
ATOM 2587 C C . LEU A 1 332 ? -17.464 24.449 29.633 1.00 70.56 332 LEU A C 1
ATOM 2589 O O . LEU A 1 332 ? -16.728 25.165 30.304 1.00 70.56 332 LEU A O 1
ATOM 2593 N N . LEU A 1 333 ? -18.063 23.372 30.142 1.00 73.31 333 LEU A N 1
ATOM 2594 C CA . LEU A 1 333 ? -17.857 22.956 31.530 1.00 73.31 333 LEU A CA 1
ATOM 2595 C C . LEU A 1 333 ? -16.442 22.401 31.768 1.00 73.31 333 LEU A C 1
ATOM 2597 O O . LEU A 1 333 ? -15.881 22.618 32.841 1.00 73.31 333 LEU A O 1
ATOM 2601 N N . ILE A 1 334 ? -15.825 21.746 30.779 1.00 72.19 334 ILE A N 1
ATOM 2602 C CA . ILE A 1 334 ? -14.415 21.326 30.816 1.00 72.19 334 ILE A CA 1
ATOM 2603 C C . ILE A 1 334 ? -13.502 22.553 30.839 1.00 72.19 334 ILE A C 1
ATOM 2605 O O . ILE A 1 334 ? -12.610 22.625 31.687 1.00 72.19 334 ILE A O 1
ATOM 2609 N N . ALA A 1 335 ? -13.738 23.517 29.945 1.00 73.56 335 ALA A N 1
ATOM 2610 C CA . ALA A 1 335 ? -12.979 24.762 29.901 1.00 73.56 335 ALA A CA 1
ATOM 2611 C C . ALA A 1 335 ? -13.152 25.564 31.201 1.00 73.56 335 ALA A C 1
ATOM 2613 O O . ALA A 1 335 ? -12.177 26.024 31.790 1.00 73.56 335 ALA A O 1
ATOM 2614 N N . LEU A 1 336 ? -14.377 25.650 31.722 1.00 76.75 336 LEU A N 1
ATOM 2615 C CA . LEU A 1 336 ? -14.670 26.289 33.001 1.00 76.75 336 LEU A CA 1
ATOM 2616 C C . LEU A 1 336 ? -13.935 25.592 34.152 1.00 76.75 336 LEU A C 1
ATOM 2618 O O . LEU A 1 336 ? -13.297 26.268 34.954 1.00 76.75 336 LEU A O 1
ATOM 2622 N N . ARG A 1 337 ? -13.949 24.253 34.201 1.00 78.25 337 ARG A N 1
ATOM 2623 C CA . ARG A 1 337 ? -13.214 23.451 35.194 1.00 78.25 337 ARG A CA 1
ATOM 2624 C C . ARG A 1 337 ? -11.708 23.708 35.151 1.00 78.25 337 ARG A C 1
ATOM 2626 O O . ARG A 1 337 ? -11.074 23.752 36.203 1.00 78.25 337 ARG A O 1
ATOM 2633 N N . GLN A 1 338 ? -11.138 23.873 33.959 1.00 74.44 338 GLN A N 1
ATOM 2634 C CA . GLN A 1 338 ? -9.723 24.211 33.780 1.00 74.44 338 GLN A CA 1
ATOM 2635 C C . GLN A 1 338 ? -9.415 25.645 34.222 1.00 74.44 338 GLN A C 1
ATOM 2637 O O . GLN A 1 338 ? -8.384 25.870 34.849 1.00 74.44 338 GLN A O 1
ATOM 2642 N N . LEU A 1 339 ? -10.319 26.591 33.954 1.00 79.69 339 LEU A N 1
ATOM 2643 C CA . LEU A 1 339 ? -10.166 27.993 34.346 1.00 79.69 339 LEU A CA 1
ATOM 2644 C C . LEU A 1 339 ? -10.210 28.181 35.864 1.00 79.69 339 LEU A C 1
ATOM 2646 O O . LEU A 1 339 ? -9.298 28.767 36.435 1.00 79.69 339 LEU A O 1
ATOM 2650 N N . ILE A 1 340 ? -11.264 27.703 36.530 1.00 80.56 340 ILE A N 1
ATOM 2651 C CA . ILE A 1 340 ? -11.495 28.003 37.956 1.00 80.56 340 ILE A CA 1
ATOM 2652 C C . ILE A 1 340 ? -10.880 26.970 38.906 1.00 80.56 340 ILE A C 1
ATOM 2654 O O . ILE A 1 340 ? -10.880 27.170 40.120 1.00 80.56 340 ILE A O 1
ATOM 2658 N N . GLY A 1 341 ? -10.342 25.879 38.361 1.00 76.00 341 GLY A N 1
ATOM 2659 C CA . GLY A 1 341 ? -9.770 24.780 39.123 1.00 76.00 341 GLY A CA 1
ATOM 2660 C C . GLY A 1 341 ? -10.824 23.828 39.691 1.00 76.00 341 GLY A C 1
ATOM 2661 O O . GLY A 1 341 ? -11.982 24.177 39.915 1.00 76.00 341 GLY A O 1
ATOM 2662 N N . MET A 1 342 ? -10.401 22.588 39.942 1.00 69.56 342 MET A N 1
ATOM 2663 C CA . MET A 1 342 ? -11.293 21.486 40.319 1.00 69.56 342 MET A CA 1
ATOM 2664 C C . MET A 1 342 ? -12.028 21.722 41.646 1.00 69.56 342 MET A C 1
ATOM 2666 O O . MET A 1 342 ? -13.199 21.384 41.763 1.00 69.56 342 MET A O 1
ATOM 2670 N N . GLU A 1 343 ? -11.363 22.325 42.634 1.00 76.38 343 GLU A N 1
ATOM 2671 C CA . GLU A 1 343 ? -11.947 22.596 43.953 1.00 76.38 343 GLU A CA 1
ATOM 2672 C C . GLU A 1 343 ? -13.105 23.597 43.856 1.00 76.38 343 GLU A C 1
ATOM 2674 O O . GLU A 1 343 ? -14.218 23.304 44.293 1.00 76.38 343 GLU A O 1
ATOM 2679 N N . LYS A 1 344 ? -12.880 24.736 43.188 1.00 78.81 344 LYS A N 1
ATOM 2680 C CA . LYS A 1 344 ? -13.917 25.756 43.005 1.00 78.81 344 LYS A CA 1
ATOM 2681 C C . LYS A 1 344 ? -15.010 25.304 42.042 1.00 78.81 344 LYS A C 1
ATOM 2683 O O . LYS A 1 344 ? -16.177 25.630 42.242 1.00 78.81 344 LYS A O 1
ATOM 2688 N N . TYR A 1 345 ? -14.646 24.524 41.027 1.00 81.94 345 TYR A N 1
ATOM 2689 C CA . TYR A 1 345 ? -15.606 23.893 40.132 1.00 81.94 345 TYR A CA 1
ATOM 2690 C C . TYR A 1 345 ? -16.559 22.969 40.894 1.00 81.94 345 TYR A C 1
ATOM 2692 O O . TYR A 1 345 ? -17.768 23.075 40.721 1.00 81.94 345 TYR A O 1
ATOM 2700 N N . ASN A 1 346 ? -16.044 22.123 41.789 1.00 77.19 346 ASN A N 1
ATOM 2701 C CA . ASN A 1 346 ? -16.873 21.226 42.595 1.00 77.19 346 ASN A CA 1
ATOM 2702 C C . ASN A 1 346 ? -17.748 21.979 43.611 1.00 77.19 346 ASN A C 1
ATOM 2704 O O . ASN A 1 346 ? -18.871 21.552 43.863 1.00 77.19 346 ASN A O 1
ATOM 2708 N N . GLU A 1 347 ? -17.279 23.104 44.161 1.00 82.88 347 GLU A N 1
ATOM 2709 C CA . GLU A 1 347 ? -18.085 23.965 45.043 1.00 82.88 347 GLU A CA 1
ATOM 2710 C C . GLU A 1 347 ? -19.294 24.582 44.316 1.00 82.88 347 GLU A C 1
ATOM 2712 O O . GLU A 1 347 ? -20.350 24.777 44.912 1.00 82.88 347 GLU A O 1
ATOM 2717 N N . LEU A 1 348 ? -19.149 24.898 43.025 1.00 81.12 348 LEU A N 1
ATOM 2718 C CA . LEU A 1 348 ? -20.204 25.538 42.239 1.00 81.12 348 LEU A CA 1
ATOM 2719 C C . LEU A 1 348 ? -21.095 24.527 41.515 1.00 81.12 348 LEU A C 1
ATOM 2721 O O . LEU A 1 348 ? -22.308 24.606 41.634 1.00 81.12 348 LEU A O 1
ATOM 2725 N N . LEU A 1 349 ? -20.510 23.585 40.779 1.00 78.12 349 LEU A N 1
ATOM 2726 C CA . LEU A 1 349 ? -21.193 22.685 39.839 1.00 78.12 349 LEU A CA 1
ATOM 2727 C C . LEU A 1 349 ? -21.171 21.214 40.284 1.00 78.12 349 LEU A C 1
ATOM 2729 O O . LEU A 1 349 ? -21.699 20.353 39.585 1.00 78.12 349 LEU A O 1
ATOM 2733 N N . GLY A 1 350 ? -20.550 20.905 41.428 1.00 69.94 350 GLY A N 1
ATOM 2734 C CA . GLY A 1 350 ? -20.557 19.559 42.001 1.00 69.94 350 GLY A CA 1
ATOM 2735 C C . GLY A 1 350 ? -21.935 19.141 42.527 1.00 69.94 350 GLY A C 1
ATOM 2736 O O . GLY A 1 350 ? -22.901 19.900 42.490 1.00 69.94 350 GLY A O 1
ATOM 2737 N N . GLY A 1 351 ? -22.032 17.919 43.054 1.00 60.56 351 GLY A N 1
ATOM 2738 C CA . GLY A 1 351 ? -23.310 17.328 43.484 1.00 60.56 351 GLY A CA 1
ATOM 2739 C C . GLY A 1 351 ? -24.071 18.108 44.568 1.00 60.56 351 GLY A C 1
ATOM 2740 O O . GLY A 1 351 ? -25.289 18.014 44.626 1.00 60.56 351 GLY A O 1
ATOM 2741 N N . GLU A 1 352 ? -23.379 18.909 45.386 1.00 69.50 352 GLU A N 1
ATOM 2742 C CA . GLU A 1 352 ? -23.992 19.812 46.381 1.00 69.50 352 GLU A CA 1
ATOM 2743 C C . GLU A 1 352 ? -23.736 21.302 46.079 1.00 69.50 352 GLU A C 1
ATOM 2745 O O . GLU A 1 352 ? -23.943 22.165 46.932 1.00 69.50 352 GLU A O 1
ATOM 2750 N N . GLY A 1 353 ? -23.248 21.616 44.875 1.00 72.06 353 GLY A N 1
ATOM 2751 C CA . GLY A 1 353 ? -22.914 22.981 44.481 1.00 72.06 353 GLY A CA 1
ATOM 2752 C C . GLY A 1 353 ? -24.142 23.838 44.168 1.00 72.06 353 GLY A C 1
ATOM 2753 O O . GLY A 1 353 ? -25.195 23.335 43.780 1.00 72.06 353 GLY A O 1
ATOM 2754 N N . TYR A 1 354 ? -24.005 25.159 44.297 1.00 76.44 354 TYR A N 1
ATOM 2755 C CA . TYR A 1 354 ? -25.098 26.119 44.053 1.00 76.44 354 TYR A CA 1
ATOM 2756 C C . TYR A 1 354 ? -25.677 26.067 42.629 1.00 76.44 354 TYR A C 1
ATOM 2758 O O . TYR A 1 354 ? -26.832 26.425 42.416 1.00 76.44 354 TYR A O 1
ATOM 2766 N N . LEU A 1 355 ? -24.872 25.624 41.667 1.00 75.00 355 LEU A N 1
ATOM 2767 C CA . LEU A 1 355 ? -25.207 25.461 40.255 1.00 75.00 355 LEU A CA 1
ATOM 2768 C C . LEU A 1 355 ? -25.333 23.981 39.866 1.00 75.00 355 LEU A C 1
ATOM 2770 O O . LEU A 1 355 ? -25.269 23.648 38.683 1.00 75.00 355 LEU A O 1
ATOM 2774 N N . SER A 1 356 ? -25.511 23.080 40.835 1.00 73.62 356 SER A N 1
ATOM 2775 C CA . SER A 1 356 ? -25.724 21.663 40.543 1.00 73.62 356 SER A CA 1
ATOM 2776 C C . SER A 1 356 ? -26.940 21.475 39.628 1.00 73.62 356 SER A C 1
ATOM 2778 O O . SER A 1 356 ? -28.025 21.985 39.908 1.00 73.62 356 SER A O 1
ATOM 2780 N N . GLY A 1 357 ? -26.746 20.775 38.507 1.00 63.50 357 GLY A N 1
ATOM 2781 C CA . GLY A 1 357 ? -27.788 20.519 37.506 1.00 63.50 357 GLY A CA 1
ATOM 2782 C C . GLY A 1 357 ? -28.049 21.648 36.499 1.00 63.50 357 GLY A C 1
ATOM 2783 O O . GLY A 1 357 ? -28.923 21.489 35.648 1.00 63.50 357 GLY A O 1
ATOM 2784 N N . TYR A 1 358 ? -27.312 22.764 36.552 1.00 71.56 358 TYR A N 1
ATOM 2785 C CA . TYR A 1 358 ? -27.376 23.811 35.525 1.00 71.56 358 TYR A CA 1
ATOM 2786 C C . TYR A 1 358 ? -26.407 23.516 34.371 1.00 71.56 358 TYR A C 1
ATOM 2788 O O . TYR A 1 358 ? -25.257 23.135 34.595 1.00 71.56 358 TYR A O 1
ATOM 2796 N N . TYR A 1 359 ? -26.859 23.745 33.134 1.00 67.44 359 TYR A N 1
ATOM 2797 C CA . TYR A 1 359 ? -26.081 23.525 31.910 1.00 67.44 359 TYR A CA 1
ATOM 2798 C C . TYR A 1 359 ? -25.957 24.822 31.100 1.00 67.44 359 TYR A C 1
ATOM 2800 O O . TYR A 1 359 ? -26.918 25.591 31.034 1.00 67.44 359 TYR A O 1
ATOM 2808 N N . PRO A 1 360 ? -24.795 25.093 30.482 1.00 68.44 360 PRO A N 1
ATOM 2809 C CA . PRO A 1 360 ? -24.599 26.307 29.703 1.00 68.44 360 PRO A CA 1
ATOM 2810 C C . PRO A 1 360 ? -25.400 26.264 28.390 1.00 68.44 360 PRO A C 1
ATOM 2812 O O . PRO A 1 360 ? -25.289 25.322 27.615 1.00 68.44 360 PRO A O 1
ATOM 2815 N N . GLU A 1 361 ? -26.143 27.332 28.083 1.00 61.53 361 GLU A N 1
ATOM 2816 C CA . GLU A 1 361 ? -26.884 27.481 26.812 1.00 61.53 361 GLU A CA 1
ATOM 2817 C C . GLU A 1 361 ? -25.993 27.934 25.631 1.00 61.53 361 GLU A C 1
ATOM 2819 O O . GLU A 1 361 ? -26.475 28.186 24.528 1.00 61.53 361 GLU A O 1
ATOM 2824 N N . GLY A 1 362 ? -24.678 28.053 25.845 1.00 56.91 362 GLY A N 1
ATOM 2825 C CA . GLY A 1 362 ? -23.700 28.356 24.793 1.00 56.91 362 GLY A CA 1
ATOM 2826 C C . GLY A 1 362 ? -23.402 29.841 24.551 1.00 56.91 362 GLY A C 1
ATOM 2827 O O . GLY A 1 362 ? -22.588 30.152 23.683 1.00 56.91 362 GLY A O 1
ATOM 2828 N N . THR A 1 363 ? -23.998 30.760 25.319 1.00 63.59 363 THR A N 1
ATOM 2829 C CA . THR A 1 363 ? -23.680 32.198 25.249 1.00 63.59 363 THR A CA 1
ATOM 2830 C C . THR A 1 363 ? -22.662 32.560 26.326 1.00 63.59 363 THR A C 1
ATOM 2832 O O . THR A 1 363 ? -22.933 32.420 27.515 1.00 63.59 363 THR A O 1
ATOM 2835 N N . ILE A 1 364 ? -21.482 33.018 25.910 1.00 73.44 364 ILE A N 1
ATOM 2836 C CA . ILE A 1 364 ? -20.405 33.462 26.802 1.00 73.44 364 ILE A CA 1
ATOM 2837 C C . ILE A 1 364 ? -20.233 34.955 26.585 1.00 73.44 364 ILE A C 1
ATOM 2839 O O . ILE A 1 364 ? -20.118 35.390 25.441 1.00 73.44 364 ILE A O 1
ATOM 2843 N N . GLU A 1 365 ? -20.179 35.737 27.656 1.00 76.38 365 GLU A N 1
ATOM 2844 C CA . GLU A 1 365 ? -19.897 37.167 27.574 1.00 76.38 365 GLU A CA 1
ATOM 2845 C C . GLU A 1 365 ? -18.577 37.499 28.266 1.00 76.38 365 GLU A C 1
ATOM 2847 O O . GLU A 1 365 ? -18.350 37.133 29.418 1.00 76.38 365 GLU A O 1
ATOM 2852 N N . ILE A 1 366 ? -17.714 38.228 27.563 1.00 78.12 366 ILE A N 1
ATOM 2853 C CA . ILE A 1 366 ? -16.503 38.840 28.116 1.00 78.12 366 ILE A CA 1
ATOM 2854 C C . ILE A 1 366 ? -16.628 40.340 27.873 1.0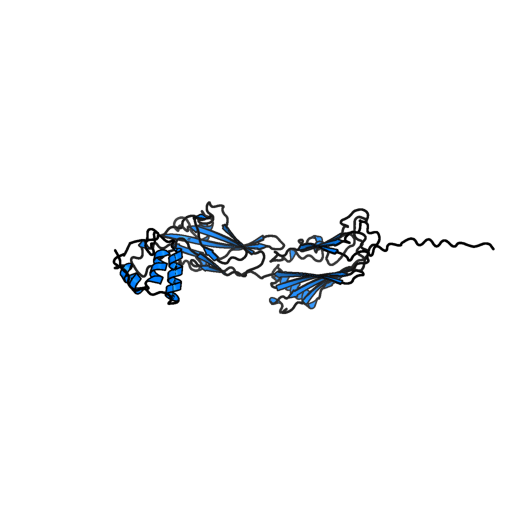0 78.12 366 ILE A C 1
ATOM 2856 O O . ILE A 1 366 ? -16.901 40.761 26.753 1.00 78.12 366 ILE A O 1
ATOM 2860 N N . ASP A 1 367 ? -16.493 41.156 28.921 1.00 79.19 367 ASP A N 1
ATOM 2861 C CA . ASP A 1 367 ? -16.636 42.618 28.841 1.00 79.19 367 ASP A CA 1
ATOM 2862 C C . ASP A 1 367 ? -17.945 43.086 28.161 1.00 79.19 367 ASP A C 1
ATOM 2864 O O . ASP A 1 367 ? -17.974 44.085 27.440 1.00 79.19 367 ASP A O 1
ATOM 2868 N N . ARG A 1 368 ? -19.053 42.364 28.412 1.00 76.19 368 ARG A N 1
ATOM 2869 C CA . ARG A 1 368 ? -20.388 42.574 27.800 1.00 76.19 368 ARG A CA 1
ATOM 2870 C C . ARG A 1 368 ? -20.427 42.380 26.279 1.00 76.19 368 ARG A C 1
ATOM 2872 O O . ARG A 1 368 ? -21.330 42.884 25.612 1.00 76.19 368 ARG A O 1
ATOM 2879 N N . GLN A 1 369 ? -19.446 41.678 25.723 1.00 78.38 369 GLN A N 1
ATOM 2880 C CA . GLN A 1 369 ? -19.458 41.220 24.341 1.00 78.38 369 GLN A CA 1
ATOM 2881 C C . GLN A 1 369 ? -19.623 39.709 24.314 1.00 78.38 369 GLN A C 1
ATOM 2883 O O . GLN A 1 369 ? -18.883 38.983 24.977 1.00 78.38 369 GLN A O 1
ATOM 2888 N N . THR A 1 370 ? -20.583 39.231 23.527 1.00 79.19 370 THR A N 1
ATOM 2889 C CA . THR A 1 370 ? -20.746 37.801 23.284 1.00 79.19 370 THR A CA 1
ATOM 2890 C C . THR A 1 370 ? -19.543 37.269 22.513 1.00 79.19 370 THR A C 1
ATOM 2892 O O . THR A 1 370 ? -19.208 37.780 21.442 1.00 79.19 370 THR A O 1
ATOM 2895 N N . VAL A 1 371 ? -18.907 36.229 23.043 1.00 75.69 371 VAL A N 1
ATOM 2896 C CA . VAL A 1 371 ? -17.726 35.596 22.458 1.00 75.69 371 VAL A CA 1
ATOM 2897 C C . VAL A 1 371 ? -17.986 34.123 22.125 1.00 75.69 371 VAL A C 1
ATOM 2899 O O . VAL A 1 371 ? -18.750 33.452 22.821 1.00 75.69 371 VAL A O 1
ATOM 2902 N N . PRO A 1 372 ? -17.346 33.586 21.072 1.00 68.31 372 PRO A N 1
ATOM 2903 C CA . PRO A 1 372 ? -17.388 32.159 20.777 1.00 68.31 372 PRO A CA 1
ATOM 2904 C C . PRO A 1 372 ? -16.587 31.329 21.798 1.00 68.31 372 PRO A C 1
ATOM 2906 O O . PRO A 1 372 ? -15.617 31.795 22.394 1.00 68.31 372 PRO A O 1
ATOM 2909 N N . ALA A 1 373 ? -16.964 30.056 21.959 1.00 66.69 373 ALA A N 1
ATOM 2910 C CA . ALA A 1 373 ? -16.386 29.123 22.937 1.00 66.69 373 ALA A CA 1
ATOM 2911 C C . ALA A 1 373 ? -14.864 28.915 22.826 1.00 66.69 373 ALA A C 1
ATOM 2913 O O . ALA A 1 373 ? -14.202 28.607 23.815 1.00 66.69 373 ALA A O 1
ATOM 2914 N N . ASN A 1 374 ? -14.283 29.116 21.641 1.00 67.50 374 ASN A N 1
ATOM 2915 C CA . ASN A 1 374 ? -12.838 29.017 21.420 1.00 67.50 374 ASN A CA 1
ATOM 2916 C C . ASN A 1 374 ? -12.033 30.104 22.159 1.00 67.50 374 ASN A C 1
ATOM 2918 O O . ASN A 1 374 ? -10.850 29.900 22.423 1.00 67.50 374 ASN A O 1
ATOM 2922 N N . VAL A 1 375 ? -12.657 31.222 22.548 1.00 74.56 375 VAL A N 1
ATOM 2923 C CA . VAL A 1 375 ? -12.002 32.276 23.338 1.00 74.56 375 VAL A CA 1
ATOM 2924 C C . VAL A 1 375 ? -11.657 31.782 24.746 1.00 74.56 375 VAL A C 1
ATOM 2926 O O . VAL A 1 375 ? -10.617 32.173 25.278 1.00 74.56 375 VAL A O 1
ATOM 2929 N N . LEU A 1 376 ? -12.433 30.850 25.318 1.00 73.69 376 LEU A N 1
ATOM 2930 C CA . LEU A 1 376 ? -12.113 30.255 26.622 1.00 73.69 376 LEU A CA 1
ATOM 2931 C C . LEU A 1 376 ? -10.764 29.529 26.611 1.00 73.69 376 LEU A C 1
ATOM 2933 O O . LEU A 1 376 ? -10.040 29.598 27.599 1.00 73.69 376 LEU A O 1
ATOM 2937 N N . GLN A 1 377 ? -10.386 28.904 25.492 1.00 73.12 377 GLN A N 1
ATOM 2938 C CA . GLN A 1 377 ? -9.096 28.219 25.399 1.00 73.12 377 GLN A CA 1
ATOM 2939 C C . GLN A 1 377 ? -7.917 29.191 25.404 1.00 73.12 377 GLN A C 1
ATOM 2941 O O . GLN A 1 377 ? -6.932 28.956 26.099 1.00 73.12 377 GLN A O 1
ATOM 2946 N N . SER A 1 378 ? -8.063 30.347 24.753 1.00 78.12 378 SER A N 1
ATOM 2947 C CA . SER A 1 378 ? -7.044 31.401 24.821 1.00 78.12 378 SER A CA 1
ATOM 2948 C C . SER A 1 378 ? -6.864 31.965 26.237 1.00 78.12 378 SER A C 1
ATOM 2950 O O . SER A 1 378 ? -5.754 32.331 26.618 1.00 78.12 378 SER A O 1
ATOM 2952 N N . LEU A 1 379 ? -7.933 32.006 27.042 1.00 79.38 379 LEU A N 1
ATOM 2953 C CA . LEU A 1 379 ? -7.862 32.432 28.442 1.00 79.38 379 LEU A CA 1
ATOM 2954 C C . LEU A 1 379 ? -7.204 31.372 29.330 1.00 79.38 379 LEU A C 1
ATOM 2956 O O . LEU A 1 379 ? -6.442 31.724 30.226 1.00 79.38 379 LEU A O 1
ATOM 2960 N N . ILE A 1 380 ? -7.462 30.087 29.072 1.00 77.81 380 ILE A N 1
ATOM 2961 C CA . ILE A 1 380 ? -6.812 28.973 29.780 1.00 77.81 380 ILE A CA 1
ATOM 2962 C C . ILE A 1 380 ? -5.300 29.006 29.547 1.00 77.81 380 ILE A C 1
ATOM 2964 O O . ILE A 1 380 ? -4.531 28.882 30.499 1.00 77.81 380 ILE A O 1
ATOM 2968 N N . GLU A 1 381 ? -4.870 29.238 28.307 1.00 78.62 381 GLU A N 1
ATOM 2969 C CA . GLU A 1 381 ? -3.453 29.372 27.958 1.00 78.62 381 GLU A CA 1
ATOM 2970 C C . GLU A 1 381 ? -2.801 30.575 28.656 1.00 78.62 381 GLU A C 1
ATOM 2972 O O . GLU A 1 381 ? -1.758 30.425 29.293 1.00 78.62 381 GLU A O 1
ATOM 2977 N N . GLN A 1 382 ? -3.441 31.750 28.622 1.00 79.69 382 GLN A N 1
ATOM 2978 C CA . GLN A 1 382 ? -2.943 32.952 29.308 1.00 79.69 382 GLN A CA 1
ATOM 2979 C C . GLN A 1 382 ? -2.855 32.760 30.831 1.00 79.69 382 GLN A C 1
ATOM 2981 O O . GLN A 1 382 ? -1.892 33.206 31.459 1.00 79.69 382 GLN A O 1
ATOM 2986 N N . LEU A 1 383 ? -3.833 32.077 31.438 1.00 80.00 383 LEU A N 1
ATOM 2987 C CA . LEU A 1 383 ? -3.838 31.762 32.869 1.00 80.00 383 LEU A CA 1
ATOM 2988 C C . LEU A 1 383 ? -2.715 30.776 33.222 1.00 80.00 383 LEU A C 1
ATOM 2990 O O . LEU A 1 383 ? -1.994 30.991 34.195 1.00 80.00 383 LEU A O 1
ATOM 2994 N N . SER A 1 384 ? -2.523 29.733 32.406 1.00 76.38 384 SER A N 1
ATOM 2995 C CA . SER A 1 384 ? -1.446 28.747 32.568 1.00 76.38 384 SER A CA 1
ATOM 2996 C C . SER A 1 384 ? -0.055 29.372 32.426 1.00 76.38 384 SER A C 1
ATOM 2998 O O . SER A 1 384 ? 0.874 28.976 33.129 1.00 76.38 384 SER A O 1
ATOM 3000 N N . ASN A 1 385 ? 0.093 30.360 31.543 1.00 82.69 385 ASN A N 1
ATOM 3001 C CA . ASN A 1 385 ? 1.347 31.086 31.332 1.00 82.69 385 ASN A CA 1
ATOM 3002 C C . ASN A 1 385 ? 1.590 32.190 32.380 1.00 82.69 385 ASN A C 1
ATOM 3004 O O . ASN A 1 385 ? 2.641 32.832 32.363 1.00 82.69 385 ASN A O 1
ATOM 3008 N N . GLY A 1 386 ? 0.646 32.412 33.304 1.00 80.31 386 GLY A N 1
ATOM 3009 C CA . GLY A 1 386 ? 0.736 33.434 34.350 1.00 80.31 386 GLY A CA 1
ATOM 3010 C C . GLY A 1 386 ? 0.540 34.869 33.851 1.00 80.31 386 GLY A C 1
ATOM 3011 O O . GLY A 1 386 ? 0.863 35.815 34.570 1.00 80.31 386 GLY A O 1
ATOM 3012 N N . GLU A 1 387 ? 0.021 35.044 32.635 1.00 84.06 387 GLU A N 1
ATOM 3013 C CA . GLU A 1 387 ? -0.244 36.352 32.021 1.00 84.06 387 GLU A CA 1
ATOM 3014 C C . GLU A 1 387 ? -1.485 37.023 32.628 1.00 84.06 387 GLU A C 1
ATOM 3016 O O . GLU A 1 387 ? -1.556 38.250 32.726 1.00 84.06 387 GLU A O 1
ATOM 3021 N N . ILE A 1 388 ? -2.442 36.214 33.093 1.00 82.25 388 ILE A N 1
ATOM 3022 C CA . ILE A 1 388 ? -3.655 36.656 33.788 1.00 82.25 388 ILE A CA 1
ATOM 3023 C C . ILE A 1 388 ? -3.833 35.897 35.110 1.00 82.25 388 ILE A C 1
ATOM 3025 O O . ILE A 1 388 ? -3.272 34.824 35.310 1.00 82.25 388 ILE A O 1
ATOM 3029 N N . SER A 1 389 ? -4.623 36.452 36.034 1.00 82.25 389 SER A N 1
ATOM 3030 C CA . SER A 1 389 ? -5.023 35.772 37.273 1.00 82.25 389 SER A CA 1
ATOM 3031 C C . SER A 1 389 ? -6.483 36.056 37.616 1.00 82.25 389 SER A C 1
ATOM 3033 O O . SER A 1 389 ? -7.004 37.145 37.359 1.00 82.25 389 SER A O 1
ATOM 3035 N N . ILE A 1 390 ? -7.153 35.065 38.206 1.00 81.12 390 ILE A N 1
ATOM 3036 C CA . ILE A 1 390 ? -8.554 35.173 38.620 1.00 81.12 390 ILE A CA 1
ATOM 3037 C C . ILE A 1 390 ? -8.618 35.929 39.951 1.00 81.12 390 ILE A C 1
ATOM 3039 O O . ILE A 1 390 ? -8.103 35.460 40.962 1.00 81.12 390 ILE A O 1
ATOM 3043 N N . LYS A 1 391 ? -9.256 37.106 39.956 1.00 79.69 391 LYS A N 1
ATOM 3044 C CA . LYS A 1 391 ? -9.409 37.938 41.166 1.00 79.69 391 LYS A CA 1
ATOM 3045 C C . LYS A 1 391 ? -10.593 37.525 42.038 1.00 79.69 391 LYS A C 1
ATOM 3047 O O . LYS A 1 391 ? -10.494 37.562 43.259 1.00 79.69 391 LYS A O 1
ATOM 3052 N N . SER A 1 392 ? -11.716 37.178 41.418 1.00 77.62 392 SER A N 1
ATOM 3053 C CA . SER A 1 392 ? -12.947 36.793 42.106 1.00 77.62 392 SER A CA 1
ATOM 3054 C C . SER A 1 392 ? -13.889 36.082 41.142 1.00 77.62 392 SER A C 1
ATOM 3056 O O . SER A 1 392 ? -13.872 36.368 39.947 1.00 77.62 392 SER A O 1
ATOM 3058 N N . ILE A 1 393 ? -14.732 35.201 41.679 1.00 77.75 393 ILE A N 1
ATOM 3059 C CA . ILE A 1 393 ? -15.802 34.515 40.951 1.00 77.75 393 ILE A CA 1
ATOM 3060 C C . ILE A 1 393 ? -17.109 34.827 41.678 1.00 77.75 393 ILE A C 1
ATOM 3062 O O . ILE A 1 393 ? -17.196 34.632 42.892 1.00 77.75 393 ILE A O 1
ATOM 3066 N N . THR A 1 394 ? -18.099 35.323 40.944 1.00 75.38 394 THR A N 1
ATOM 3067 C CA . THR A 1 394 ? -19.448 35.623 41.438 1.00 75.38 394 THR A CA 1
ATOM 3068 C C . THR A 1 394 ? -20.468 34.868 40.602 1.00 75.38 394 THR A C 1
ATOM 3070 O O . THR A 1 394 ? -20.273 34.690 39.403 1.00 75.38 394 THR A O 1
ATOM 3073 N N . VAL A 1 395 ? -21.537 34.426 41.252 1.00 74.12 395 VAL A N 1
ATOM 3074 C CA . VAL A 1 395 ? -22.673 33.738 40.635 1.00 74.12 395 VAL A CA 1
ATOM 3075 C C . VAL A 1 395 ? -23.901 34.608 40.886 1.00 74.12 395 VAL A C 1
ATOM 3077 O O . VAL A 1 395 ? -24.074 35.065 42.018 1.00 74.12 395 VAL A O 1
ATOM 3080 N N . GLU A 1 396 ? -24.691 34.870 39.844 1.00 62.12 396 GLU A N 1
ATOM 3081 C CA . GLU A 1 396 ? -25.942 35.646 39.903 1.00 62.12 396 GLU A CA 1
ATOM 3082 C C . GLU A 1 396 ? -27.170 34.755 39.729 1.00 62.12 396 GLU A C 1
ATOM 3084 O O . GLU A 1 396 ? -27.093 33.806 38.913 1.00 62.12 396 GLU A O 1
#

Foldseek 3Di:
DDDDDDDDDDDPPPPPPQADKDKAWPDACQQAQWEFPQQDDQVQLLSHFWHTKIKIFGPPADAQGPQFFWKKKKKWKWWQFVVVVRNDTDTFKMKIFDTDTRRGMWMDTSRCRHQWNDQAPIAHPDPDSDGTHRGVTIHIDGPCVRNVVQVVVCVVVSIGHFTKMKIKMWMQTPVGIDIDIDIHGHHHPKDKAWDDDFDQCVPPVDAAEDAEQFDKTFIDIPAGRAKWKFKWKFWDDPVPDPDLVVRSQDQTQPQPVDPSDTHTPTGDDGMDTHDSVPGGHGDDAQIKMKMKMWMWGQHSVGIDIDIYRIGMHHNHHLVVPPDDDRDDHDLLLVLVCLQVDVVVSCCAANPPHPCDPPDDPQFDDDPNDTDHPVVSVVVSVCVVVVVDDDPDDDDD

Secondary structure (DSSP, 8-state):
-PPP-------------PPPPEEEEEEE-TT--B-BGGG--SSSGGGSPP-EEEEEE-TTPPSSPSSPPEEEEEEEEEEE-GGGT--S-EEEEEEEEEEEE--S-EEEEGGG-SS---TTS-BBSSTTS-SB-----EEEEE-HHHHHHHHHHHHHHSBPPSEEEEEEEEEEETTEEEEEEEEEEE--S--EEEEESSEEHHHH---EEE--SS-EEEEEE---TTEEEEEEEEEE-TTT-SSHHHHHHS-EEESSS--SS-EEEEES--EEE--HHHH-PPP-TT-EEEEEEEEEEEETTEEEEEEPPPEEEEE--GGG-SSS------HHHHHHHHHH-HHHHHHHHSTTSTTTT----S-EEETTEEE-THHHHHHHHHHHTTS---------